Protein 4XE7 (pdb70)

Foldseek 3Di:
DLLVVVVDQAWQWFWEFDQQWTKIWTQANLRFTDIDIFGLKKDFDDPADDDPDDDDPCVCVPPDDPPQQRCWFWKQKADPLADPVSNVTIMTTGNRRVPDPRMDGFDAPDPHDGDDCRDNVRVCSRVVNRVVVVVVRCVRRPHQEHEYAYFYEDEPVCVVPADPVRVLVSVAAKMKMAGNDGDQHGGIHIYGYHHYYYDHFPVLLVQLLQWGTGSNDIDGFPFDDDDPQFKEWEWAAAAQKIWTWIDGRRHTDPVLTDMGRLHLNVLLVQLQVVQQVVVCVPVVCVVPPPPHDDGQADDSVRCCVPFQQVQLVVCLVPVVDDGWGWGQRPNDIDTSSVSLVVSLQVSLVVVVVVQVVSCVSRVGQAYEYAYCNCSSNVVRNVVCSVPPRYTDRSVSVCRVCSNGSSSSVVSVVVVVVVD

Solvent-accessible surface area: 21486 Å² total; per-residue (Å²): 141,19,148,115,27,25,86,132,93,20,0,0,0,0,3,19,21,24,48,132,93,7,35,0,0,0,2,27,131,142,4,38,28,35,23,0,19,0,27,4,5,0,1,81,14,42,119,64,81,75,136,164,72,92,53,102,124,125,109,55,95,193,58,136,108,154,41,72,15,22,62,44,1,3,0,78,0,65,2,136,5,1,75,40,73,0,70,66,94,3,0,16,0,0,44,27,0,98,101,52,172,116,106,52,77,36,85,56,85,171,177,58,171,94,42,41,35,31,27,160,130,9,24,48,14,6,0,0,0,7,0,0,2,0,0,0,0,0,12,52,9,69,33,92,87,4,44,0,7,8,0,0,14,15,40,92,101,24,76,192,118,60,19,62,131,90,9,15,117,46,4,76,35,98,3,20,0,52,3,25,10,24,95,28,86,60,86,107,0,79,0,38,1,99,55,25,46,18,21,75,56,23,21,13,13,13,49,0,5,25,48,32,2,67,94,12,115,51,61,133,25,128,52,12,112,45,106,183,62,19,10,26,0,13,0,65,0,24,53,38,73,0,63,4,12,2,13,83,121,40,115,69,38,133,197,70,20,69,100,55,128,38,4,8,34,163,30,3,58,68,2,38,123,46,0,43,101,59,0,44,107,33,118,92,11,91,83,153,57,92,142,80,156,101,52,15,17,182,71,84,106,32,0,31,119,128,13,0,24,58,16,2,80,95,4,21,145,67,104,102,59,158,21,68,0,52,3,117,43,48,129,13,138,38,90,0,33,70,12,0,35,89,5,1,76,96,0,6,103,59,0,78,61,30,1,41,126,11,34,159,139,12,121,6,76,21,0,0,0,13,7,45,1,0,22,1,0,8,14,11,2,56,99,6,93,158,67,135,20,8,10,9,3,116,23,1,79,64,19,59,40,6,28,0,12,1,0,0,0,19,2,0,80,62,28,58,109,112,170

Radius of gyration: 23.09 Å; Cα contacts (8 Å, |Δi|>4): 788; chains: 1; bounding box: 58×60×56 Å

Structure (mmCIF, N/CA/C/O backbone):
data_4XE7
#
_entry.id   4XE7
#
_cell.length_a   49.248
_cell.length_b   116.430
_cell.length_c   52.171
_cell.angle_alpha   90.000
_cell.angle_beta   115.730
_cell.angle_gamma   90.000
#
_symmetry.space_group_name_H-M   'P 1 21 1'
#
loop_
_entity.id
_entity.type
_entity.pdbx_description
1 polymer 'Uncharacterized protein'
2 water water
#
loop_
_atom_site.group_PDB
_atom_site.id
_atom_site.type_symbol
_atom_site.label_atom_id
_atom_site.label_alt_id
_atom_site.label_comp_id
_atom_site.label_asym_id
_atom_site.label_entity_id
_atom_site.label_seq_id
_atom_site.pdbx_PDB_ins_code
_atom_site.Cartn_x
_atom_site.Cartn_y
_atom_site.Cartn_z
_atom_site.occupancy
_atom_site.B_iso_or_equiv
_atom_site.auth_seq_id
_atom_site.auth_comp_id
_atom_site.auth_asym_id
_atom_site.auth_atom_id
_atom_site.pdbx_PDB_model_num
ATOM 1 N N . MET A 1 1 ? -7.524 -12.932 -33.420 1.00 29.60 1 MET A N 1
ATOM 2 C CA . MET A 1 1 ? -6.900 -14.205 -33.055 1.00 34.16 1 MET A CA 1
ATOM 3 C C . MET A 1 1 ? -7.677 -14.885 -31.936 1.00 26.30 1 MET A C 1
ATOM 4 O O . MET A 1 1 ? -8.020 -16.072 -32.023 1.00 22.29 1 MET A O 1
ATOM 9 N N . VAL A 1 2 ? -7.958 -14.134 -30.878 1.00 18.47 2 VAL A N 1
ATOM 10 C CA . VAL A 1 2 ? -8.751 -14.688 -29.785 1.00 18.93 2 VAL A CA 1
ATOM 11 C C . VAL A 1 2 ? -10.144 -15.016 -30.303 1.00 23.72 2 VAL A C 1
ATOM 12 O O . VAL A 1 2 ? -10.716 -16.054 -29.969 1.00 19.78 2 VAL A O 1
ATOM 16 N N . GLU A 1 3 ? -10.663 -14.136 -31.155 1.00 28.44 3 GLU A N 1
ATOM 17 C CA . GLU A 1 3 ? -11.918 -14.370 -31.857 1.00 20.48 3 GLU A CA 1
ATOM 18 C C . GLU A 1 3 ? -11.980 -15.711 -32.548 1.00 24.06 3 GLU A C 1
ATOM 19 O O . GLU A 1 3 ? -12.926 -16.450 -32.350 1.00 19.37 3 GLU A O 1
ATOM 25 N N . GLN A 1 4 ? -10.982 -15.985 -33.393 1.00 26.24 4 GLN A N 1
ATOM 26 C CA . GLN A 1 4 ? -10.886 -17.241 -34.128 1.00 34.87 4 GLN A CA 1
ATOM 27 C C . GLN A 1 4 ? -10.804 -18.422 -33.178 1.00 32.36 4 GLN A C 1
ATOM 28 O O . GLN A 1 4 ? -11.404 -19.450 -33.408 1.00 33.01 4 GLN A O 1
ATOM 34 N N . MET A 1 5 ? -10.026 -18.263 -32.115 1.00 25.21 5 MET A N 1
ATOM 35 C CA . MET A 1 5 ? -9.886 -19.290 -31.092 1.00 24.59 5 MET A CA 1
ATOM 36 C C . MET A 1 5 ? -11.237 -19.636 -30.486 1.00 22.01 5 MET A C 1
ATOM 37 O O . MET A 1 5 ? -11.616 -20.803 -30.438 1.00 26.39 5 MET A O 1
ATOM 42 N N . LEU A 1 6 ? -11.961 -18.626 -30.023 1.00 23.52 6 LEU A N 1
ATOM 43 C CA . LEU A 1 6 ? -13.196 -18.857 -29.278 1.00 23.73 6 LEU A CA 1
ATOM 44 C C . LEU A 1 6 ? -14.333 -19.353 -30.162 1.00 28.26 6 LEU A C 1
ATOM 45 O O . LEU A 1 6 ? -15.241 -20.042 -29.684 1.00 30.55 6 LEU A O 1
ATOM 50 N N . SER A 1 7 ? -14.290 -19.024 -31.450 1.00 22.56 7 SER A N 1
ATOM 51 C CA . SER A 1 7 ? -15.376 -19.442 -32.330 1.00 28.76 7 SER A CA 1
ATOM 52 C C . SER A 1 7 ? -15.304 -20.943 -32.647 1.00 33.95 7 SER A C 1
ATOM 53 O O . SER A 1 7 ? -16.262 -21.514 -33.163 1.00 34.47 7 SER A O 1
ATOM 56 N N . LYS A 1 8 ? -14.183 -21.585 -32.332 1.00 36.84 8 LYS A N 1
ATOM 57 C CA . LYS A 1 8 ? -14.046 -23.026 -32.574 1.00 38.27 8 LYS A CA 1
ATOM 58 C C . LYS A 1 8 ? -14.763 -23.862 -31.508 1.00 36.37 8 LYS A C 1
ATOM 59 O O . LYS A 1 8 ? -15.200 -23.336 -30.485 1.00 36.20 8 LYS A O 1
ATOM 65 N N . ASN A 1 9 ? -14.879 -25.165 -31.746 1.00 30.26 9 ASN A N 1
ATOM 66 C CA . ASN A 1 9 ? -15.498 -26.064 -30.776 1.00 33.57 9 ASN A CA 1
ATOM 67 C C . ASN A 1 9 ? -14.609 -26.217 -29.545 1.00 30.74 9 ASN A C 1
ATOM 68 O O . ASN A 1 9 ? -13.960 -27.253 -29.344 1.00 22.13 9 ASN A O 1
ATOM 73 N N . MET A 1 10 ? -14.571 -25.168 -28.730 1.00 31.20 10 MET A N 1
ATOM 74 C CA . MET A 1 10 ? -13.684 -25.143 -27.580 1.00 27.78 10 MET A CA 1
ATOM 75 C C . MET A 1 10 ? -14.245 -24.255 -26.483 1.00 21.65 10 MET A C 1
ATOM 76 O O . MET A 1 10 ? -15.040 -23.343 -26.745 1.00 20.67 10 MET A O 1
ATOM 81 N N . LEU A 1 11 ? -13.826 -24.548 -25.257 1.00 22.69 11 LEU A N 1
ATOM 82 C CA . LEU A 1 11 ? -14.143 -23.743 -24.094 1.00 25.67 11 LEU A CA 1
ATOM 83 C C . LEU A 1 11 ? -12.819 -23.345 -23.458 1.00 25.33 11 LEU A C 1
ATOM 84 O O . LEU A 1 11 ? -11.968 -24.200 -23.187 1.00 21.59 11 LEU A O 1
ATOM 89 N N . LEU A 1 12 ? -12.633 -22.049 -23.245 1.00 22.01 12 LEU A N 1
ATOM 90 C CA . LEU A 1 12 ? -11.443 -21.576 -22.557 1.00 17.69 12 LEU A CA 1
ATOM 91 C C . LEU A 1 12 ? -11.817 -21.168 -21.131 1.00 26.41 12 LEU A C 1
ATOM 92 O O . LEU A 1 12 ? -12.433 -20.130 -20.934 1.00 25.58 12 LEU A O 1
ATOM 97 N N . GLY A 1 13 ? -11.459 -21.994 -20.146 1.00 20.28 13 GLY A N 1
ATOM 98 C CA . GLY A 1 13 ? -11.799 -21.711 -18.764 1.00 21.70 13 GLY A CA 1
ATOM 99 C C . GLY A 1 13 ? -10.657 -21.813 -17.766 1.00 23.99 13 GLY A C 1
ATOM 100 O O . GLY A 1 13 ? -9.530 -22.226 -18.100 1.00 24.90 13 GLY A O 1
ATOM 101 N N . GLY A 1 14 ? -10.953 -21.409 -16.535 1.00 20.01 14 GLY A N 1
ATOM 102 C CA . GLY A 1 14 ? -10.052 -21.574 -15.409 1.00 20.74 14 GLY A CA 1
ATOM 103 C C . GLY A 1 14 ? -10.860 -22.332 -14.381 1.00 24.83 14 GLY A C 1
ATOM 104 O O . GLY A 1 14 ? -12.012 -21.991 -14.130 1.00 21.19 14 GLY A O 1
ATOM 105 N N . PHE A 1 15 ? -10.274 -23.366 -13.791 1.00 23.08 15 PHE A N 1
ATOM 106 C CA . PHE A 1 15 ? -11.055 -24.279 -12.971 1.00 26.47 15 PHE A CA 1
ATOM 107 C C . PHE A 1 15 ? -10.479 -24.361 -11.574 1.00 29.75 15 PHE A C 1
ATOM 108 O O . PHE A 1 15 ? -9.376 -24.869 -11.355 1.00 23.43 15 PHE A O 1
ATOM 116 N N . ASP A 1 16 ? -11.254 -23.828 -10.640 1.00 29.03 16 ASP A N 1
ATOM 117 C CA . ASP A 1 16 ? -10.864 -23.722 -9.253 1.00 31.13 16 ASP A CA 1
ATOM 118 C C . ASP A 1 16 ? -11.656 -24.727 -8.421 1.00 28.87 16 ASP A C 1
ATOM 119 O O . ASP A 1 16 ? -12.828 -24.529 -8.112 1.00 23.78 16 ASP A O 1
ATOM 124 N N . THR A 1 17 ? -10.989 -25.817 -8.072 1.00 30.69 17 THR A N 1
ATOM 125 C CA . THR A 1 17 ? -11.574 -26.887 -7.282 1.00 36.35 17 THR A CA 1
ATOM 126 C C . THR A 1 17 ? -11.357 -26.658 -5.785 1.00 43.72 17 THR A C 1
ATOM 127 O O . THR A 1 17 ? -10.292 -26.979 -5.256 1.00 57.19 17 THR A O 1
ATOM 131 N N . GLY A 1 18 ? -12.357 -26.092 -5.112 1.00 34.65 18 GLY A N 1
ATOM 132 C CA . GLY A 1 18 ? -12.340 -25.970 -3.661 1.00 31.59 18 GLY A CA 1
ATOM 133 C C . GLY A 1 18 ? -13.127 -27.070 -2.951 1.00 43.17 18 GLY A C 1
ATOM 134 O O . GLY A 1 18 ? -13.853 -27.844 -3.579 1.00 36.32 18 GLY A O 1
ATOM 135 N N . ASN A 1 19 ? -12.998 -27.138 -1.629 1.00 55.45 19 ASN A N 1
ATOM 136 C CA . ASN A 1 19 ? -13.720 -28.141 -0.846 1.00 57.18 19 ASN A CA 1
ATOM 137 C C . ASN A 1 19 ? -15.193 -27.820 -0.661 1.00 52.05 19 ASN A C 1
ATOM 138 O O . ASN A 1 19 ? -16.009 -28.705 -0.424 1.00 56.41 19 ASN A O 1
ATOM 143 N N . ILE A 1 20 ? -15.533 -26.543 -0.742 1.00 42.28 20 ILE A N 1
ATOM 144 C CA . ILE A 1 20 ? -16.910 -26.124 -0.541 1.00 38.74 20 ILE A CA 1
ATOM 145 C C . ILE A 1 20 ? -17.585 -25.926 -1.888 1.00 31.86 20 ILE A C 1
ATOM 146 O O . ILE A 1 20 ? -18.758 -26.228 -2.054 1.00 32.42 20 ILE A O 1
ATOM 151 N N . LYS A 1 21 ? -16.821 -25.412 -2.846 1.00 32.29 21 LYS A N 1
ATOM 152 C CA . LYS A 1 21 ? -17.377 -24.991 -4.128 1.00 37.40 21 LYS A CA 1
ATOM 153 C C . LYS A 1 21 ? -16.487 -25.374 -5.299 1.00 24.25 21 LYS A C 1
ATOM 154 O O . LYS A 1 21 ? -15.267 -25.414 -5.190 1.00 25.80 21 LYS A O 1
ATOM 160 N N . ALA A 1 22 ? -17.116 -25.678 -6.421 1.00 23.31 22 ALA A N 1
ATOM 161 C CA . ALA A 1 22 ? -16.415 -25.757 -7.677 1.00 27.72 22 ALA A CA 1
ATOM 162 C C . ALA A 1 22 ? -16.622 -24.403 -8.327 1.00 24.39 22 ALA A C 1
ATOM 163 O O . ALA A 1 22 ? -17.759 -23.978 -8.512 1.00 31.58 22 ALA A O 1
ATOM 165 N N . LYS A 1 23 ? -15.551 -23.696 -8.641 1.00 24.91 23 LYS A N 1
ATOM 166 C CA . LYS A 1 23 ? -15.727 -22.413 -9.317 1.00 23.15 23 LYS A CA 1
ATOM 167 C C . LYS A 1 23 ? -15.145 -22.483 -10.712 1.00 21.30 23 LYS A C 1
ATOM 168 O O . LYS A 1 23 ? -14.172 -23.185 -10.942 1.00 21.25 23 LYS A O 1
ATOM 174 N N . ILE A 1 24 ? -15.772 -21.772 -11.643 1.00 19.47 24 ILE A N 1
ATOM 175 C CA . ILE A 1 24 ? -15.252 -21.665 -12.998 1.00 22.11 24 ILE A CA 1
ATOM 176 C C . ILE A 1 24 ? -15.267 -20.212 -13.443 1.00 20.22 24 ILE A C 1
ATOM 177 O O . ILE A 1 24 ? -16.181 -19.456 -13.106 1.00 18.35 24 ILE A O 1
ATOM 182 N N . SER A 1 25 ? -14.241 -19.822 -14.187 1.00 16.28 25 SER A N 1
ATOM 183 C CA . SER A 1 25 ? -14.267 -18.589 -14.951 1.00 22.99 25 SER A CA 1
ATOM 184 C C . SER A 1 25 ? -13.978 -18.929 -16.412 1.00 24.50 25 SER A C 1
ATOM 185 O O . SER A 1 25 ? -13.021 -19.642 -16.697 1.00 20.92 25 SER A O 1
ATOM 188 N N . PHE A 1 26 ? -14.793 -18.448 -17.344 1.00 21.06 26 PHE A N 1
ATOM 189 C CA . PHE A 1 26 ? -14.526 -18.766 -18.747 1.00 18.14 26 PHE A CA 1
ATOM 190 C C . PHE A 1 26 ? -14.803 -17.574 -19.636 1.00 18.16 26 PHE A C 1
ATOM 191 O O . PHE A 1 26 ? -15.395 -16.585 -19.203 1.00 20.88 26 PHE A O 1
ATOM 199 N N . LEU A 1 27 ? -14.366 -17.654 -20.885 1.00 23.86 27 LEU A N 1
ATOM 200 C CA . LEU A 1 27 ? -14.669 -16.589 -21.829 1.00 19.87 27 LEU A CA 1
ATOM 201 C C . LEU A 1 27 ? -15.949 -16.934 -22.574 1.00 20.26 27 LEU A C 1
ATOM 202 O O . LEU A 1 27 ? -16.074 -18.005 -23.170 1.00 19.25 27 LEU A O 1
ATOM 207 N N . ASN A 1 28 ? -16.926 -16.035 -22.507 1.00 19.02 28 ASN A N 1
ATOM 208 C CA . ASN A 1 28 ? -18.205 -16.325 -23.120 1.00 21.75 28 ASN A CA 1
ATOM 209 C C . ASN A 1 28 ? -18.162 -15.879 -24.579 1.00 18.82 28 ASN A C 1
ATOM 210 O O . ASN A 1 28 ? -17.079 -15.637 -25.127 1.00 17.99 28 ASN A O 1
ATOM 215 N N . GLU A 1 29 ? -19.312 -15.771 -25.233 1.00 24.69 29 GLU A N 1
ATOM 216 C CA . GLU A 1 29 ? -19.265 -15.465 -26.663 1.00 27.66 29 GLU A CA 1
ATOM 217 C C . GLU A 1 29 ? -18.892 -14.007 -26.966 1.00 25.20 29 GLU A C 1
ATOM 218 O O . GLU A 1 29 ? -18.406 -13.699 -28.048 1.00 21.27 29 GLU A O 1
ATOM 224 N N . LYS A 1 30 ? -19.076 -13.102 -26.015 1.00 25.99 30 LYS A N 1
ATOM 225 C CA . LYS A 1 30 ? -18.627 -11.731 -26.254 1.00 24.87 30 LYS A CA 1
ATOM 226 C C . LYS A 1 30 ? -17.155 -11.572 -25.843 1.00 26.51 30 LYS A C 1
ATOM 227 O O . LYS A 1 30 ? -16.615 -10.477 -25.858 1.00 24.65 30 LYS A O 1
ATOM 233 N N . GLY A 1 31 ? -16.511 -12.683 -25.487 1.00 20.28 31 GLY A N 1
ATOM 234 C CA . GLY A 1 31 ? -15.108 -12.661 -25.084 1.00 21.60 31 GLY A CA 1
ATOM 235 C C . GLY A 1 31 ? -14.869 -12.052 -23.712 1.00 22.12 31 GLY A C 1
ATOM 236 O O . GLY A 1 31 ? -13.739 -11.657 -23.388 1.00 23.95 31 GLY A O 1
ATOM 237 N N . ASN A 1 32 ? -15.930 -11.953 -22.908 1.00 20.57 32 ASN A N 1
ATOM 238 C CA . ASN A 1 32 ? -15.801 -11.479 -21.531 1.00 22.54 32 ASN A CA 1
ATOM 239 C C . ASN A 1 32 ? -15.669 -12.645 -20.566 1.00 26.43 32 ASN A C 1
ATOM 240 O O . ASN A 1 32 ? -16.070 -13.776 -20.887 1.00 21.63 32 ASN A O 1
ATOM 245 N N . ILE A 1 33 ? -15.120 -12.368 -19.384 1.00 17.93 33 ILE A N 1
ATOM 246 C CA . ILE A 1 33 ? -14.996 -13.392 -18.347 1.00 21.44 33 ILE A CA 1
ATOM 247 C C . ILE A 1 33 ? -16.339 -13.598 -17.673 1.00 23.26 33 ILE A C 1
ATOM 248 O O . ILE A 1 33 ? -16.918 -12.651 -17.168 1.00 22.72 33 ILE A O 1
ATOM 253 N N . GLU A 1 34 ? -16.825 -14.836 -17.686 1.00 20.57 34 GLU A N 1
ATOM 254 C CA . GLU A 1 34 ? -18.074 -15.212 -17.031 1.00 24.79 34 GLU A CA 1
ATOM 255 C C . GLU A 1 34 ? -17.784 -16.263 -15.947 1.00 28.70 34 GLU A C 1
ATOM 256 O O . GLU A 1 34 ? -17.021 -17.198 -16.172 1.00 21.92 34 GLU A O 1
ATOM 262 N N . SER A 1 35 ? -18.370 -16.098 -14.768 1.00 20.50 35 SER A N 1
ATOM 263 C CA . SER A 1 35 ? -18.069 -16.981 -13.638 1.00 21.17 35 SER A CA 1
ATOM 264 C C . SER A 1 35 ? -19.307 -17.426 -12.892 1.00 26.63 35 SER A C 1
ATOM 265 O O . SER A 1 35 ? -20.286 -16.663 -12.758 1.00 20.63 35 SER A O 1
ATOM 268 N N . PHE A 1 36 ? -19.256 -18.666 -12.409 1.00 23.50 36 PHE A N 1
ATOM 269 C CA . PHE A 1 36 ? -20.230 -19.156 -11.439 1.00 21.86 36 PHE A CA 1
ATOM 270 C C . PHE A 1 36 ? -19.595 -20.223 -10.547 1.00 29.20 36 PHE A C 1
ATOM 271 O O . PHE A 1 36 ? -18.471 -20.685 -10.795 1.00 20.23 36 PHE A O 1
ATOM 279 N N . ALA A 1 37 ? -20.321 -20.593 -9.500 1.00 26.91 37 ALA A N 1
ATOM 280 C CA . ALA A 1 37 ? -19.868 -21.575 -8.532 1.00 25.34 37 ALA A CA 1
ATOM 281 C C . ALA A 1 37 ? -20.903 -22.686 -8.387 1.00 28.46 37 ALA A C 1
ATOM 282 O O . ALA A 1 37 ? -22.103 -22.427 -8.320 1.00 30.18 37 ALA A O 1
ATOM 284 N N . ILE A 1 38 ? -20.432 -23.921 -8.328 1.00 22.74 38 ILE A N 1
ATOM 285 C CA . ILE A 1 38 ? -21.309 -25.046 -8.033 1.00 22.87 38 ILE A CA 1
ATOM 286 C C . ILE A 1 38 ? -20.882 -25.639 -6.701 1.00 21.99 38 ILE A C 1
ATOM 287 O O . ILE A 1 38 ? -19.742 -26.073 -6.556 1.00 25.67 38 ILE A O 1
ATOM 292 N N . PRO A 1 39 ? -21.789 -25.650 -5.710 1.00 27.59 39 PRO A N 1
ATOM 293 C CA . PRO A 1 39 ? -21.379 -26.216 -4.421 1.00 28.19 39 PRO A CA 1
ATOM 294 C C . PRO A 1 39 ? -20.988 -27.696 -4.562 1.00 27.59 39 PRO A C 1
ATOM 295 O O . PRO A 1 39 ? -21.574 -28.466 -5.350 1.00 22.25 39 PRO A O 1
ATOM 299 N N . THR A 1 40 ? -19.981 -28.080 -3.796 1.00 29.02 40 THR A N 1
ATOM 300 C CA . THR A 1 40 ? -19.403 -29.407 -3.898 1.00 30.90 40 THR A CA 1
ATOM 301 C C . THR A 1 40 ? -20.262 -30.403 -3.118 1.00 34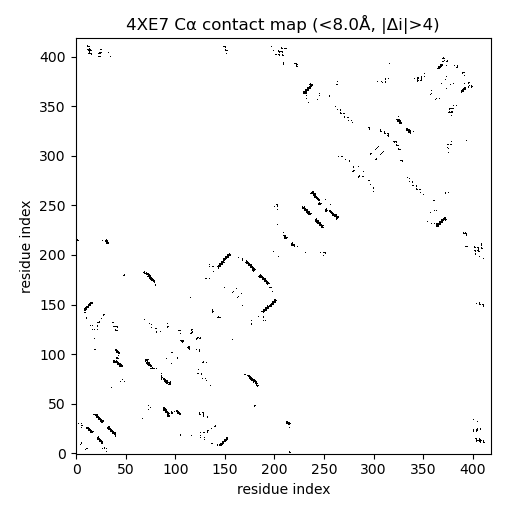.82 40 THR A C 1
ATOM 302 O O . THR A 1 40 ? -19.915 -30.870 -2.024 1.00 28.45 40 THR A O 1
ATOM 306 N N . VAL A 1 41 ? -21.412 -30.699 -3.712 1.00 28.33 41 VAL A N 1
ATOM 307 C CA . VAL A 1 41 ? -22.406 -31.557 -3.115 1.00 23.57 41 VAL A CA 1
ATOM 308 C C . VAL A 1 41 ? -23.004 -32.411 -4.209 1.00 26.22 41 VAL A C 1
ATOM 309 O O . VAL A 1 41 ? -23.489 -31.882 -5.213 1.00 23.03 41 VAL A O 1
ATOM 313 N N . ILE A 1 42 ? -22.960 -33.725 -4.036 1.00 22.07 42 ILE A N 1
ATOM 314 C CA . ILE A 1 42 ? -23.602 -34.617 -4.998 1.00 24.74 42 ILE A CA 1
ATOM 315 C C . ILE A 1 42 ? -24.534 -35.607 -4.293 1.00 29.67 42 ILE A C 1
ATOM 316 O O . ILE A 1 42 ? -24.433 -35.822 -3.086 1.00 34.14 42 ILE A O 1
ATOM 321 N N . ALA A 1 43 ? -25.457 -36.184 -5.054 1.00 26.84 43 ALA A N 1
ATOM 322 C CA . ALA A 1 43 ? -26.410 -37.169 -4.532 1.00 27.41 43 ALA A CA 1
ATOM 323 C C . ALA A 1 43 ? -26.835 -38.103 -5.662 1.00 27.70 43 ALA A C 1
ATOM 324 O O . ALA A 1 43 ? -27.118 -37.637 -6.767 1.00 30.66 43 ALA A O 1
ATOM 326 N N . GLU A 1 44 ? -26.869 -39.411 -5.396 1.00 22.35 44 GLU A N 1
ATOM 327 C CA . GLU A 1 44 ? -27.281 -40.388 -6.404 1.00 29.92 44 GLU A CA 1
ATOM 328 C C . GLU A 1 44 ? -28.703 -40.083 -6.903 1.00 33.17 44 GLU A C 1
ATOM 329 O O . GLU A 1 44 ? -29.583 -39.726 -6.118 1.00 30.14 44 GLU A O 1
ATOM 335 N N . ALA A 1 45 ? -28.913 -40.213 -8.210 1.00 30.63 45 ALA A N 1
ATOM 336 C CA . ALA A 1 45 ? -30.166 -39.789 -8.842 1.00 30.72 45 ALA A CA 1
ATOM 337 C C . ALA A 1 45 ? -30.744 -40.874 -9.735 1.00 30.30 45 ALA A C 1
ATOM 338 O O . ALA A 1 45 ? -30.002 -41.738 -10.210 1.00 34.09 45 ALA A O 1
ATOM 340 N N . PRO A 1 46 ? -32.074 -40.838 -9.964 1.00 34.03 46 PRO A N 1
ATOM 341 C CA . PRO A 1 46 ? -32.732 -41.751 -10.906 1.00 33.24 46 PRO A CA 1
ATOM 342 C C . PRO A 1 46 ? -32.182 -41.587 -12.320 1.00 32.22 46 PRO A C 1
ATOM 343 O O . PRO A 1 46 ? -31.701 -40.503 -12.677 1.00 30.12 46 PRO A O 1
ATOM 347 N N . PRO A 1 47 ? -32.251 -42.657 -13.123 1.00 35.85 47 PRO A N 1
ATOM 348 C CA . PRO A 1 47 ? -31.695 -42.637 -14.484 1.00 38.80 47 PRO A CA 1
ATOM 349 C C . PRO A 1 47 ? -32.410 -41.645 -15.404 1.00 45.19 47 PRO A C 1
ATOM 350 O O . PRO A 1 47 ? -31.803 -41.109 -16.331 1.00 42.98 47 PRO A O 1
ATOM 354 N N . ALA A 1 48 ? -33.688 -41.402 -15.140 1.00 45.52 48 ALA A N 1
ATOM 355 C CA . ALA A 1 48 ? -34.466 -40.439 -15.910 1.00 46.80 48 ALA A CA 1
ATOM 356 C C . ALA A 1 48 ? -35.129 -39.461 -14.957 1.00 44.97 48 ALA A C 1
ATOM 357 O O . ALA A 1 48 ? -35.219 -39.726 -13.757 1.00 39.42 48 ALA A O 1
ATOM 359 N N . LYS A 1 49 ? -35.589 -38.334 -15.491 1.00 49.43 49 LYS A N 1
ATOM 360 C CA . LYS A 1 49 ? -36.215 -37.292 -14.680 1.00 52.80 49 LYS A CA 1
ATOM 361 C C . LYS A 1 49 ? -37.422 -37.808 -13.894 1.00 57.84 49 LYS A C 1
ATOM 362 O O . LYS A 1 49 ? -38.147 -38.690 -14.359 1.00 48.78 49 LYS A O 1
ATOM 368 N N . ILE A 1 50 ? -37.621 -37.253 -12.700 1.00 66.20 50 ILE A N 1
ATOM 369 C CA . ILE A 1 50 ? -38.730 -37.632 -11.833 1.00 71.36 50 ILE A CA 1
ATOM 370 C C . ILE A 1 50 ? -39.775 -36.505 -11.753 1.00 73.34 50 ILE A C 1
ATOM 371 O O . ILE A 1 50 ? -39.443 -35.324 -11.910 1.00 73.76 50 ILE A O 1
ATOM 376 N N . ASP A 1 51 ? -41.034 -36.878 -11.519 1.00 72.39 51 ASP A N 1
ATOM 377 C CA . ASP A 1 51 ? -42.149 -35.928 -11.578 1.00 71.13 51 ASP A CA 1
ATOM 378 C C . ASP A 1 51 ? -42.570 -35.430 -10.201 1.00 70.28 51 ASP A C 1
ATOM 379 O O . ASP A 1 51 ? -43.101 -34.326 -10.067 1.00 58.96 51 ASP A O 1
ATOM 384 N N . LEU A 1 52 ? -42.345 -36.257 -9.185 1.00 82.55 52 LEU A N 1
ATOM 385 C CA . LEU A 1 52 ? -42.455 -35.813 -7.801 1.00 90.02 52 LEU A CA 1
ATOM 386 C C . LEU A 1 52 ? -41.314 -34.839 -7.523 1.00 97.82 52 LEU A C 1
ATOM 387 O O . LEU A 1 52 ? -40.169 -35.257 -7.348 1.00 94.43 52 LEU A O 1
ATOM 392 N N . LYS A 1 53 ? -41.609 -33.543 -7.488 1.00 103.43 53 LYS A N 1
ATOM 393 C CA . LYS A 1 53 ? -40.533 -32.567 -7.325 1.00 111.98 53 LYS A CA 1
ATOM 394 C C . LYS A 1 53 ? -40.784 -31.462 -6.303 1.00 120.51 53 LYS A C 1
ATOM 395 O O . LYS A 1 53 ? -41.915 -30.999 -6.126 1.00 119.71 53 LYS A O 1
ATOM 401 N N . SER A 1 54 ? -39.693 -31.027 -5.674 1.00 127.43 54 SER A N 1
ATOM 402 C CA . SER A 1 54 ? -39.714 -30.160 -4.501 1.00 133.61 54 SER A CA 1
ATOM 403 C C . SER A 1 54 ? -40.013 -28.681 -4.775 1.00 134.16 54 SER A C 1
ATOM 404 O O . SER A 1 54 ? -39.321 -27.801 -4.232 1.00 136.80 54 SER A O 1
ATOM 407 N N . ALA A 1 55 ? -41.044 -28.436 -5.578 1.00 130.45 55 ALA A N 1
ATOM 408 C CA . ALA A 1 55 ? -41.529 -27.114 -5.917 1.00 126.54 55 ALA A CA 1
ATOM 409 C C . ALA A 1 55 ? -42.502 -27.249 -7.084 1.00 127.98 55 ALA A C 1
ATOM 410 O O . ALA A 1 55 ? -42.482 -28.243 -7.791 1.00 129.56 55 ALA A O 1
ATOM 412 N N . PRO A 1 56 ? -43.371 -26.235 -7.287 1.00 129.98 56 PRO A N 1
ATOM 413 C CA . PRO A 1 56 ? -44.103 -26.211 -8.558 1.00 126.76 56 PRO A CA 1
ATOM 414 C C . PRO A 1 56 ? -43.156 -25.747 -9.670 1.00 114.03 56 PRO A C 1
ATOM 415 O O . PRO A 1 56 ? -42.189 -25.029 -9.421 1.00 115.40 56 PRO A O 1
ATOM 419 N N . SER A 1 57 ? -43.423 -26.216 -10.880 1.00 90.16 57 SER A N 1
ATOM 420 C CA . SER A 1 57 ? -42.537 -26.024 -12.011 1.00 72.17 57 SER A CA 1
ATOM 421 C C . SER A 1 57 ? -42.427 -24.559 -12.414 1.00 69.33 57 SER A C 1
ATOM 422 O O . SER A 1 57 ? -41.465 -24.153 -13.055 1.00 54.10 57 SER A O 1
ATOM 425 N N . LYS A 1 58 ? -43.411 -23.766 -12.013 1.00 79.38 58 LYS A N 1
ATOM 426 C CA . LYS A 1 58 ? -43.544 -22.389 -12.472 1.00 85.46 58 LYS A CA 1
ATOM 427 C C . LYS A 1 58 ? -43.111 -21.393 -11.380 1.00 86.77 58 LYS A C 1
ATOM 428 O O . LYS A 1 58 ? -43.487 -20.225 -11.407 1.00 88.50 58 LYS A O 1
AT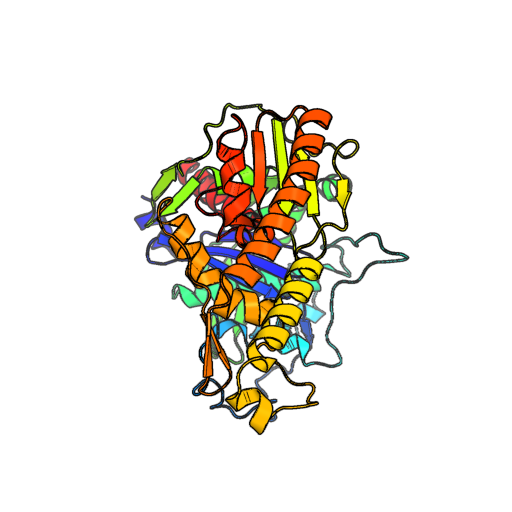OM 434 N N . LYS A 1 59 ? -42.317 -21.873 -10.422 1.00 82.41 59 LYS A N 1
ATOM 435 C CA . LYS A 1 59 ? -41.832 -21.065 -9.295 1.00 75.01 59 LYS A CA 1
ATOM 436 C C . LYS A 1 59 ? -40.881 -19.938 -9.712 1.00 71.13 59 LYS A C 1
ATOM 437 O O . LYS A 1 59 ? -40.955 -18.826 -9.180 1.00 62.04 59 LYS A O 1
ATOM 443 N N . ASN A 1 60 ? -39.991 -20.220 -10.661 1.00 72.18 60 ASN A N 1
ATOM 444 C CA . ASN A 1 60 ? -38.957 -19.247 -11.034 1.00 78.78 60 ASN A CA 1
ATOM 445 C C . ASN A 1 60 ? -39.445 -18.046 -11.863 1.00 74.55 60 ASN A C 1
ATOM 446 O O . ASN A 1 60 ? -38.635 -17.249 -12.360 1.00 68.07 60 ASN A O 1
ATOM 451 N N . ASP A 1 61 ? -40.763 -17.918 -11.984 1.00 70.66 61 ASP A N 1
ATOM 452 C CA . ASP A 1 61 ? -41.374 -16.841 -12.748 1.00 70.81 61 ASP A CA 1
ATOM 453 C C . ASP A 1 61 ? -41.782 -15.708 -11.777 1.00 65.84 61 ASP A C 1
ATOM 454 O O . ASP A 1 61 ? -42.148 -14.593 -12.181 1.00 63.28 61 ASP A O 1
ATOM 459 N N . TYR A 1 62 ? -41.736 -16.031 -10.489 1.00 67.47 62 TYR A N 1
ATOM 460 C CA . TYR A 1 62 ? -41.798 -15.044 -9.439 1.00 59.17 62 TYR A CA 1
ATOM 461 C C . TYR A 1 62 ? -40.404 -14.903 -8.840 1.00 54.66 62 TYR A C 1
ATOM 462 O O . TYR A 1 62 ? -40.262 -14.453 -7.704 1.00 41.27 62 TYR A O 1
ATOM 471 N N . VAL A 1 63 ? -39.368 -15.248 -9.607 1.00 63.37 63 VAL A N 1
ATOM 472 C CA . VAL A 1 63 ? -38.010 -15.075 -9.086 1.00 79.02 63 VAL A CA 1
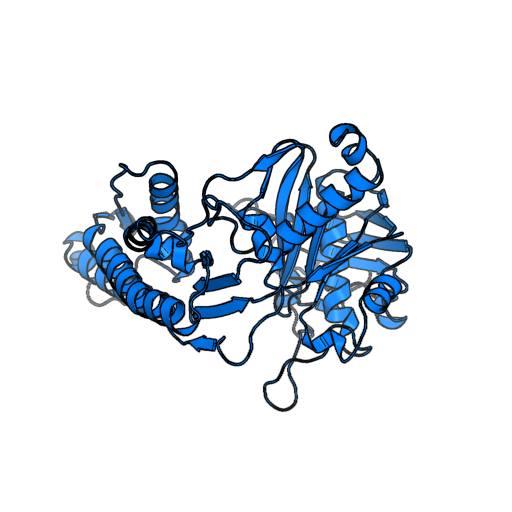ATOM 473 C C . VAL A 1 63 ? -37.022 -14.238 -9.918 1.00 97.77 63 VAL A C 1
ATOM 474 O O . VAL A 1 63 ? -36.941 -14.326 -11.164 1.00 94.69 63 VAL A O 1
ATOM 478 N N . ASN A 1 64 ? -36.239 -13.480 -9.145 1.00 118.44 64 ASN A N 1
ATOM 479 C CA . ASN A 1 64 ? -35.413 -12.334 -9.536 1.00 121.67 64 ASN A CA 1
ATOM 480 C C . ASN A 1 64 ? -33.890 -12.639 -9.676 1.00 121.58 64 ASN A C 1
ATOM 481 O O . ASN A 1 64 ? -33.033 -11.734 -9.592 1.00 127.91 64 ASN A O 1
ATOM 486 N N . GLU A 1 65 ? -33.513 -13.895 -9.897 1.00 119.77 65 GLU A N 1
ATOM 487 C CA . GLU A 1 65 ? -32.097 -14.241 -9.742 1.00 114.15 65 GLU A CA 1
ATOM 488 C C . GLU A 1 65 ? -31.355 -14.800 -10.989 1.00 113.35 65 GLU A C 1
ATOM 489 O O . GLU A 1 65 ? -31.966 -15.375 -11.902 1.00 122.93 65 GLU A O 1
ATOM 495 N N . LYS A 1 66 ? -30.024 -14.639 -10.970 1.00 98.86 66 LYS A N 1
ATOM 496 C CA . LYS A 1 66 ? -29.085 -15.094 -12.013 1.00 80.93 66 LYS A CA 1
ATOM 497 C C . LYS A 1 66 ? -28.584 -16.529 -11.753 1.00 62.54 66 LYS A C 1
ATOM 498 O O . LYS A 1 66 ? -28.757 -17.059 -10.651 1.00 55.49 66 LYS A O 1
ATOM 504 N N . ASP A 1 67 ? -27.986 -17.148 -12.777 1.00 50.33 67 ASP A N 1
ATOM 505 C CA . ASP A 1 67 ? -27.416 -18.489 -12.691 1.00 41.92 67 ASP A CA 1
ATOM 506 C C . ASP A 1 67 ? -28.536 -19.472 -12.384 1.00 33.41 67 ASP A C 1
ATOM 507 O O . ASP A 1 67 ? -28.389 -20.369 -11.569 1.00 30.29 67 ASP A O 1
ATOM 512 N N . GLU A 1 68 ? -29.675 -19.282 -13.036 1.00 31.36 68 GLU A N 1
ATOM 513 C CA . GLU A 1 68 ? -30.794 -20.177 -12.818 1.00 37.85 68 GLU A CA 1
ATOM 514 C C . GLU A 1 68 ? -30.450 -21.541 -13.372 1.00 32.55 68 GLU A C 1
ATOM 515 O O . GLU A 1 68 ? -31.016 -22.548 -12.940 1.00 30.97 68 GLU A O 1
ATOM 521 N N . ASP A 1 69 ? -29.495 -21.596 -14.300 1.00 30.78 69 ASP A N 1
ATOM 522 C CA . ASP A 1 69 ? -29.220 -22.868 -14.949 1.00 29.15 69 ASP A CA 1
ATOM 523 C C . ASP A 1 69 ? -28.443 -23.849 -14.071 1.00 30.48 69 ASP A C 1
ATOM 524 O O . ASP A 1 69 ? -28.249 -24.996 -14.468 1.00 34.92 69 ASP A O 1
ATOM 529 N N . ILE A 1 70 ? -28.013 -23.427 -12.884 1.00 29.77 70 ILE A N 1
ATOM 530 C CA . ILE A 1 70 ? -27.345 -24.369 -11.989 1.00 32.37 70 ILE A CA 1
ATOM 531 C C . ILE A 1 70 ? -28.189 -24.705 -10.764 1.00 37.86 70 ILE A C 1
ATOM 532 O O . ILE A 1 70 ? -27.753 -25.472 -9.900 1.00 28.63 70 ILE A O 1
ATOM 537 N N . GLU A 1 71 ? -29.398 -24.149 -10.707 1.00 37.27 71 GLU A N 1
ATOM 538 C CA . GLU A 1 71 ? -30.349 -24.440 -9.629 1.00 42.46 71 GLU A CA 1
ATOM 539 C C . GLU A 1 71 ? -30.824 -25.892 -9.682 1.00 35.73 71 GLU A C 1
ATOM 540 O O . GLU A 1 71 ? -31.124 -26.512 -8.658 1.00 29.14 71 GLU A O 1
ATOM 546 N N . LEU A 1 72 ? -30.879 -26.439 -10.886 1.00 33.53 72 LEU A N 1
ATOM 547 C CA . LEU A 1 72 ? -31.346 -27.802 -11.048 1.00 31.60 72 LEU A CA 1
ATOM 548 C C . LEU A 1 72 ? -30.385 -28.592 -11.921 1.00 28.85 72 LEU A C 1
ATOM 549 O O . LEU A 1 72 ? -30.508 -28.598 -13.146 1.00 34.41 72 LEU A O 1
ATOM 554 N N . LEU A 1 73 ? -29.433 -29.266 -11.286 1.00 28.56 73 LEU A N 1
ATOM 555 C CA . LEU A 1 73 ? -28.466 -30.066 -12.022 1.00 25.93 73 LEU A CA 1
ATOM 556 C C . LEU A 1 73 ? -28.682 -31.544 -11.757 1.00 28.30 73 LEU A C 1
ATOM 557 O O . LEU A 1 73 ? -28.402 -32.049 -10.665 1.00 29.01 73 LEU A O 1
ATOM 562 N N . HIS A 1 74 ? -29.186 -32.225 -12.777 1.00 23.18 74 HIS A N 1
ATOM 563 C CA . HIS A 1 74 ? -29.457 -33.651 -12.713 1.00 34.22 74 HIS A CA 1
ATOM 564 C C . HIS A 1 74 ? -28.821 -34.248 -13.950 1.00 31.55 74 HIS A C 1
ATOM 565 O O . HIS A 1 74 ? -29.365 -34.134 -15.043 1.00 27.17 74 HIS A O 1
ATOM 572 N N . VAL A 1 75 ? -27.644 -34.843 -13.787 1.00 27.48 75 VAL A N 1
ATOM 573 C CA . VAL A 1 75 ? -26.834 -35.193 -14.951 1.00 30.09 75 VAL A CA 1
ATOM 574 C C . VAL A 1 75 ? -26.378 -36.637 -14.984 1.00 32.52 75 VAL A C 1
ATOM 575 O O . VAL A 1 75 ? -26.293 -37.310 -13.952 1.00 27.26 75 VAL A O 1
ATOM 579 N N . ARG A 1 76 ? -26.108 -37.112 -16.195 1.00 29.21 76 ARG A N 1
ATOM 580 C CA . ARG A 1 76 ? -25.402 -38.363 -16.394 1.00 25.80 76 ARG A CA 1
ATOM 581 C C . ARG A 1 76 ? -24.006 -38.059 -16.931 1.00 29.74 76 ARG A C 1
ATOM 582 O O . ARG A 1 76 ? -23.863 -37.440 -17.988 1.00 34.28 76 ARG A O 1
ATOM 590 N N . ILE A 1 77 ? -22.981 -38.484 -16.203 1.00 28.56 77 ILE A N 1
ATOM 591 C CA . ILE A 1 77 ? -21.603 -38.213 -16.607 1.00 24.37 77 ILE A CA 1
ATOM 592 C C . ILE A 1 77 ? -20.842 -39.496 -16.921 1.00 28.20 77 ILE A C 1
ATOM 593 O O . ILE A 1 77 ? -20.615 -40.339 -16.044 1.00 30.66 77 ILE A O 1
ATOM 598 N N . ILE A 1 78 ? -20.459 -39.626 -18.187 1.00 31.57 78 ILE A N 1
ATOM 599 C CA . ILE A 1 78 ? -19.634 -40.731 -18.677 1.00 32.04 78 ILE A CA 1
ATOM 600 C C . ILE A 1 78 ? -18.171 -40.321 -18.818 1.00 36.48 78 ILE A C 1
ATOM 601 O O . ILE A 1 78 ? -17.826 -39.545 -19.706 1.00 40.88 78 ILE A O 1
ATOM 606 N N . SER A 1 79 ? -17.316 -40.855 -17.954 1.00 32.08 79 SER A N 1
ATOM 607 C CA . SER A 1 79 ? -15.915 -40.470 -17.915 1.00 31.38 79 SER A CA 1
ATOM 608 C C . SER A 1 79 ? -15.059 -41.578 -17.307 1.00 31.62 79 SER A C 1
ATOM 609 O O . SER A 1 79 ? -15.459 -42.200 -16.325 1.00 32.44 79 SER A O 1
ATOM 612 N N . ASN A 1 80 ? -13.875 -41.810 -17.872 1.00 27.50 80 ASN A N 1
ATOM 613 C CA . ASN A 1 80 ? -12.930 -42.761 -17.272 1.00 30.95 80 ASN A CA 1
ATOM 614 C C . ASN A 1 80 ? -12.213 -42.197 -16.042 1.00 28.59 80 ASN A C 1
ATOM 615 O O . ASN A 1 80 ? -11.517 -42.928 -15.338 1.00 27.57 80 ASN A O 1
ATOM 620 N N . SER A 1 81 ? -12.417 -40.909 -15.766 1.00 22.88 81 SER A N 1
ATOM 621 C CA . SER A 1 81 ? -11.974 -40.315 -14.509 1.00 26.53 81 SER A CA 1
ATOM 622 C C . SER A 1 81 ? -12.826 -40.793 -13.329 1.00 28.61 81 SER A C 1
ATOM 623 O O . SER A 1 81 ? -12.380 -40.757 -12.188 1.00 21.62 81 SER A O 1
ATOM 626 N N . LEU A 1 82 ? -14.070 -41.182 -13.606 1.00 27.99 82 LEU A N 1
ATOM 627 C CA . LEU A 1 82 ? -14.955 -41.759 -12.587 1.00 30.43 82 LEU A CA 1
ATOM 628 C C . LEU A 1 82 ? -14.855 -43.283 -12.571 1.00 29.70 82 LEU A C 1
ATOM 629 O O . LEU A 1 82 ? -14.596 -43.901 -13.601 1.00 29.54 82 LEU A O 1
ATOM 634 N N . ASP A 1 83 ? -15.080 -43.894 -11.416 1.00 32.01 83 ASP A N 1
ATOM 635 C CA . ASP A 1 83 ? -15.046 -45.360 -11.341 1.00 32.63 83 ASP A CA 1
ATOM 636 C C . ASP A 1 83 ? -16.302 -45.918 -12.038 1.00 35.93 83 ASP A C 1
ATOM 637 O O . ASP A 1 83 ? -17.209 -45.145 -12.375 1.00 28.68 83 ASP A O 1
ATOM 642 N N . GLY A 1 84 ? -16.359 -47.230 -12.267 1.00 26.43 84 GLY A N 1
ATOM 643 C CA . GLY A 1 84 ? -17.502 -47.827 -12.953 1.00 28.47 84 GLY A CA 1
ATOM 644 C C . GLY A 1 84 ? -18.882 -47.509 -12.377 1.00 25.63 84 GLY A C 1
ATOM 645 O O . GLY A 1 84 ? -19.833 -47.263 -13.117 1.00 28.24 84 GLY A O 1
ATOM 646 N N . ASP A 1 85 ? -18.992 -47.496 -11.053 1.00 26.00 85 ASP A N 1
ATOM 647 C CA . ASP A 1 85 ? -20.279 -47.284 -10.389 1.00 27.68 85 ASP A CA 1
ATOM 648 C C . ASP A 1 85 ? -20.846 -45.872 -10.540 1.00 27.51 85 ASP A C 1
ATOM 649 O O . ASP A 1 85 ? -22.030 -45.689 -10.848 1.00 22.54 85 ASP A O 1
ATOM 654 N N . ALA A 1 86 ? -20.001 -44.880 -10.286 1.00 23.79 86 ALA A N 1
ATOM 655 C CA . ALA A 1 86 ? -20.389 -43.482 -10.430 1.00 24.34 86 ALA A CA 1
ATOM 656 C C . ALA A 1 86 ? -20.705 -43.212 -11.888 1.00 28.46 86 ALA A C 1
ATOM 657 O O . ALA A 1 86 ? -21.658 -42.501 -12.214 1.00 30.37 86 ALA A O 1
ATOM 659 N N . ARG A 1 87 ? -19.895 -43.806 -12.755 1.00 28.67 87 ARG A N 1
ATOM 660 C CA . ARG A 1 87 ? -20.027 -43.644 -14.197 1.00 34.73 87 ARG A CA 1
ATOM 661 C C . ARG A 1 87 ? -21.363 -44.205 -14.718 1.00 34.55 87 ARG A C 1
ATOM 662 O O . ARG A 1 87 ? -21.906 -43.709 -15.713 1.00 25.84 87 ARG A O 1
ATOM 670 N N . SER A 1 88 ? -21.897 -45.216 -14.022 1.00 31.89 88 SER A N 1
ATOM 671 C CA . SER A 1 88 ? -23.142 -45.896 -14.418 1.00 33.98 88 SER A CA 1
ATOM 672 C C . SER A 1 88 ? -24.422 -45.146 -14.014 1.00 34.97 88 SER A C 1
ATOM 673 O O . SER A 1 88 ? -25.484 -45.373 -14.593 1.00 37.66 88 SER A O 1
ATOM 676 N N . ARG A 1 89 ? -24.299 -44.272 -13.015 1.00 33.57 89 ARG A N 1
ATOM 677 C CA . ARG A 1 89 ? -25.422 -43.604 -12.360 1.00 31.63 89 ARG A CA 1
ATOM 678 C C . ARG A 1 89 ? -25.556 -42.149 -12.742 1.00 27.67 89 ARG A C 1
ATOM 679 O O . ARG A 1 89 ? -24.565 -41.482 -13.057 1.00 23.96 89 ARG A O 1
ATOM 687 N N . ALA A 1 90 ? -26.777 -41.643 -12.642 1.00 25.29 90 ALA A N 1
ATOM 688 C CA . ALA A 1 90 ? -27.006 -40.224 -12.754 1.00 25.31 90 ALA A CA 1
ATOM 689 C C . ALA A 1 90 ? -26.859 -39.561 -11.375 1.00 29.41 90 ALA A C 1
ATOM 690 O O . ALA A 1 90 ? -26.918 -40.238 -10.340 1.00 26.02 90 ALA A O 1
ATOM 692 N N . TRP A 1 91 ? -26.668 -38.241 -11.376 1.00 27.89 91 TRP A N 1
ATOM 693 C CA . TRP A 1 91 ? -26.350 -37.487 -10.171 1.00 26.95 91 TRP A CA 1
ATOM 694 C C . TRP A 1 91 ? -27.126 -36.186 -10.059 1.00 26.72 91 TRP A C 1
ATOM 695 O O . TRP A 1 91 ? -27.372 -35.504 -11.054 1.00 24.80 91 TRP A O 1
ATOM 706 N N . TYR A 1 92 ? -27.505 -35.859 -8.828 1.00 21.51 92 TYR A N 1
ATOM 707 C CA . TYR A 1 92 ? -27.920 -34.526 -8.461 1.00 29.48 92 TYR A CA 1
ATOM 708 C C . TYR A 1 92 ? -26.665 -33.786 -8.052 1.00 29.10 92 TYR A C 1
ATOM 709 O O . TYR A 1 92 ? -25.842 -34.334 -7.314 1.00 26.38 92 TYR A O 1
ATOM 718 N N . VAL A 1 93 ? -26.501 -32.557 -8.530 1.00 23.65 93 VAL A N 1
ATOM 719 C CA . VAL A 1 93 ? -25.260 -31.823 -8.293 1.00 22.44 93 VAL A CA 1
ATOM 720 C C . VAL A 1 93 ? -25.528 -30.408 -7.811 1.00 28.92 93 VAL A C 1
ATOM 721 O O . VAL A 1 93 ? -26.378 -29.721 -8.362 1.00 27.27 93 VAL A O 1
ATOM 725 N N . GLY A 1 94 ? -24.786 -29.959 -6.803 1.00 25.31 94 GLY A N 1
ATOM 726 C CA . GLY A 1 94 ? -24.858 -28.575 -6.375 1.00 20.53 94 GLY A CA 1
ATOM 727 C C . GLY A 1 94 ? -26.076 -28.255 -5.538 1.00 27.01 94 GLY A C 1
ATOM 728 O O . GLY A 1 94 ? -26.466 -29.045 -4.669 1.00 29.70 94 GLY A O 1
ATOM 729 N N . ALA A 1 95 ? -26.691 -27.102 -5.805 1.00 30.80 95 ALA A N 1
ATOM 730 C CA . ALA A 1 95 ? -27.841 -26.646 -5.027 1.00 35.46 95 ALA A CA 1
ATOM 731 C C . ALA A 1 95 ? -28.916 -27.727 -4.909 1.00 33.53 95 ALA A C 1
ATOM 732 O O . ALA A 1 95 ? -29.400 -28.008 -3.818 1.00 33.72 95 ALA A O 1
ATOM 734 N N . TYR A 1 96 ? -29.256 -28.355 -6.029 1.00 30.51 96 TYR A N 1
ATOM 735 C CA . TYR A 1 96 ? -30.288 -29.388 -6.047 1.00 36.64 96 TYR A CA 1
ATOM 736 C C . TYR A 1 96 ? -29.951 -30.587 -5.160 1.00 43.49 96 TYR A C 1
ATOM 737 O O . TYR A 1 96 ? -30.847 -31.254 -4.634 1.00 42.22 96 TYR A O 1
ATOM 746 N N . ALA A 1 97 ? -28.660 -30.870 -5.011 1.00 33.43 97 ALA A N 1
ATOM 747 C CA . ALA A 1 97 ? -28.224 -31.995 -4.204 1.00 35.15 97 ALA A CA 1
ATOM 748 C C . ALA A 1 97 ? -28.350 -31.708 -2.701 1.00 36.88 97 ALA A C 1
ATOM 749 O O . ALA A 1 97 ? -28.455 -32.640 -1.900 1.00 41.54 97 ALA A O 1
ATOM 751 N N . LYS A 1 98 ? -28.337 -30.427 -2.333 1.00 39.91 98 LYS A N 1
ATOM 752 C CA . LYS A 1 98 ? -28.492 -29.996 -0.939 1.00 45.65 98 LYS A CA 1
ATOM 753 C C . LYS A 1 98 ? -29.758 -30.556 -0.313 1.00 52.42 98 LYS A C 1
ATOM 754 O O . LYS A 1 98 ? -29.795 -30.823 0.886 1.00 59.48 98 LYS A O 1
ATOM 760 N N . ASP A 1 99 ? -30.787 -30.728 -1.141 1.00 53.80 99 ASP A N 1
ATOM 761 C CA . ASP A 1 99 ? -32.105 -31.161 -0.685 1.00 60.99 99 ASP A CA 1
ATOM 762 C C . ASP A 1 99 ? -32.294 -32.672 -0.727 1.00 61.56 99 ASP A C 1
ATOM 763 O O . ASP A 1 99 ? -33.424 -33.152 -0.803 1.00 65.37 99 ASP A O 1
ATOM 768 N N . GLN A 1 100 ? -31.194 -33.419 -0.681 1.00 47.59 100 GLN A N 1
ATOM 769 C CA . GLN A 1 100 ? -31.270 -34.881 -0.649 1.00 49.76 100 GLN A CA 1
ATOM 770 C C . GLN A 1 100 ? -30.735 -35.416 0.673 1.00 45.12 100 GLN A C 1
ATOM 771 O O . GLN A 1 100 ? -29.768 -34.887 1.210 1.00 41.38 100 GLN A O 1
ATOM 777 N N . GLU A 1 101 ? -31.363 -36.454 1.212 1.00 52.36 101 GLU A N 1
ATOM 778 C CA . GLU A 1 101 ? -30.927 -36.980 2.501 1.00 61.01 101 GLU A CA 1
ATOM 779 C C . GLU A 1 101 ? -29.647 -37.787 2.333 1.00 53.03 101 GLU A C 1
ATOM 780 O O . GLU A 1 101 ? -28.797 -37.825 3.227 1.00 53.15 101 GLU A O 1
ATOM 786 N N . ASP A 1 102 ? -29.505 -38.419 1.174 1.00 44.23 102 ASP A N 1
ATOM 787 C CA . ASP A 1 102 ? -28.304 -39.192 0.898 1.00 42.50 102 ASP A CA 1
ATOM 788 C C . ASP A 1 102 ? -27.239 -38.370 0.173 1.00 35.95 102 ASP A C 1
ATOM 789 O O . ASP A 1 102 ? -26.438 -38.919 -0.583 1.00 38.15 102 ASP A O 1
ATOM 794 N N . ARG A 1 103 ? -27.229 -37.059 0.390 1.00 29.99 103 ARG A N 1
ATOM 795 C CA . ARG A 1 103 ? -26.216 -36.235 -0.251 1.00 36.46 103 ARG A CA 1
ATOM 796 C C . ARG A 1 103 ? -24.820 -36.628 0.231 1.00 42.32 103 ARG A C 1
ATOM 797 O O . ARG A 1 103 ? -24.647 -37.136 1.345 1.00 37.71 103 ARG A O 1
ATOM 805 N N . GLN A 1 104 ? -23.830 -36.406 -0.626 1.00 33.32 104 GLN A N 1
ATOM 806 C CA . GLN A 1 104 ? -22.442 -36.659 -0.268 1.00 36.92 104 GLN A CA 1
ATOM 807 C C . GLN A 1 104 ? -21.649 -35.362 -0.347 1.00 36.63 104 GLN A C 1
ATOM 808 O O . GLN A 1 104 ? -21.742 -34.629 -1.334 1.00 27.30 104 GLN A O 1
ATOM 814 N N . GLU A 1 105 ? -20.891 -35.073 0.709 1.00 37.99 105 GLU A N 1
ATOM 815 C CA . GLU A 1 105 ? -20.100 -33.846 0.806 1.00 38.84 105 GLU A CA 1
ATOM 816 C C . GLU A 1 105 ? -18.667 -34.160 1.243 1.00 41.23 105 GLU A C 1
ATOM 817 O O . GLU A 1 105 ? -18.399 -35.238 1.784 1.00 31.53 105 GLU A O 1
ATOM 823 N N . PRO A 1 106 ? -17.730 -33.227 1.004 1.00 40.24 106 PRO A N 1
ATOM 824 C CA . PRO A 1 106 ? -16.379 -33.495 1.504 1.00 38.17 106 PRO A CA 1
ATOM 825 C C . PRO A 1 106 ? -16.343 -33.499 3.033 1.00 39.77 106 PRO A C 1
ATOM 826 O O . PRO A 1 106 ? -16.998 -32.676 3.666 1.00 36.18 106 PRO A O 1
ATOM 830 N N . THR A 1 107 ? -15.605 -34.437 3.616 1.00 45.82 107 THR A N 1
ATOM 831 C CA . THR A 1 107 ? -15.408 -34.449 5.059 1.00 61.60 107 THR A CA 1
ATOM 832 C C . THR A 1 107 ? -13.925 -34.342 5.403 1.00 79.56 107 THR A C 1
ATOM 833 O O . THR A 1 107 ? -13.074 -34.199 4.520 1.00 75.88 107 THR A O 1
ATOM 837 N N . VAL A 1 108 ? -13.627 -34.398 6.698 1.00 105.40 108 VAL A N 1
ATOM 838 C CA . VAL A 1 108 ? -12.286 -34.125 7.208 1.00 114.83 108 VAL A CA 1
ATOM 839 C C . VAL A 1 108 ? -11.934 -34.999 8.427 1.00 120.30 108 VAL A C 1
ATOM 840 O O . VAL A 1 108 ? -12.481 -34.793 9.516 1.00 126.15 108 VAL A O 1
ATOM 844 N N . ASP A 1 109 ? -11.035 -35.971 8.246 1.00 121.39 109 ASP A N 1
ATOM 845 C CA . ASP A 1 109 ? -10.716 -36.947 9.302 1.00 119.36 109 ASP A CA 1
ATOM 846 C C . ASP A 1 109 ? -9.225 -37.015 9.704 1.00 109.82 109 ASP A C 1
ATOM 847 O O . ASP A 1 109 ? -8.346 -36.687 8.905 1.00 106.59 109 ASP A O 1
ATOM 852 N N . GLU A 1 110 ? -8.950 -37.403 10.955 1.00 108.17 110 GLU A N 1
ATOM 853 C CA . GLU A 1 110 ? -10.007 -37.710 11.916 1.00 104.59 110 GLU A CA 1
ATOM 854 C C . GLU A 1 110 ? -9.991 -36.794 13.139 1.00 102.74 110 GLU A C 1
ATOM 855 O O . GLU A 1 110 ? -10.510 -37.131 14.204 1.00 102.43 110 GLU A O 1
ATOM 861 N N . MET A 1 111 ? -9.370 -35.632 12.970 1.00 99.28 111 MET A N 1
ATOM 862 C CA . MET A 1 111 ? -9.915 -34.409 13.547 1.00 98.16 111 MET A CA 1
ATOM 863 C C . MET A 1 111 ? -10.053 -33.492 12.326 1.00 100.00 111 MET A C 1
ATOM 864 O O . MET A 1 111 ? -10.523 -33.951 11.288 1.00 96.16 111 MET A O 1
ATOM 869 N N . GLY A 1 112 ? -9.616 -32.239 12.405 1.00 105.43 112 GLY A N 1
ATOM 870 C CA . GLY A 1 112 ? -9.978 -31.257 11.396 1.00 105.02 112 GLY A CA 1
ATOM 871 C C . GLY A 1 112 ? -8.928 -30.841 10.380 1.00 100.68 112 GLY A C 1
ATOM 872 O O . GLY A 1 112 ? -8.848 -29.667 10.021 1.00 101.85 112 GLY A O 1
ATOM 873 N N . LYS A 1 113 ? -8.140 -31.795 9.895 1.00 93.52 113 LYS A N 1
ATOM 874 C CA . LYS A 1 113 ? -7.168 -31.507 8.844 1.00 85.44 113 LYS A CA 1
ATOM 875 C C . LYS A 1 113 ? -7.619 -32.116 7.519 1.00 80.31 113 LYS A C 1
ATOM 876 O O . LYS A 1 113 ? -7.653 -33.338 7.367 1.00 79.13 113 LYS A O 1
ATOM 882 N N . THR A 1 114 ? -7.976 -31.237 6.581 1.00 78.08 114 THR A N 1
ATOM 883 C CA . THR A 1 114 ? -8.660 -31.578 5.325 1.00 71.74 114 THR A CA 1
ATOM 884 C C . THR A 1 114 ? -8.119 -32.794 4.561 1.00 64.75 114 THR A C 1
ATOM 885 O O . THR A 1 114 ? -6.934 -33.116 4.636 1.00 65.17 114 THR A O 1
ATOM 889 N N . GLU A 1 115 ? -9.002 -33.450 3.811 1.00 57.62 115 GLU A N 1
ATOM 890 C CA . GLU A 1 115 ? -8.658 -34.689 3.114 1.00 59.84 115 GLU A CA 1
ATOM 891 C C . GLU A 1 115 ? -8.090 -34.455 1.720 1.00 59.94 115 GLU A C 1
ATOM 892 O O . GLU A 1 115 ? -8.052 -33.328 1.229 1.00 58.80 115 GLU A O 1
ATOM 898 N N . ASP A 1 116 ? -7.662 -35.547 1.092 1.00 56.85 116 ASP A N 1
ATOM 899 C CA . ASP A 1 116 ? -7.137 -35.535 -0.268 1.00 49.48 116 ASP A CA 1
ATOM 900 C C . ASP A 1 116 ? -8.274 -35.523 -1.290 1.00 43.63 116 ASP A C 1
ATOM 901 O O . ASP A 1 116 ? -9.059 -36.463 -1.346 1.00 44.16 116 ASP A O 1
ATOM 906 N N . LYS A 1 117 ? -8.355 -34.468 -2.096 1.00 44.53 117 LYS A N 1
ATOM 907 C CA . LYS A 1 117 ? -9.479 -34.286 -3.025 1.00 38.19 117 LYS A CA 1
ATOM 908 C C . LYS A 1 117 ? -9.622 -35.419 -4.037 1.00 32.44 117 LYS A C 1
ATOM 909 O O . LYS A 1 117 ? -10.731 -35.847 -4.353 1.00 31.77 117 LYS A O 1
ATOM 915 N N . PHE A 1 118 ? -8.504 -35.914 -4.549 1.00 32.38 118 PHE A N 1
ATOM 916 C CA . PHE A 1 118 ? -8.593 -36.817 -5.689 1.00 39.40 118 PHE A CA 1
ATOM 917 C C . PHE A 1 118 ? -8.137 -38.255 -5.404 1.00 42.33 118 PHE A C 1
ATOM 918 O O . PHE A 1 118 ? -7.756 -38.991 -6.322 1.00 36.21 118 PHE A O 1
ATOM 926 N N . SER A 1 119 ? -8.231 -38.660 -4.138 1.00 42.81 119 SER A N 1
ATOM 927 C CA . SER A 1 119 ? -8.093 -40.069 -3.764 1.00 47.68 119 SER A CA 1
ATOM 928 C C . SER A 1 119 ? -9.247 -40.856 -4.369 1.00 51.60 119 SER A C 1
ATOM 929 O O . SER A 1 119 ? -10.231 -40.264 -4.813 1.00 51.21 119 SER A O 1
ATOM 932 N N . GLN A 1 120 ? -9.144 -42.182 -4.386 1.00 37.91 120 GLN A N 1
ATOM 933 C CA . GLN A 1 120 ? -10.188 -42.993 -4.999 1.00 41.33 120 GLN A CA 1
ATOM 934 C C . GLN A 1 120 ? -11.530 -42.862 -4.270 1.00 42.76 120 GLN A C 1
ATOM 935 O O . GLN A 1 120 ? -12.591 -42.958 -4.895 1.00 38.67 120 GLN A O 1
ATOM 941 N N . LYS A 1 121 ? -11.491 -42.612 -2.962 1.00 50.02 121 LYS A N 1
ATOM 942 C CA . LYS A 1 121 ? -12.731 -42.463 -2.199 1.00 47.66 121 LYS A CA 1
ATOM 943 C C . LYS A 1 121 ? -13.354 -41.067 -2.369 1.00 40.32 121 LYS A C 1
ATOM 944 O O . LYS A 1 121 ? -14.569 -40.919 -2.280 1.00 34.54 121 LYS A O 1
ATOM 950 N N . ASN A 1 122 ? -12.523 -40.055 -2.630 1.00 31.00 122 ASN A N 1
ATOM 951 C CA . ASN A 1 122 ? -12.987 -38.668 -2.671 1.00 30.85 122 ASN A CA 1
ATOM 952 C C . ASN A 1 122 ? -13.211 -38.092 -4.069 1.00 34.46 122 ASN A C 1
ATOM 953 O O . ASN A 1 122 ? -13.949 -37.110 -4.225 1.00 38.28 122 ASN A O 1
ATOM 958 N N . LYS A 1 123 ? -12.559 -38.680 -5.073 1.00 31.00 123 LYS A N 1
ATOM 959 C CA . LYS A 1 123 ? -12.436 -38.017 -6.371 1.00 27.13 123 LYS A CA 1
ATOM 960 C C . LYS A 1 123 ? -13.784 -37.710 -7.017 1.00 25.23 123 LYS A C 1
ATOM 961 O O . LYS A 1 123 ? -13.930 -36.653 -7.625 1.00 23.21 123 LYS A O 1
ATOM 967 N N . LYS A 1 124 ? -14.771 -38.604 -6.885 1.00 20.89 124 LYS A N 1
ATOM 968 C CA . LYS A 1 124 ? -16.043 -38.348 -7.537 1.00 21.08 124 LYS A CA 1
ATOM 969 C C . LYS A 1 124 ? -16.736 -37.107 -6.947 1.00 25.10 124 LYS A C 1
ATOM 970 O O . LYS A 1 124 ? -17.423 -36.391 -7.676 1.00 21.70 124 LYS A O 1
ATOM 976 N N . LEU A 1 125 ? -16.529 -36.823 -5.660 1.00 25.56 125 LEU A N 1
ATOM 977 C CA . LEU A 1 125 ? -17.082 -35.603 -5.052 1.00 28.98 125 LEU A CA 1
ATOM 978 C C . LEU A 1 125 ? -16.665 -34.337 -5.805 1.00 27.55 125 LEU A C 1
ATOM 979 O O . LEU A 1 125 ? -17.420 -33.365 -5.871 1.00 25.33 125 LEU A O 1
ATOM 984 N N . HIS A 1 126 ? -15.448 -34.345 -6.341 1.00 26.41 126 HIS A N 1
ATOM 985 C CA . HIS A 1 126 ? -14.876 -33.148 -6.941 1.00 28.48 126 HIS A CA 1
ATOM 986 C C . HIS A 1 126 ? -14.910 -33.189 -8.458 1.00 28.00 126 HIS A C 1
ATOM 987 O O . HIS A 1 126 ? -15.039 -32.150 -9.090 1.00 19.32 126 HIS A O 1
ATOM 994 N N . LEU A 1 127 ? -14.822 -34.383 -9.047 1.00 25.62 127 LEU A N 1
ATOM 995 C CA . LEU A 1 127 ? -14.889 -34.485 -10.507 1.00 25.64 127 LEU A CA 1
ATOM 996 C C . LEU A 1 127 ? -16.282 -34.186 -11.056 1.00 18.39 127 LEU A C 1
ATOM 997 O O . LEU A 1 127 ? -16.430 -33.494 -12.081 1.00 23.03 127 LEU A O 1
ATOM 1002 N N . ILE A 1 128 ? -17.307 -34.692 -10.382 1.00 20.17 128 ILE A N 1
ATOM 1003 C CA . ILE A 1 128 ? -18.666 -34.510 -10.882 1.00 24.04 128 ILE A CA 1
ATOM 1004 C C . ILE A 1 128 ? -19.042 -33.013 -10.954 1.00 25.53 128 ILE A C 1
ATOM 1005 O O . ILE A 1 128 ? -19.513 -32.557 -11.992 1.00 19.73 128 ILE A O 1
ATOM 1010 N N . PRO A 1 129 ? -18.794 -32.231 -9.887 1.00 20.86 129 PRO A N 1
ATOM 1011 C CA . PRO A 1 129 ? -19.067 -30.798 -10.043 1.00 20.71 129 PRO A CA 1
ATOM 1012 C C . PRO A 1 129 ? -18.148 -30.104 -11.046 1.00 21.23 129 PRO A C 1
ATOM 1013 O O . PRO A 1 129 ? -18.598 -29.179 -11.723 1.00 17.88 129 PRO A O 1
ATOM 1017 N N . LEU A 1 130 ? -16.903 -30.541 -11.158 1.00 17.07 130 LEU A N 1
ATOM 1018 C CA . LEU A 1 130 ? -15.996 -29.944 -12.142 1.00 20.89 130 LEU A CA 1
ATOM 1019 C C . LEU A 1 130 ? -16.511 -30.168 -13.565 1.00 24.21 130 LEU A C 1
ATOM 1020 O O . LEU A 1 130 ? -16.643 -29.219 -14.336 1.00 21.64 130 LEU A O 1
ATOM 1025 N N . PHE A 1 131 ? -16.806 -31.419 -13.916 1.00 21.98 131 PHE A N 1
ATOM 1026 C CA . PHE A 1 131 ? -17.286 -31.725 -15.268 1.00 23.63 131 PHE A CA 1
ATOM 1027 C C . PHE A 1 131 ? -18.616 -31.049 -15.534 1.00 23.67 131 PHE A C 1
ATOM 1028 O O . PHE A 1 131 ? -18.878 -30.581 -16.642 1.00 24.76 131 PHE A O 1
ATOM 1036 N N . THR A 1 132 ? -19.451 -30.995 -14.507 1.00 23.21 132 THR A N 1
ATOM 1037 C CA . THR A 1 132 ? -20.743 -30.337 -14.628 1.00 23.75 132 THR A CA 1
ATOM 1038 C C . THR A 1 132 ? -20.558 -28.851 -14.904 1.00 23.80 132 THR A C 1
ATOM 1039 O O . THR A 1 132 ? -21.284 -28.275 -15.727 1.00 23.68 132 THR A O 1
ATOM 1043 N N . SER A 1 133 ? -19.579 -28.229 -14.243 1.00 24.04 133 SER A N 1
ATOM 1044 C CA . SER A 1 133 ? -19.344 -26.801 -14.455 1.00 24.59 133 SER A CA 1
ATOM 1045 C C . SER A 1 133 ? -18.902 -26.550 -15.905 1.00 20.70 133 SER A C 1
ATOM 1046 O O . SER A 1 133 ? -19.372 -25.598 -16.553 1.00 20.22 133 SER A O 1
ATOM 1049 N N . MET A 1 134 ? -18.026 -27.416 -16.416 1.00 20.53 134 MET A N 1
ATOM 1050 C CA . MET A 1 134 ? -17.616 -27.368 -17.823 1.00 19.20 134 MET A CA 1
ATOM 1051 C C . MET A 1 134 ? -18.810 -27.484 -18.769 1.00 17.44 134 MET A C 1
ATOM 1052 O O . MET A 1 134 ? -18.882 -26.791 -19.782 1.00 18.17 134 MET A O 1
ATOM 1057 N N . ALA A 1 135 ? -19.722 -28.404 -18.454 1.00 22.32 135 ALA A N 1
ATOM 1058 C CA . ALA A 1 135 ? -20.893 -28.656 -19.302 1.00 22.38 135 ALA A CA 1
ATOM 1059 C C . ALA A 1 135 ? -21.851 -27.486 -19.319 1.00 20.75 135 ALA A C 1
ATOM 1060 O O . ALA A 1 135 ? -22.430 -27.172 -20.361 1.00 24.44 135 ALA A O 1
ATOM 1062 N N . VAL A 1 136 ? -22.042 -26.860 -18.166 1.00 17.26 136 VAL A N 1
ATOM 1063 C CA . VAL A 1 136 ? -22.924 -25.694 -18.095 1.00 25.02 136 VAL A CA 1
ATOM 1064 C C . VAL A 1 136 ? -22.367 -24.523 -18.917 1.00 24.68 136 VAL A C 1
ATOM 1065 O O . VAL A 1 136 ? -23.105 -23.875 -19.662 1.00 27.55 136 VAL A O 1
ATOM 1069 N N . ALA A 1 137 ? -21.071 -24.260 -18.799 1.00 21.18 137 ALA A N 1
ATOM 1070 C CA . ALA A 1 137 ? -20.451 -23.199 -19.600 1.00 23.45 137 ALA A CA 1
ATOM 1071 C C . ALA A 1 137 ? -20.536 -23.508 -21.084 1.00 24.71 137 ALA A C 1
ATOM 1072 O O . ALA A 1 137 ? -20.745 -22.604 -21.913 1.00 23.55 137 ALA A O 1
ATOM 1074 N N . ALA A 1 138 ? -20.348 -24.781 -21.426 1.00 23.90 138 ALA A N 1
ATOM 1075 C CA . ALA A 1 138 ? -20.395 -25.163 -22.829 1.00 20.03 138 ALA A CA 1
ATOM 1076 C C . ALA A 1 138 ? -21.821 -24.959 -23.354 1.00 27.21 138 ALA A C 1
ATOM 1077 O O . ALA A 1 138 ? -22.019 -24.439 -24.460 1.00 26.02 138 ALA A O 1
ATOM 1079 N N . ALA A 1 139 ? -22.805 -25.337 -22.538 1.00 23.45 139 ALA A N 1
ATOM 1080 C CA . ALA A 1 139 ? -24.209 -25.093 -22.847 1.00 26.04 139 ALA A CA 1
ATOM 1081 C C . ALA A 1 139 ? -24.482 -23.593 -23.024 1.00 30.64 139 ALA A C 1
ATOM 1082 O O . ALA A 1 139 ? -25.133 -23.204 -23.986 1.00 25.97 139 ALA A O 1
ATOM 1084 N N . ARG A 1 140 ? -23.964 -22.764 -22.110 1.00 20.20 140 ARG A N 1
ATOM 1085 C CA . ARG A 1 140 ? -24.169 -21.314 -22.166 1.00 27.53 140 ARG A CA 1
ATOM 1086 C C . ARG A 1 140 ? -23.663 -20.677 -23.452 1.00 30.75 140 ARG A C 1
ATOM 1087 O O . ARG A 1 140 ? -24.227 -19.708 -23.933 1.00 30.45 140 ARG A O 1
ATOM 1095 N N . ILE A 1 141 ? -22.586 -21.208 -24.005 1.00 26.00 141 ILE A N 1
ATOM 1096 C CA . ILE A 1 141 ? -22.022 -20.608 -25.190 1.00 24.53 141 ILE A CA 1
ATOM 1097 C C . ILE A 1 141 ? -22.437 -21.388 -26.436 1.00 28.97 141 ILE A C 1
ATOM 1098 O O . ILE A 1 141 ? -21.886 -21.202 -27.518 1.00 34.37 141 ILE A O 1
ATOM 1103 N N . GLY A 1 142 ? -23.444 -22.242 -26.277 1.00 28.80 142 GLY A N 1
ATOM 1104 C CA . GLY A 1 142 ? -24.075 -22.913 -27.394 1.00 30.02 142 GLY A CA 1
ATOM 1105 C C . GLY A 1 142 ? -23.247 -23.939 -28.139 1.00 32.64 142 GLY A C 1
ATOM 1106 O O . GLY A 1 142 ? -23.380 -24.074 -29.354 1.00 34.34 142 GLY A O 1
ATOM 1107 N N . LYS A 1 143 ? -22.404 -24.674 -27.423 1.00 25.20 143 LYS A N 1
ATOM 1108 C CA . LYS A 1 143 ? -21.525 -25.648 -28.060 1.00 28.03 143 LYS A CA 1
ATOM 1109 C C . LYS A 1 143 ? -21.651 -27.022 -27.418 1.00 32.44 143 LYS A C 1
ATOM 1110 O O . LYS A 1 143 ? -21.437 -27.175 -26.207 1.00 33.16 143 LYS A O 1
ATOM 1116 N N . GLU A 1 144 ? -21.964 -28.028 -28.228 1.00 28.31 144 GLU A N 1
ATOM 1117 C CA . GLU A 1 144 ? -22.201 -29.364 -27.697 1.00 30.36 144 GLU A CA 1
ATOM 1118 C C . GLU A 1 144 ? -20.963 -30.252 -27.789 1.00 26.70 144 GLU A C 1
ATOM 1119 O O . GLU A 1 144 ? -20.936 -31.347 -27.232 1.00 32.93 144 GLU A O 1
ATOM 1125 N N . GLU A 1 145 ? -19.940 -29.781 -28.493 1.00 29.36 145 GLU A N 1
ATOM 1126 C CA . GLU A 1 145 ? -18.632 -30.432 -28.491 1.00 35.05 145 GLU A CA 1
ATOM 1127 C C . GLU A 1 145 ? -17.609 -29.379 -28.157 1.00 30.79 145 GLU A C 1
ATOM 1128 O O . GLU A 1 145 ? -17.528 -28.362 -28.836 1.00 33.34 145 GLU A O 1
ATOM 1134 N N . VAL A 1 146 ? -16.829 -29.612 -27.113 1.00 31.07 146 VAL A N 1
ATOM 1135 C CA . VAL A 1 146 ? -15.766 -28.682 -26.784 1.00 27.49 146 VAL A CA 1
ATOM 1136 C C . VAL A 1 146 ? -14.476 -29.396 -26.461 1.00 29.60 146 VAL A C 1
ATOM 1137 O O . VAL A 1 146 ? -14.447 -30.384 -25.717 1.00 31.62 146 VAL A O 1
ATOM 1141 N N . SER A 1 147 ? -13.404 -28.901 -27.058 1.00 25.89 147 SER A N 1
ATOM 1142 C CA . SER A 1 147 ? -12.075 -29.177 -26.557 1.00 31.23 147 SER A CA 1
ATOM 1143 C C . SER A 1 147 ? -11.848 -28.244 -25.372 1.00 25.36 147 SER A C 1
ATOM 1144 O O . SER A 1 147 ? -12.099 -27.047 -25.475 1.00 28.39 147 SER A O 1
ATOM 1147 N N . VAL A 1 148 ? -11.408 -28.795 -24.248 1.00 23.34 148 VAL A N 1
ATOM 1148 C CA . VAL A 1 148 ? -11.210 -28.028 -23.019 1.00 25.63 148 VAL A CA 1
ATOM 1149 C C . VAL A 1 148 ? -9.760 -28.120 -22.526 1.00 29.24 148 VAL A C 1
ATOM 1150 O O . VAL A 1 148 ? -9.395 -29.066 -21.825 1.00 30.22 148 VAL A O 1
ATOM 1154 N N . PRO A 1 149 ? -8.919 -27.142 -22.898 1.00 33.17 149 PRO A N 1
ATOM 1155 C CA . PRO A 1 149 ? -7.568 -27.152 -22.322 1.00 28.42 149 PRO A CA 1
ATOM 1156 C C . PRO A 1 149 ? -7.632 -26.858 -20.823 1.00 29.85 149 PRO A C 1
ATOM 1157 O O . PRO A 1 149 ? -8.126 -25.799 -20.419 1.00 28.75 149 PRO A O 1
ATOM 1161 N N . PHE A 1 150 ? -7.150 -27.790 -20.004 1.00 22.11 150 PHE A N 1
ATOM 1162 C CA . PHE A 1 150 ? -7.369 -27.676 -18.571 1.00 25.31 150 PHE A CA 1
ATOM 1163 C C . PHE A 1 150 ? -6.370 -26.748 -17.880 1.00 24.83 150 PHE A C 1
ATOM 1164 O O . PHE A 1 150 ? -5.174 -26.985 -17.879 1.00 32.73 150 PHE A O 1
ATOM 1172 N N . SER A 1 151 ? -6.867 -25.702 -17.241 1.00 19.56 151 SER A N 1
ATOM 1173 C CA . SER A 1 151 ? -5.974 -24.880 -16.442 1.00 24.16 151 SER A CA 1
ATOM 1174 C C . SER A 1 151 ? -6.500 -24.869 -15.020 1.00 30.80 151 SER A C 1
ATOM 1175 O O . SER A 1 151 ? -7.533 -24.270 -14.727 1.00 29.43 151 SER A O 1
ATOM 1178 N N . GLY A 1 152 ? -5.806 -25.569 -14.137 1.00 22.29 152 GLY A N 1
ATOM 1179 C CA . GLY A 1 152 ? -6.200 -25.575 -12.750 1.00 17.47 152 GLY A CA 1
ATOM 1180 C C . GLY A 1 152 ? -5.046 -25.250 -11.827 1.00 20.35 152 GLY A C 1
ATOM 1181 O O . GLY A 1 152 ? -4.034 -24.663 -12.224 1.00 26.91 152 GLY A O 1
ATOM 1182 N N . GLY A 1 153 ? -5.200 -25.633 -10.573 1.00 30.59 153 GLY A N 1
ATOM 1183 C CA . GLY A 1 153 ? -4.147 -25.416 -9.609 1.00 35.66 153 GLY A CA 1
ATOM 1184 C C . GLY A 1 153 ? -4.422 -26.198 -8.353 1.00 40.37 153 GLY A C 1
ATOM 1185 O O . GLY A 1 153 ? -5.573 -26.484 -8.027 1.00 36.88 153 GLY A O 1
ATOM 1186 N N . MET A 1 154 ? -3.361 -26.568 -7.652 1.00 45.22 154 MET A N 1
ATOM 1187 C CA . MET A 1 154 ? -3.529 -27.204 -6.359 1.00 51.76 154 MET A CA 1
ATOM 1188 C C . MET A 1 154 ? -2.570 -26.585 -5.356 1.00 63.79 154 MET A C 1
ATOM 1189 O O . MET A 1 154 ? -1.491 -26.102 -5.724 1.00 52.94 154 MET A O 1
ATOM 1194 N N . PRO A 1 155 ? -2.983 -26.569 -4.082 1.00 75.13 155 PRO A N 1
ATOM 1195 C CA . PRO A 1 155 ? -2.142 -26.094 -2.981 1.00 79.43 155 PRO A CA 1
ATOM 1196 C C . PRO A 1 155 ? -0.868 -26.936 -2.844 1.00 77.91 155 PRO A C 1
ATOM 1197 O O . PRO A 1 155 ? -0.808 -28.062 -3.342 1.00 80.38 155 PRO A O 1
ATOM 1201 N N . ILE A 1 156 ? 0.134 -26.383 -2.169 1.00 73.60 156 ILE A N 1
ATOM 1202 C CA . ILE A 1 156 ? 1.478 -26.959 -2.130 1.00 72.34 156 ILE A CA 1
ATOM 1203 C C . ILE A 1 156 ? 1.582 -28.318 -1.411 1.00 68.27 156 ILE A C 1
ATOM 1204 O O . ILE A 1 156 ? 2.503 -29.092 -1.670 1.00 63.57 156 ILE A O 1
ATOM 1209 N N . GLU A 1 157 ? 0.633 -28.614 -0.528 1.00 75.55 157 GLU A N 1
ATOM 1210 C CA . GLU A 1 157 ? 0.654 -29.867 0.225 1.00 88.35 157 GLU A CA 1
ATOM 1211 C C . GLU A 1 157 ? 0.497 -31.086 -0.682 1.00 87.39 157 GLU A C 1
ATOM 1212 O O . GLU A 1 157 ? 1.102 -32.133 -0.435 1.00 97.41 157 GLU A O 1
ATOM 1218 N N . ASP A 1 158 ? -0.306 -30.947 -1.733 1.00 73.19 158 ASP A N 1
ATOM 1219 C CA . ASP A 1 158 ? -0.592 -32.070 -2.619 1.00 68.91 158 ASP A CA 1
ATOM 1220 C C . ASP A 1 158 ? 0.580 -32.395 -3.526 1.00 65.62 158 ASP A C 1
ATOM 1221 O O . ASP A 1 158 ? 0.545 -33.372 -4.275 1.00 64.13 158 ASP A O 1
ATOM 1226 N N . TYR A 1 159 ? 1.623 -31.577 -3.454 1.00 68.67 159 TYR A N 1
ATOM 1227 C CA . TYR A 1 159 ? 2.836 -31.835 -4.216 1.00 69.35 159 TYR A CA 1
ATOM 1228 C C . TYR A 1 159 ? 3.697 -32.902 -3.546 1.00 74.91 159 TYR A C 1
ATOM 1229 O O . TYR A 1 159 ? 4.592 -33.480 -4.169 1.00 73.81 159 TYR A O 1
ATOM 1238 N N . LYS A 1 160 ? 3.416 -33.160 -2.274 1.00 85.30 160 LYS A N 1
ATOM 1239 C CA . LYS A 1 160 ? 4.067 -34.243 -1.551 1.00 93.08 160 LYS A CA 1
ATOM 1240 C C . LYS A 1 160 ? 3.341 -35.557 -1.835 1.00 90.31 160 LYS A C 1
ATOM 1241 O O . LYS A 1 160 ? 3.826 -36.640 -1.499 1.00 90.99 160 LYS A O 1
ATOM 1247 N N . LEU A 1 161 ? 2.177 -35.446 -2.467 1.00 84.30 161 LEU A N 1
ATOM 1248 C CA . LEU A 1 161 ? 1.313 -36.597 -2.705 1.00 80.26 161 LEU A CA 1
ATOM 1249 C C . LEU A 1 161 ? 1.203 -36.961 -4.183 1.00 83.16 161 LEU A C 1
ATOM 1250 O O . LEU A 1 161 ? 1.221 -38.137 -4.546 1.00 77.78 161 LEU A O 1
ATOM 1255 N N . ARG A 1 162 ? 1.092 -35.950 -5.034 1.00 87.47 162 ARG A N 1
ATOM 1256 C CA . ARG A 1 162 ? 0.639 -36.177 -6.400 1.00 87.24 162 ARG A CA 1
ATOM 1257 C C . ARG A 1 162 ? 1.684 -35.902 -7.477 1.00 82.93 162 ARG A C 1
ATOM 1258 O O . ARG A 1 162 ? 2.379 -36.810 -7.931 1.00 80.30 162 ARG A O 1
ATOM 1266 N N . GLY A 1 163 ? 1.773 -34.640 -7.885 1.00 75.94 163 GLY A N 1
ATOM 1267 C CA . GLY A 1 163 ? 2.470 -34.265 -9.102 1.00 69.11 163 GLY A CA 1
ATOM 1268 C C . GLY A 1 163 ? 1.466 -33.661 -10.070 1.00 59.59 163 GLY A C 1
ATOM 1269 O O . GLY A 1 163 ? 0.360 -34.176 -10.223 1.00 59.68 163 GLY A O 1
ATOM 1270 N N . GLU A 1 164 ? 1.843 -32.563 -10.716 1.00 56.65 164 GLU A N 1
ATOM 1271 C CA . GLU A 1 164 ? 0.935 -31.855 -11.615 1.00 54.04 164 GLU A CA 1
ATOM 1272 C C . GLU A 1 164 ? 0.470 -32.747 -12.760 1.00 51.58 164 GLU A C 1
ATOM 1273 O O . GLU A 1 164 ? -0.683 -32.683 -13.183 1.00 56.13 164 GLU A O 1
ATOM 1279 N N . GLU A 1 165 ? 1.369 -33.589 -13.253 1.00 39.84 165 GLU A N 1
ATOM 1280 C CA . GLU A 1 165 ? 1.092 -34.371 -14.448 1.00 49.89 165 GLU A CA 1
ATOM 1281 C C . GLU A 1 165 ? 0.150 -35.528 -14.136 1.00 46.45 165 GLU A C 1
ATOM 1282 O O . GLU A 1 165 ? -0.495 -36.062 -15.033 1.00 46.87 165 GLU A O 1
ATOM 1288 N N . GLN A 1 166 ? 0.059 -35.885 -12.856 1.00 39.61 166 GLN A N 1
ATOM 1289 C CA . GLN A 1 166 ? -0.893 -36.893 -12.388 1.00 38.58 166 GLN A CA 1
ATOM 1290 C C . GLN A 1 166 ? -2.324 -36.368 -12.355 1.00 35.49 166 GLN A C 1
ATOM 1291 O O . GLN A 1 166 ? -3.261 -37.078 -12.711 1.00 37.23 166 GLN A O 1
ATOM 1297 N N . ILE A 1 167 ? -2.491 -35.128 -11.909 1.00 35.68 167 ILE A N 1
ATOM 1298 C CA . ILE A 1 167 ? -3.794 -34.483 -11.963 1.00 31.62 167 ILE A CA 1
ATOM 1299 C C . ILE A 1 167 ? -4.263 -34.412 -13.409 1.00 35.24 167 ILE A C 1
ATOM 1300 O O . ILE A 1 167 ? -5.397 -34.773 -13.734 1.00 32.65 167 ILE A O 1
ATOM 1305 N N . LEU A 1 168 ? -3.374 -33.948 -14.277 1.00 24.45 168 LEU A N 1
ATOM 1306 C CA . LEU A 1 168 ? -3.719 -33.781 -15.675 1.00 23.41 168 LEU A CA 1
ATOM 1307 C C . LEU A 1 168 ? -4.039 -35.117 -16.351 1.00 26.74 168 LEU A C 1
ATOM 1308 O O . LEU A 1 168 ? -4.923 -35.177 -17.201 1.00 22.14 168 LEU A O 1
ATOM 1313 N N . GLU A 1 169 ? -3.322 -36.173 -15.961 1.00 23.79 169 GLU A N 1
ATOM 1314 C CA . GLU A 1 169 ? -3.476 -37.506 -16.548 1.00 30.47 169 GLU A CA 1
ATOM 1315 C C . GLU A 1 169 ? -4.818 -38.127 -16.194 1.00 27.31 169 GLU A C 1
ATOM 1316 O O . GLU A 1 169 ? -5.424 -38.848 -16.993 1.00 29.56 169 GLU A O 1
ATOM 1322 N N . MET A 1 170 ? -5.255 -37.862 -14.969 1.00 27.21 170 MET A N 1
ATOM 1323 C CA . MET A 1 170 ? -6.589 -38.208 -14.512 1.00 30.33 170 MET A CA 1
ATOM 1324 C C . MET A 1 170 ? -7.644 -37.594 -15.440 1.00 28.95 170 MET A C 1
ATOM 1325 O O . MET A 1 170 ? -8.638 -38.240 -15.778 1.00 26.63 170 MET A O 1
ATOM 1330 N N . LEU A 1 171 ? -7.397 -36.359 -15.880 1.00 24.21 171 LEU A N 1
ATOM 1331 C CA . LEU A 1 171 ? -8.390 -35.587 -16.640 1.00 24.33 171 LEU A CA 1
ATOM 1332 C C . LEU A 1 171 ? -8.364 -35.775 -18.161 1.00 31.62 171 LEU A C 1
ATOM 1333 O O . LEU A 1 171 ? -9.370 -35.537 -18.830 1.00 34.70 171 LEU A O 1
ATOM 1338 N N . TYR A 1 172 ? -7.222 -36.172 -18.711 1.00 28.60 172 TYR A N 1
ATOM 1339 C CA . TYR A 1 172 ? -7.109 -36.326 -20.157 1.00 31.18 172 TYR A CA 1
ATOM 1340 C C . TYR A 1 172 ? -8.140 -37.320 -20.668 1.00 34.10 172 TYR A C 1
ATOM 1341 O O . TYR A 1 172 ? -8.480 -38.284 -19.982 1.00 36.49 172 TYR A O 1
ATOM 1350 N N . GLY A 1 173 ? -8.645 -37.075 -21.869 1.00 34.36 173 GLY A N 1
ATOM 1351 C CA . GLY A 1 173 ? -9.588 -37.986 -22.476 1.00 33.13 173 GLY A CA 1
ATOM 1352 C C . GLY A 1 173 ? -10.936 -37.372 -22.773 1.00 36.66 173 GLY A C 1
ATOM 1353 O O . GLY A 1 173 ? -11.113 -36.146 -22.786 1.00 34.67 173 GLY A O 1
ATOM 1354 N N . GLU A 1 174 ? -11.899 -38.249 -23.015 1.00 27.86 174 GLU A N 1
ATOM 1355 C CA . GLU A 1 174 ? -13.216 -37.840 -23.440 1.00 30.17 174 GLU A CA 1
ATOM 1356 C C . GLU A 1 174 ? -14.195 -38.023 -22.291 1.00 36.12 174 GLU A C 1
ATOM 1357 O O . GLU A 1 174 ? -14.080 -38.974 -21.529 1.00 33.14 174 GLU A O 1
ATOM 1363 N N . HIS A 1 175 ? -15.127 -37.083 -22.155 1.00 32.71 175 HIS A N 1
ATOM 1364 C CA . HIS A 1 175 ? -16.149 -37.117 -21.112 1.00 32.23 175 HIS A CA 1
ATOM 1365 C C . HIS A 1 175 ? -17.466 -36.585 -21.659 1.00 36.89 175 HIS A C 1
ATOM 1366 O O . HIS A 1 175 ? -17.487 -35.546 -22.320 1.00 46.16 175 HIS A O 1
ATOM 1373 N N . THR A 1 176 ? -18.569 -37.272 -21.393 1.00 26.68 176 THR A N 1
ATOM 1374 C CA . THR A 1 176 ? -19.860 -36.709 -21.755 1.00 24.84 176 THR A CA 1
ATOM 1375 C C . THR A 1 176 ? -20.680 -36.362 -20.524 1.00 26.04 176 THR A C 1
ATOM 1376 O O . THR A 1 176 ? -20.683 -37.090 -19.525 1.00 29.06 176 THR A O 1
ATOM 1380 N N . VAL A 1 177 ? -21.369 -35.235 -20.608 1.00 23.37 177 VAL A N 1
ATOM 1381 C CA . VAL A 1 177 ? -22.317 -34.824 -19.590 1.00 25.02 177 VAL A CA 1
ATOM 1382 C C . VAL A 1 177 ? -23.688 -34.662 -20.225 1.00 28.09 177 VAL A C 1
ATOM 1383 O O . VAL A 1 177 ? -23.876 -33.832 -21.118 1.00 30.62 177 VAL A O 1
ATOM 1387 N N . GLU A 1 178 ? -24.648 -35.455 -19.774 1.00 29.24 178 GLU A N 1
ATOM 1388 C CA . GLU A 1 178 ? -25.998 -35.352 -20.307 1.00 29.81 178 GLU A CA 1
ATOM 1389 C C . GLU A 1 178 ? -26.929 -34.763 -19.264 1.00 27.11 178 GLU A C 1
ATOM 1390 O O . GLU A 1 178 ? -27.030 -35.277 -18.151 1.00 30.63 178 GLU A O 1
ATOM 1396 N N . PHE A 1 179 ? -27.586 -33.667 -19.618 1.00 29.69 179 PHE A N 1
ATOM 1397 C CA . PHE A 1 179 ? -28.532 -33.033 -18.715 1.00 34.35 179 PHE A CA 1
ATOM 1398 C C . PHE A 1 179 ? -29.887 -33.762 -18.798 1.00 38.28 179 PHE A C 1
ATOM 1399 O O . PHE A 1 179 ? -30.448 -33.926 -19.881 1.00 40.31 179 PHE A O 1
ATOM 1407 N N . LEU A 1 180 ? -30.395 -34.206 -17.654 1.00 27.79 180 LEU A N 1
ATOM 1408 C CA . LEU A 1 180 ? -31.620 -34.997 -17.607 1.00 34.19 180 LEU A CA 1
ATOM 1409 C C . LEU A 1 180 ? -32.814 -34.146 -17.150 1.00 37.28 180 LEU A C 1
ATOM 1410 O O . LEU A 1 180 ? -33.965 -34.587 -17.190 1.00 34.47 180 LEU A O 1
ATOM 1415 N N . ASP A 1 181 ? -32.521 -32.922 -16.722 1.00 41.16 181 ASP A N 1
ATOM 1416 C CA . ASP A 1 181 ? -33.542 -32.002 -16.231 1.00 37.12 181 ASP A CA 1
ATOM 1417 C C . ASP A 1 181 ? -33.018 -30.566 -16.285 1.00 36.44 181 ASP A C 1
ATOM 1418 O O . ASP A 1 181 ? -31.879 -30.328 -16.696 1.00 36.73 181 ASP A O 1
ATOM 1423 N N . GLY A 1 182 ? -33.852 -29.614 -15.876 1.00 35.85 182 GLY A N 1
ATOM 1424 C CA . GLY A 1 182 ? -33.457 -28.218 -15.810 1.00 33.83 182 GLY A CA 1
ATOM 1425 C C . GLY A 1 182 ? -33.362 -27.557 -17.174 1.00 33.38 182 GLY A C 1
ATOM 1426 O O . GLY A 1 182 ? -33.868 -28.071 -18.176 1.00 29.68 182 GLY A O 1
ATOM 1427 N N . THR A 1 183 ? -32.675 -26.424 -17.200 1.00 32.98 183 THR A N 1
ATOM 1428 C CA . THR A 1 183 ? -32.545 -25.588 -18.390 1.00 38.04 183 THR A CA 1
ATOM 1429 C C . THR A 1 183 ? -32.047 -26.288 -19.654 1.00 32.83 183 THR A C 1
ATOM 1430 O O . THR A 1 183 ? -32.551 -26.026 -20.741 1.00 28.30 183 THR A O 1
ATOM 1434 N N . TYR A 1 184 ? -31.053 -27.163 -19.529 1.00 29.03 184 TYR A N 1
ATOM 1435 C CA . TYR A 1 184 ? -30.464 -27.784 -20.713 1.00 29.56 184 TYR A CA 1
ATOM 1436 C C . TYR A 1 184 ? -30.927 -29.226 -20.949 1.00 35.40 184 TYR A C 1
ATOM 1437 O O . TYR A 1 184 ? -30.228 -30.000 -21.611 1.00 38.11 184 TYR A O 1
ATOM 1446 N N . GLU A 1 185 ? -32.094 -29.583 -20.410 1.00 40.72 185 GLU A N 1
ATOM 1447 C CA . GLU A 1 185 ? -32.601 -30.953 -20.511 1.00 41.70 185 GLU A CA 1
ATOM 1448 C C . GLU A 1 185 ? -32.550 -31.482 -21.939 1.00 37.94 185 GLU A C 1
ATOM 1449 O O . GLU A 1 185 ? -33.003 -30.822 -22.866 1.00 36.67 185 GLU A O 1
ATOM 1455 N N . GLY A 1 186 ? -31.962 -32.664 -22.109 1.00 32.02 186 GLY A N 1
ATOM 1456 C CA . GLY A 1 186 ? -31.872 -33.288 -23.413 1.00 30.53 186 GLY A CA 1
ATOM 1457 C C . GLY A 1 186 ? -30.532 -33.055 -24.062 1.00 31.98 186 GLY A C 1
ATOM 1458 O O . GLY A 1 186 ? -30.145 -33.782 -24.967 1.00 38.80 186 GLY A O 1
ATOM 1459 N N . LYS A 1 187 ? -29.812 -32.041 -23.599 1.00 38.64 187 LYS A N 1
ATOM 1460 C CA . LYS A 1 187 ? -28.509 -31.733 -24.179 1.00 31.60 187 LYS A CA 1
ATOM 1461 C C . LYS A 1 187 ? -27.421 -32.632 -23.632 1.00 31.13 187 LYS A C 1
ATOM 1462 O O . LYS A 1 187 ? -27.365 -32.907 -22.433 1.00 29.93 187 LYS A O 1
ATOM 1468 N N . LYS A 1 188 ? -26.550 -33.079 -24.527 1.00 28.83 188 LYS A N 1
ATOM 1469 C CA . LYS A 1 188 ? -25.405 -33.895 -24.167 1.00 31.47 188 LYS A CA 1
ATOM 1470 C C . LYS A 1 188 ? -24.121 -33.200 -24.610 1.00 29.47 188 LYS A C 1
ATOM 1471 O O . LYS A 1 188 ? -23.921 -32.978 -25.795 1.00 32.32 188 LYS A O 1
ATOM 1477 N N . ILE A 1 189 ? -23.253 -32.849 -23.669 1.00 28.39 189 ILE A N 1
ATOM 1478 C CA . ILE A 1 189 ? -22.032 -32.135 -24.035 1.00 19.46 189 ILE A CA 1
ATOM 1479 C C . ILE A 1 189 ? -20.831 -33.080 -24.076 1.00 29.12 189 ILE A C 1
ATOM 1480 O O . ILE A 1 189 ? -20.557 -33.810 -23.126 1.00 31.14 189 ILE A O 1
ATOM 1485 N N . LYS A 1 190 ? -20.120 -33.068 -25.192 1.00 25.87 190 LYS A N 1
ATOM 1486 C CA . LYS A 1 190 ? -18.937 -33.889 -25.340 1.00 33.24 190 LYS A CA 1
ATOM 1487 C C . LYS A 1 190 ? -17.674 -33.078 -25.061 1.00 28.34 190 LYS A C 1
ATOM 1488 O O . LYS A 1 190 ? -17.369 -32.113 -25.765 1.00 28.76 190 LYS A O 1
ATOM 1494 N N . ILE A 1 191 ? -16.940 -33.488 -24.035 1.00 24.36 191 ILE A N 1
ATOM 1495 C CA . ILE A 1 191 ? -15.775 -32.744 -23.564 1.00 23.89 191 ILE A CA 1
ATOM 1496 C C . ILE A 1 191 ? -14.510 -33.517 -23.848 1.00 22.97 191 ILE A C 1
ATOM 1497 O O . ILE A 1 191 ? -14.358 -34.657 -23.406 1.00 26.57 191 ILE A O 1
ATOM 1502 N N . THR A 1 192 ? -13.599 -32.902 -24.581 1.00 25.23 1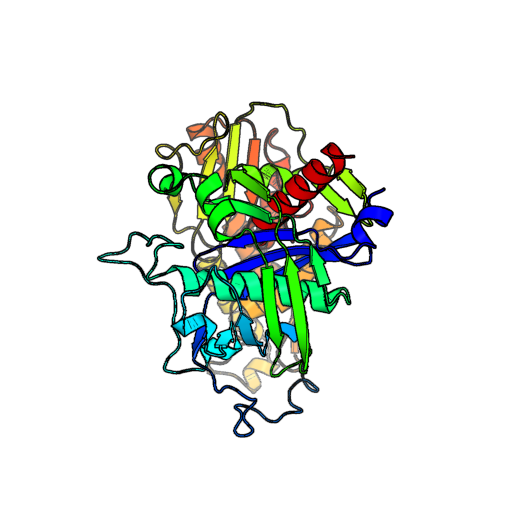92 THR A N 1
ATOM 1503 C CA . THR A 1 192 ? -12.315 -33.522 -24.812 1.00 27.66 192 THR A CA 1
ATOM 1504 C C . THR A 1 192 ? -11.204 -32.686 -24.196 1.00 27.68 192 THR A C 1
ATOM 1505 O O . THR A 1 192 ? -11.066 -31.503 -24.483 1.00 32.02 192 THR A O 1
ATOM 1509 N N . ILE A 1 193 ? -10.422 -33.313 -23.333 1.00 25.84 193 ILE A N 1
ATOM 1510 C CA . ILE A 1 193 ? -9.275 -32.659 -22.735 1.00 30.55 193 ILE A CA 1
ATOM 1511 C C . ILE A 1 193 ? -8.021 -33.330 -23.264 1.00 33.20 193 ILE A C 1
ATOM 1512 O O . ILE A 1 193 ? -7.801 -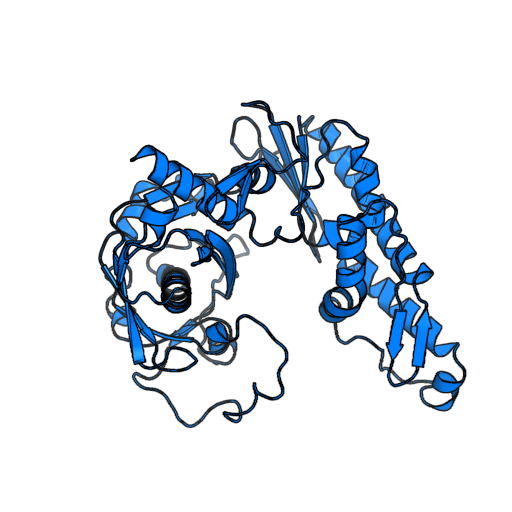34.517 -23.016 1.00 32.70 193 ILE A O 1
ATOM 1517 N N . ASN A 1 194 ? -7.213 -32.567 -23.992 1.00 32.46 194 ASN A N 1
ATOM 1518 C CA . ASN A 1 194 ? -6.008 -33.082 -24.643 1.00 31.49 194 ASN A CA 1
ATOM 1519 C C . ASN A 1 194 ? -4.718 -32.615 -23.996 1.00 32.75 194 ASN A C 1
ATOM 1520 O O . ASN A 1 194 ? -3.670 -33.244 -24.137 1.00 30.10 194 ASN A O 1
ATOM 1525 N N . ASP A 1 195 ? -4.802 -31.491 -23.299 1.00 28.60 195 ASP A N 1
ATOM 1526 C CA . ASP A 1 195 ? -3.638 -30.883 -22.681 1.00 31.83 195 ASP A CA 1
ATOM 1527 C C . ASP A 1 195 ? -4.097 -29.939 -21.581 1.00 30.08 195 ASP A C 1
ATOM 1528 O O . ASP A 1 195 ? -5.299 -29.683 -21.424 1.00 26.43 195 ASP A O 1
ATOM 1533 N N . GLY A 1 196 ? -3.147 -29.429 -20.816 1.00 30.22 196 GLY A N 1
ATOM 1534 C CA . GLY A 1 196 ? -3.484 -28.526 -19.739 1.00 29.71 196 GLY A CA 1
ATOM 1535 C C . GLY A 1 196 ? -2.272 -27.930 -19.056 1.00 29.84 196 GLY A C 1
ATOM 1536 O O . GLY A 1 196 ? -1.135 -28.194 -19.437 1.00 30.64 196 GLY A O 1
ATOM 1537 N N . THR A 1 197 ? -2.535 -27.131 -18.031 1.00 29.42 197 THR A N 1
ATOM 1538 C CA . THR A 1 197 ? -1.497 -26.485 -17.237 1.00 36.56 197 THR A CA 1
ATOM 1539 C C . THR A 1 197 ? -1.933 -26.448 -15.778 1.00 38.58 197 THR A C 1
ATOM 1540 O O . THR A 1 197 ? -3.119 -26.302 -15.486 1.00 32.97 197 THR A O 1
ATOM 1544 N N . MET A 1 198 ? -0.988 -26.567 -14.858 1.00 33.78 198 MET A N 1
ATOM 1545 C CA . MET A 1 198 ? -1.327 -26.432 -13.452 1.00 34.35 198 MET A CA 1
ATOM 1546 C C . MET A 1 198 ? -0.615 -25.215 -12.898 1.00 35.80 198 MET A C 1
ATOM 1547 O O . MET A 1 198 ? 0.533 -24.940 -13.244 1.00 38.04 198 MET A O 1
ATOM 1552 N N . ASN A 1 199 ? -1.304 -24.473 -12.049 1.00 24.54 199 ASN A N 1
ATOM 1553 C CA . ASN A 1 199 ? -0.762 -23.212 -11.576 1.00 26.78 199 ASN A CA 1
ATOM 1554 C C . ASN A 1 199 ? -0.569 -23.265 -10.068 1.00 37.67 199 ASN A C 1
ATOM 1555 O O . ASN A 1 199 ? -1.075 -24.178 -9.397 1.00 36.67 199 ASN A O 1
ATOM 1560 N N . VAL A 1 200 ? 0.167 -22.286 -9.549 1.00 45.80 200 VAL A N 1
ATOM 1561 C CA . VAL A 1 200 ? 0.398 -22.155 -8.117 1.00 52.72 200 VAL A CA 1
ATOM 1562 C C . VAL A 1 200 ? -0.812 -21.546 -7.441 1.00 42.44 200 VAL A C 1
ATOM 1563 O O . VAL A 1 200 ? -1.015 -20.339 -7.557 1.00 39.55 200 VAL A O 1
ATOM 1567 N N . GLU A 1 201 ? -1.603 -22.345 -6.728 1.00 32.26 201 GLU A N 1
ATOM 1568 C CA . GLU A 1 201 ? -2.770 -21.794 -6.040 1.00 43.05 201 GLU A CA 1
ATOM 1569 C C . GLU A 1 201 ? -2.273 -20.776 -5.018 1.00 40.27 201 GLU A C 1
ATOM 1570 O O . GLU A 1 201 ? -1.231 -20.970 -4.404 1.00 39.50 201 GLU A O 1
ATOM 1576 N N . GLY A 1 202 ? -2.998 -19.682 -4.849 1.00 40.35 202 GLY A N 1
ATOM 1577 C CA . GLY A 1 202 ? -2.547 -18.641 -3.944 1.00 49.48 202 GLY A CA 1
ATOM 1578 C C . GLY A 1 202 ? -1.872 -17.487 -4.659 1.00 45.03 202 GLY A C 1
ATOM 1579 O O . GLY A 1 202 ? -2.521 -16.496 -4.991 1.00 47.62 202 GLY A O 1
ATOM 1580 N N . VAL A 1 203 ? -0.577 -17.606 -4.928 1.00 43.54 203 VAL A N 1
ATOM 1581 C CA . VAL A 1 203 ? 0.123 -16.472 -5.527 1.00 51.37 203 VAL A CA 1
ATOM 1582 C C . VAL A 1 203 ? -0.294 -16.234 -6.987 1.00 52.17 203 VAL A C 1
ATOM 1583 O O . VAL A 1 203 ? -0.048 -15.154 -7.530 1.00 52.03 203 VAL A O 1
ATOM 1587 N N . SER A 1 204 ? -0.946 -17.219 -7.612 1.00 43.44 204 SER A N 1
ATOM 1588 C CA . SER A 1 204 ? -1.498 -17.031 -8.960 1.00 43.46 204 SER A CA 1
ATOM 1589 C C . SER A 1 204 ? -2.496 -15.895 -9.001 1.00 37.17 204 SER A C 1
ATOM 1590 O O . SER A 1 204 ? -2.685 -15.274 -10.039 1.00 34.23 204 SER A O 1
ATOM 1593 N N . SER A 1 205 ? -3.148 -15.648 -7.868 1.00 37.07 205 SER A N 1
ATOM 1594 C CA . SER A 1 205 ? -4.225 -14.679 -7.785 1.00 32.18 205 SER A CA 1
ATOM 1595 C C . SER A 1 205 ? -3.772 -13.278 -8.167 1.00 33.57 205 SER A C 1
ATOM 1596 O O . SER A 1 205 ? -4.596 -12.417 -8.492 1.00 28.13 205 SER A O 1
ATOM 1599 N N . VAL A 1 206 ? -2.456 -13.081 -8.140 1.00 27.84 206 VAL A N 1
ATOM 1600 C CA . VAL A 1 206 ? -1.805 -11.880 -8.623 1.00 29.36 206 VAL A CA 1
ATOM 1601 C C . VAL A 1 206 ? -2.191 -11.580 -10.070 1.00 31.49 206 VAL A C 1
ATOM 1602 O O . VAL A 1 206 ? -2.427 -10.422 -10.431 1.00 29.36 206 VAL A O 1
ATOM 1606 N N . LEU A 1 207 ? -2.263 -12.619 -10.899 1.00 24.81 207 LEU A N 1
ATOM 1607 C CA . LEU A 1 207 ? -2.651 -12.421 -12.294 1.00 25.90 207 LEU A CA 1
ATOM 1608 C C . LEU A 1 207 ? -4.021 -11.737 -12.419 1.00 19.08 207 LEU A C 1
ATOM 1609 O O . LEU A 1 207 ? -4.196 -10.853 -13.259 1.00 22.91 207 LEU A O 1
ATOM 1614 N N . ALA A 1 208 ? -4.972 -12.136 -11.575 1.00 21.82 208 ALA A N 1
ATOM 1615 C CA . ALA A 1 208 ? -6.344 -11.629 -11.678 1.00 29.34 208 ALA A CA 1
ATOM 1616 C C . ALA A 1 208 ? -6.451 -10.216 -11.127 1.00 31.54 208 ALA A C 1
ATOM 1617 O O . ALA A 1 208 ? -7.413 -9.507 -11.409 1.00 29.26 208 ALA A O 1
ATOM 1619 N N . ILE A 1 209 ? -5.464 -9.810 -10.337 1.00 27.63 209 ILE A N 1
ATOM 1620 C CA . ILE A 1 209 ? -5.412 -8.431 -9.875 1.00 26.06 209 ILE A CA 1
ATOM 1621 C C . ILE A 1 209 ? -4.788 -7.555 -10.953 1.00 26.82 209 ILE A C 1
ATOM 1622 O O . ILE A 1 209 ? -5.253 -6.438 -11.208 1.00 30.97 209 ILE A O 1
ATOM 1627 N N . LEU A 1 210 ? -3.770 -8.087 -11.621 1.00 28.87 210 LEU A N 1
ATOM 1628 C CA . LEU A 1 210 ? -3.047 -7.325 -12.641 1.00 34.59 210 LEU A CA 1
ATOM 1629 C C . LEU A 1 210 ? -3.753 -7.266 -13.991 1.00 34.35 210 LEU A C 1
ATOM 1630 O O . LEU A 1 210 ? -3.627 -6.276 -14.702 1.00 35.30 210 LEU A O 1
ATOM 1635 N N . PHE A 1 211 ? -4.466 -8.331 -14.364 1.00 27.91 211 PHE A N 1
ATOM 1636 C CA . PHE A 1 211 ? -5.038 -8.394 -15.713 1.00 24.93 211 PHE A CA 1
ATOM 1637 C C . PHE A 1 211 ? -6.524 -8.719 -15.726 1.00 21.23 211 PHE A C 1
ATOM 1638 O O . PHE A 1 211 ? -7.052 -9.350 -14.802 1.00 25.48 211 PHE A O 1
ATOM 1646 N N . ASP A 1 212 ? -7.198 -8.262 -16.775 1.00 22.59 212 ASP A N 1
ATOM 1647 C CA . ASP A 1 212 ? -8.598 -8.609 -17.027 1.00 23.58 212 ASP A CA 1
ATOM 1648 C C . ASP A 1 212 ? -8.694 -9.032 -18.504 1.00 23.72 212 ASP A C 1
ATOM 1649 O O . ASP A 1 212 ? -7.760 -8.793 -19.275 1.00 24.94 212 ASP A O 1
ATOM 1654 N N . ILE A 1 213 ? -9.785 -9.691 -18.891 1.00 17.99 213 ILE A N 1
ATOM 1655 C CA . ILE A 1 213 ? -10.020 -10.004 -20.298 1.00 24.43 213 ILE A CA 1
ATOM 1656 C C . ILE A 1 213 ? -11.355 -9.388 -20.702 1.00 27.73 213 ILE A C 1
ATOM 1657 O O . ILE A 1 213 ? -12.401 -9.743 -20.160 1.00 28.37 213 ILE A O 1
ATOM 1662 N N . VAL A 1 214 ? -11.318 -8.442 -21.629 1.00 25.39 214 VAL A N 1
ATOM 1663 C CA . VAL A 1 214 ? -12.539 -7.740 -22.028 1.00 28.58 214 VAL A CA 1
ATOM 1664 C C . VAL A 1 214 ? -12.715 -7.814 -23.542 1.00 29.96 214 VAL A C 1
ATOM 1665 O O . VAL A 1 214 ? -11.894 -7.306 -24.299 1.00 24.88 214 VAL A O 1
ATOM 1669 N N . ASN A 1 215 ? -13.793 -8.461 -23.970 1.00 22.63 215 ASN A N 1
ATOM 1670 C CA . ASN A 1 215 ? -14.089 -8.628 -25.390 1.00 22.12 215 ASN A CA 1
ATOM 1671 C C . ASN A 1 215 ? -12.889 -9.211 -26.125 1.00 25.37 215 ASN A C 1
ATOM 1672 O O . ASN A 1 215 ? -12.439 -8.654 -27.116 1.00 27.86 215 ASN A O 1
ATOM 1677 N N . GLY A 1 216 ? -12.362 -10.322 -25.610 1.00 28.32 216 GLY A N 1
ATOM 1678 C CA . GLY A 1 216 ? -11.218 -10.984 -26.215 1.00 26.09 216 GLY A CA 1
ATOM 1679 C C . GLY A 1 216 ? -9.841 -10.377 -25.959 1.00 24.79 216 GLY A C 1
ATOM 1680 O O . GLY A 1 216 ? -8.831 -10.967 -26.329 1.00 25.23 216 GLY A O 1
ATOM 1681 N N . GLU A 1 217 ? -9.773 -9.209 -25.328 1.00 27.12 217 GLU A N 1
ATOM 1682 C CA . GLU A 1 217 ? -8.469 -8.569 -25.136 1.00 25.35 217 GLU A CA 1
ATOM 1683 C C . GLU A 1 217 ? -7.972 -8.649 -23.699 1.00 25.43 217 GLU A C 1
ATOM 1684 O O . GLU A 1 217 ? -8.696 -8.326 -22.765 1.00 23.51 217 GLU A O 1
ATOM 1690 N N . ILE A 1 218 ? -6.724 -9.080 -23.536 1.00 20.84 218 ILE A N 1
ATOM 1691 C CA . ILE A 1 218 ? -6.035 -8.917 -22.264 1.00 34.83 218 ILE A CA 1
ATOM 1692 C C . ILE A 1 218 ? -5.705 -7.453 -22.045 1.00 38.25 218 ILE A C 1
ATOM 1693 O O . ILE A 1 218 ? -5.027 -6.838 -22.861 1.00 43.97 218 ILE A O 1
ATOM 1698 N N . VAL A 1 219 ? -6.196 -6.894 -20.949 1.00 33.51 219 VAL A N 1
ATOM 1699 C CA . VAL A 1 219 ? -5.915 -5.504 -20.624 1.00 41.56 219 VAL A CA 1
ATOM 1700 C C . VAL A 1 219 ? -5.313 -5.401 -19.223 1.00 43.59 219 VAL A C 1
ATOM 1701 O O . VAL A 1 219 ? -5.648 -6.183 -18.317 1.00 35.01 219 VAL A O 1
ATOM 1705 N N . GLU A 1 220 ? -4.409 -4.443 -19.055 1.00 40.31 220 GLU A N 1
ATOM 1706 C CA . GLU A 1 220 ? -3.754 -4.232 -17.770 1.00 45.45 220 GLU A CA 1
ATOM 1707 C C . GLU A 1 220 ? -4.642 -3.405 -16.864 1.00 46.69 220 GLU A C 1
ATOM 1708 O O . GLU A 1 220 ? -4.928 -2.250 -17.150 1.00 52.91 220 GLU A O 1
ATOM 1714 N N . VAL A 1 221 ? -5.090 -4.021 -15.779 1.00 38.51 221 VAL A N 1
ATOM 1715 C CA . VAL A 1 221 ? -5.881 -3.340 -14.769 1.00 44.97 221 VAL A CA 1
ATOM 1716 C C . VAL A 1 221 ? -5.005 -2.320 -14.076 1.00 48.05 221 VAL A C 1
ATOM 1717 O O . VAL A 1 221 ? -3.899 -2.640 -13.639 1.00 43.35 221 VAL A O 1
ATOM 1721 N N . GLU A 1 222 ? -5.490 -1.089 -13.986 1.00 53.38 222 GLU A N 1
ATOM 1722 C CA . GLU A 1 222 ? -4.736 -0.043 -13.312 1.00 66.30 222 GLU A CA 1
ATOM 1723 C C . GLU A 1 222 ? -4.889 -0.213 -11.811 1.00 65.97 222 GLU A C 1
ATOM 1724 O O . GLU A 1 222 ? -5.993 -0.437 -11.318 1.00 60.72 222 GLU A O 1
ATOM 1730 N N . GLY A 1 223 ? -3.776 -0.138 -11.090 1.00 72.01 223 GLY A N 1
ATOM 1731 C CA . GLY A 1 223 ? -3.812 -0.301 -9.650 1.00 72.92 223 GLY A CA 1
ATOM 1732 C C . GLY A 1 223 ? -2.505 -0.781 -9.056 1.00 69.74 223 GLY A C 1
ATOM 1733 O O . GLY A 1 223 ? -2.014 -0.213 -8.084 1.00 71.52 223 GLY A O 1
ATOM 1734 N N . MET A 1 224 ? -1.936 -1.830 -9.635 1.00 64.69 224 MET A N 1
ATOM 1735 C CA . MET A 1 224 ? -0.689 -2.368 -9.114 1.00 59.14 224 MET A CA 1
ATOM 1736 C C . MET A 1 224 ? 0.410 -2.363 -10.161 1.00 45.21 224 MET A C 1
ATOM 1737 O O . MET A 1 224 ? 0.240 -2.902 -11.260 1.00 36.47 224 MET A O 1
ATOM 1742 N N . ASP A 1 225 ? 1.541 -1.758 -9.810 1.00 47.67 225 ASP A N 1
ATOM 1743 C CA . ASP A 1 225 ? 2.701 -1.731 -10.691 1.00 54.07 225 ASP A CA 1
ATOM 1744 C C . ASP A 1 225 ? 3.681 -2.823 -10.280 1.00 55.50 225 ASP A C 1
ATOM 1745 O O . ASP A 1 225 ? 4.502 -2.633 -9.378 1.00 48.98 225 ASP A O 1
ATOM 1750 N N . ALA A 1 226 ? 3.580 -3.964 -10.956 1.00 51.08 226 ALA A N 1
ATOM 1751 C CA . ALA A 1 226 ? 4.278 -5.178 -10.558 1.00 52.52 226 ALA A CA 1
ATOM 1752 C C . ALA A 1 226 ? 5.703 -5.242 -11.079 1.00 55.01 226 ALA A C 1
ATOM 1753 O O . ALA A 1 226 ? 5.951 -5.032 -12.266 1.00 61.24 226 ALA A O 1
ATOM 1755 N N . GLU A 1 227 ? 6.636 -5.531 -10.179 1.00 56.03 227 GLU A N 1
ATOM 1756 C CA . GLU A 1 227 ? 7.994 -5.894 -10.572 1.00 54.27 227 GLU A CA 1
ATOM 1757 C C . GLU A 1 227 ? 8.180 -7.377 -10.294 1.00 53.42 227 GLU A C 1
ATOM 1758 O O . GLU A 1 227 ? 7.714 -7.890 -9.273 1.00 42.31 227 GLU A O 1
ATOM 1764 N N . ILE A 1 228 ? 8.853 -8.066 -11.207 1.00 52.93 228 ILE A N 1
ATOM 1765 C CA . ILE A 1 228 ? 9.040 -9.503 -11.090 1.00 46.66 228 ILE A CA 1
ATOM 1766 C C . ILE A 1 228 ? 9.891 -9.864 -9.860 1.00 47.08 228 ILE A C 1
ATOM 1767 O O . ILE A 1 228 ? 10.891 -9.202 -9.556 1.00 45.86 228 ILE A O 1
ATOM 1772 N N . GLY A 1 229 ? 9.458 -10.897 -9.138 1.00 46.14 229 GLY A N 1
ATOM 1773 C CA . GLY A 1 229 ? 10.204 -11.433 -8.012 1.00 38.51 229 GLY A CA 1
ATOM 1774 C C . GLY A 1 229 ? 9.940 -10.736 -6.692 1.00 37.61 229 GLY A C 1
ATOM 1775 O O . GLY A 1 229 ? 10.560 -11.056 -5.668 1.00 28.95 229 GLY A O 1
ATOM 1776 N N . GLU A 1 230 ? 9.024 -9.774 -6.710 1.00 37.75 230 GLU A N 1
ATOM 1777 C CA . GLU A 1 230 ? 8.656 -9.066 -5.489 1.00 38.31 230 GLU A CA 1
ATOM 1778 C C . GLU A 1 230 ? 7.762 -9.950 -4.617 1.00 30.32 230 GLU A C 1
ATOM 1779 O O . GLU A 1 230 ? 7.110 -10.872 -5.103 1.00 24.25 230 GLU A O 1
ATOM 1785 N N . SER A 1 231 ? 7.751 -9.666 -3.321 1.00 30.39 231 SER A N 1
ATOM 1786 C CA . SER A 1 231 ? 6.916 -10.413 -2.402 1.00 29.16 231 SER A CA 1
ATOM 1787 C C . SER A 1 231 ? 5.536 -9.762 -2.265 1.00 26.82 231 SER A C 1
ATOM 1788 O O . SER A 1 231 ? 5.386 -8.545 -2.393 1.00 22.51 231 SER A O 1
ATOM 1791 N N . TYR A 1 232 ? 4.537 -10.599 -2.022 1.00 20.80 232 TYR A N 1
ATOM 1792 C CA . TYR A 1 232 ? 3.157 -10.178 -1.929 1.00 21.96 232 TYR A CA 1
ATOM 1793 C C . TYR A 1 232 ? 2.551 -10.625 -0.608 1.00 27.18 232 TYR A C 1
ATOM 1794 O O . TYR A 1 232 ? 2.613 -11.804 -0.261 1.00 28.44 232 TYR A O 1
ATOM 1803 N N . ALA A 1 233 ? 1.926 -9.711 0.114 1.00 18.75 233 ALA A N 1
ATOM 1804 C CA . ALA A 1 233 ? 1.011 -10.147 1.144 1.00 17.51 233 ALA A CA 1
ATOM 1805 C C . ALA A 1 233 ? -0.387 -10.106 0.535 1.00 28.41 233 ALA A C 1
ATOM 1806 O O . ALA A 1 233 ? -0.791 -9.097 -0.046 1.00 26.49 233 ALA A O 1
ATOM 1808 N N . ILE A 1 234 ? -1.108 -11.215 0.621 1.00 28.58 234 ILE A N 1
ATOM 1809 C CA . ILE A 1 234 ? -2.503 -11.207 0.213 1.00 30.18 234 ILE A CA 1
ATOM 1810 C C . ILE A 1 234 ? -3.391 -11.458 1.417 1.00 30.69 234 ILE A C 1
ATOM 1811 O O . ILE A 1 234 ? -3.383 -12.534 2.021 1.00 21.08 234 ILE A O 1
ATOM 1816 N N . ASN A 1 235 ? -4.156 -10.438 1.766 1.00 24.46 235 ASN A N 1
ATOM 1817 C CA . ASN A 1 235 ? -5.033 -10.527 2.909 1.00 17.36 235 ASN A CA 1
ATOM 1818 C C . ASN A 1 235 ? -6.477 -10.704 2.450 1.00 17.20 235 ASN A C 1
ATOM 1819 O O . ASN A 1 235 ? -7.066 -9.809 1.845 1.00 19.95 235 ASN A O 1
ATOM 1824 N N . ASP A 1 236 ? -7.025 -11.885 2.722 1.00 18.72 236 ASP A N 1
ATOM 1825 C CA . ASP A 1 236 ? -8.383 -12.233 2.330 1.00 21.10 236 ASP A CA 1
ATOM 1826 C C . ASP A 1 236 ? -9.348 -11.907 3.477 1.00 31.27 236 ASP A C 1
ATOM 1827 O O . ASP A 1 236 ? -9.376 -12.625 4.490 1.00 19.54 236 ASP A O 1
ATOM 1832 N N . LEU A 1 237 ? -10.129 -10.836 3.315 1.00 20.12 237 LEU A N 1
ATOM 1833 C CA . LEU A 1 237 ? -11.029 -10.358 4.380 1.00 24.05 237 LEU A CA 1
ATOM 1834 C C . LEU A 1 237 ? -12.436 -10.951 4.231 1.00 21.32 237 LEU A C 1
ATOM 1835 O O . LEU A 1 237 ? -13.182 -10.576 3.316 1.00 19.25 237 LEU A O 1
ATOM 1840 N N . GLY A 1 238 ? -12.793 -11.876 5.118 1.00 20.96 238 GLY A N 1
ATOM 1841 C CA . GLY A 1 238 ? -14.051 -12.597 5.000 1.00 25.45 238 GLY A CA 1
ATOM 1842 C C . GLY A 1 238 ? -15.092 -12.239 6.054 1.00 26.90 238 GLY A C 1
ATOM 1843 O O . GLY A 1 238 ? -14.905 -11.305 6.831 1.00 23.98 238 GLY A O 1
ATOM 1844 N N . ALA A 1 239 ? -16.176 -13.009 6.105 1.00 21.21 239 ALA A N 1
ATOM 1845 C CA . ALA A 1 239 ? -17.291 -12.703 7.002 1.00 22.17 239 ALA A CA 1
ATOM 1846 C C . ALA A 1 239 ? -16.953 -13.030 8.458 1.00 22.96 239 ALA A C 1
ATOM 1847 O O . ALA A 1 239 ? -17.300 -12.270 9.370 1.00 24.46 239 ALA A O 1
ATOM 1849 N N . GLY A 1 240 ? -16.268 -14.149 8.669 1.00 24.30 240 GLY A N 1
ATOM 1850 C CA . GLY A 1 240 ? -15.962 -14.615 10.016 1.00 27.58 240 GLY A CA 1
ATOM 1851 C C . GLY A 1 240 ? -14.478 -14.644 10.324 1.00 27.26 240 GLY A C 1
ATOM 1852 O O . GLY A 1 240 ? -14.072 -14.751 11.471 1.00 23.29 240 GLY A O 1
ATOM 1853 N N . THR A 1 241 ? -13.651 -14.544 9.288 1.00 27.13 241 THR A N 1
ATOM 1854 C CA . THR A 1 241 ? -12.211 -14.645 9.458 1.00 27.66 241 THR A CA 1
ATOM 1855 C C . THR A 1 241 ? -11.487 -13.745 8.478 1.00 20.11 241 THR A C 1
ATOM 1856 O O . THR A 1 241 ? -12.041 -13.351 7.449 1.00 18.63 241 THR A O 1
ATOM 1860 N N . SER A 1 242 ? -10.225 -13.473 8.789 1.00 23.16 242 SER A N 1
ATOM 1861 C CA . SER A 1 242 ? -9.315 -12.843 7.847 1.00 24.90 242 SER A CA 1
ATOM 1862 C C . SER A 1 242 ? -8.109 -13.751 7.657 1.00 16.62 242 SER A C 1
ATOM 1863 O O . SER A 1 242 ? -7.561 -14.280 8.634 1.00 24.53 242 SER A O 1
ATOM 1866 N N . ASP A 1 243 ? -7.702 -13.945 6.403 1.00 14.78 243 ASP A N 1
ATOM 1867 C CA . ASP A 1 243 ? -6.534 -14.778 6.098 1.00 22.74 243 ASP A CA 1
ATOM 1868 C C . ASP A 1 243 ? -5.337 -13.926 5.629 1.00 18.11 243 ASP A C 1
ATOM 1869 O O . ASP A 1 243 ? -5.394 -13.285 4.574 1.00 23.70 243 ASP A O 1
ATOM 1874 N N . ASN A 1 244 ? -4.277 -13.879 6.424 1.00 14.13 244 ASN A N 1
ATOM 1875 C CA . ASN A 1 244 ? -3.116 -13.072 6.041 1.00 22.34 244 ASN A CA 1
ATOM 1876 C C . ASN A 1 244 ? -2.028 -13.964 5.456 1.00 21.32 244 ASN A C 1
ATOM 1877 O O . ASN A 1 244 ? -1.285 -14.595 6.190 1.00 23.12 244 ASN A O 1
ATOM 1882 N N . ALA A 1 245 ? -1.970 -14.027 4.128 1.00 18.07 245 ALA A N 1
ATOM 1883 C CA . ALA A 1 245 ? -1.020 -14.891 3.433 1.00 24.60 245 ALA A CA 1
ATOM 1884 C C . ALA A 1 245 ? 0.181 -14.096 2.945 1.00 21.05 245 ALA A C 1
ATOM 1885 O O . ALA A 1 245 ? 0.029 -12.983 2.440 1.00 23.87 245 ALA A O 1
ATOM 1887 N N . PHE A 1 246 ? 1.376 -14.663 3.097 1.00 16.71 246 PHE A N 1
ATOM 1888 C CA . PHE A 1 246 ? 2.576 -14.009 2.586 1.00 20.19 246 PHE A CA 1
ATOM 1889 C C . PHE A 1 246 ? 3.303 -14.914 1.608 1.00 23.48 246 PHE A C 1
ATOM 1890 O O . PHE A 1 246 ? 3.635 -16.060 1.921 1.00 28.48 246 PHE A O 1
ATOM 1898 N N . PHE A 1 247 ? 3.530 -14.395 0.410 1.00 26.85 247 PHE A N 1
ATOM 1899 C CA . PHE A 1 247 ? 4.192 -15.155 -0.650 1.00 25.01 247 PHE A CA 1
ATOM 1900 C C . PHE A 1 247 ? 5.538 -14.534 -1.000 1.00 31.24 247 PHE A C 1
ATOM 1901 O O . PHE A 1 247 ? 5.628 -13.340 -1.308 1.00 30.99 247 PHE A O 1
ATOM 1909 N N . GLU A 1 248 ? 6.581 -15.355 -0.955 1.00 33.34 248 GLU A N 1
ATOM 1910 C CA . GLU A 1 248 ? 7.943 -14.923 -1.218 1.00 28.68 248 GLU A CA 1
ATOM 1911 C C . GLU A 1 248 ? 8.544 -15.887 -2.219 1.00 29.28 248 GLU A C 1
ATOM 1912 O O . GLU A 1 248 ? 8.475 -17.099 -2.019 1.00 33.93 248 GLU A O 1
ATOM 1918 N N . ASP A 1 249 ? 9.108 -15.354 -3.299 1.00 28.99 249 ASP A N 1
ATOM 1919 C CA . ASP A 1 249 ? 9.719 -16.183 -4.327 1.00 46.49 249 ASP A CA 1
ATOM 1920 C C . ASP A 1 249 ? 8.738 -17.234 -4.842 1.00 47.74 249 ASP A C 1
ATOM 1921 O O . ASP A 1 249 ? 9.110 -18.384 -5.075 1.00 47.30 249 ASP A O 1
ATOM 1926 N N . GLY A 1 250 ? 7.478 -16.837 -4.991 1.00 47.43 250 GLY A N 1
ATOM 1927 C CA . GLY A 1 250 ? 6.462 -17.712 -5.551 1.00 42.38 250 GLY A CA 1
ATOM 1928 C C . GLY A 1 250 ? 6.001 -18.850 -4.660 1.00 42.63 250 GLY A C 1
ATOM 1929 O O . GLY A 1 250 ? 5.385 -19.804 -5.133 1.00 47.64 250 GLY A O 1
ATOM 1930 N N . GLU A 1 251 ? 6.297 -18.751 -3.369 1.00 34.22 251 GLU A N 1
ATOM 1931 C CA . GLU A 1 251 ? 5.863 -19.750 -2.397 1.00 39.13 251 GLU A CA 1
ATOM 1932 C C . GLU A 1 251 ? 5.190 -19.105 -1.197 1.00 35.67 251 GLU A C 1
ATOM 1933 O O . GLU A 1 251 ? 5.601 -18.031 -0.744 1.00 30.78 251 GLU A O 1
ATOM 1939 N N . LEU A 1 252 ? 4.181 -19.780 -0.660 1.00 28.49 252 LEU A N 1
ATOM 1940 C CA . LEU A 1 252 ? 3.580 -19.359 0.593 1.00 31.31 252 LEU A CA 1
ATOM 1941 C C . LEU A 1 252 ? 4.550 -19.548 1.758 1.00 34.90 252 LEU A C 1
ATOM 1942 O O . LEU A 1 252 ? 5.086 -20.627 1.931 1.00 33.84 252 LEU A O 1
ATOM 1947 N N . ASN A 1 253 ? 4.775 -18.497 2.544 1.00 33.46 253 ASN A N 1
ATOM 1948 C CA . ASN A 1 253 ? 5.542 -18.592 3.790 1.00 34.24 253 ASN A CA 1
ATOM 1949 C C . ASN A 1 253 ? 4.625 -19.018 4.946 1.00 33.11 253 ASN A C 1
ATOM 1950 O O . ASN A 1 253 ? 3.860 -18.210 5.472 1.00 26.95 253 ASN A O 1
ATOM 1955 N N . LYS A 1 254 ? 4.711 -20.279 5.355 1.00 33.74 254 LYS A N 1
ATOM 1956 C CA . LYS A 1 254 ? 3.794 -20.813 6.364 1.00 34.76 254 LYS A CA 1
ATOM 1957 C C . LYS A 1 254 ? 4.021 -20.215 7.750 1.00 29.42 254 LYS A C 1
ATOM 1958 O O . LYS A 1 254 ? 3.072 -20.042 8.522 1.00 28.75 254 LYS A O 1
ATOM 1964 N N . LYS A 1 255 ? 5.279 -19.916 8.068 1.00 27.48 255 LYS A N 1
ATOM 1965 C CA . LYS A 1 255 ? 5.628 -19.362 9.379 1.00 34.92 255 LYS A CA 1
ATOM 1966 C C . LYS A 1 255 ? 4.969 -18.001 9.638 1.00 29.86 255 LYS A C 1
ATOM 1967 O O . LYS A 1 255 ? 4.330 -17.780 10.671 1.00 33.84 255 LYS A O 1
ATOM 1973 N N . LEU A 1 256 ? 5.131 -17.095 8.686 1.00 32.61 256 LEU A N 1
ATOM 1974 C CA . LEU A 1 256 ? 4.611 -15.742 8.822 1.00 35.45 256 LEU A CA 1
ATOM 1975 C C . LEU A 1 256 ? 3.114 -15.673 8.555 1.00 30.88 256 LEU A C 1
ATOM 1976 O O . LEU A 1 256 ? 2.397 -14.931 9.216 1.00 35.70 256 LEU A O 1
ATOM 1981 N N . SER A 1 257 ? 2.643 -16.452 7.589 1.00 26.57 257 SER A N 1
ATOM 1982 C CA . SER A 1 257 ? 1.230 -16.453 7.244 1.00 20.12 257 SER A CA 1
ATOM 1983 C C . SER A 1 257 ? 0.381 -16.976 8.399 1.00 24.46 257 SER A C 1
ATOM 1984 O O . SER A 1 257 ? 0.815 -17.821 9.190 1.00 28.12 257 SER A O 1
ATOM 1987 N N . THR A 1 258 ? -0.833 -16.460 8.494 1.00 20.29 258 THR A N 1
ATOM 1988 C CA . THR A 1 258 ? -1.700 -16.809 9.599 1.00 24.36 258 THR A CA 1
ATOM 1989 C C . THR A 1 258 ? -3.143 -16.436 9.270 1.00 37.97 258 THR A C 1
ATOM 1990 O O . THR A 1 258 ? -3.439 -15.942 8.179 1.00 37.22 258 THR A O 1
ATOM 1994 N N . ASN A 1 259 ? -4.050 -16.690 10.201 1.00 35.31 259 ASN A N 1
ATOM 1995 C CA . ASN A 1 259 ? -5.447 -16.352 9.986 1.00 29.11 259 ASN A CA 1
ATOM 1996 C C . ASN A 1 259 ? -6.083 -16.003 11.311 1.00 37.27 259 ASN A C 1
ATOM 1997 O O . ASN A 1 259 ? -5.719 -16.578 12.334 1.00 42.88 259 ASN A O 1
ATOM 2002 N N . THR A 1 260 ? -7.019 -15.055 11.303 1.00 29.35 260 THR A N 1
ATOM 2003 C CA . THR A 1 260 ? -7.630 -14.595 12.550 1.00 36.98 260 THR A CA 1
ATOM 2004 C C . THR A 1 260 ? -9.152 -14.601 12.500 1.00 36.55 260 THR A C 1
ATOM 2005 O O . THR A 1 260 ? -9.758 -14.881 11.458 1.00 33.18 260 THR A O 1
ATOM 2009 N N . ASP A 1 261 ? -9.762 -14.276 13.636 1.00 36.25 261 ASP A N 1
ATOM 2010 C CA . ASP A 1 261 ? -11.216 -14.212 13.742 1.00 43.31 261 ASP A CA 1
ATOM 2011 C C . ASP A 1 261 ? -11.757 -12.805 13.454 1.00 38.12 261 ASP A C 1
ATOM 2012 O O . ASP A 1 261 ? -12.891 -12.496 13.814 1.00 29.95 261 ASP A O 1
ATOM 2017 N N . LEU A 1 262 ? -10.951 -11.955 12.822 1.00 28.52 262 LEU A N 1
ATOM 2018 C CA . LEU A 1 262 ? -11.411 -10.616 12.454 1.00 27.42 262 LEU A CA 1
ATOM 2019 C C . LEU A 1 262 ? -12.297 -10.682 11.199 1.00 31.77 262 LEU A C 1
ATOM 2020 O O . LEU A 1 262 ? -11.791 -10.760 10.074 1.00 37.61 262 LEU A O 1
ATOM 2025 N N . GLY A 1 263 ? -13.615 -10.647 11.402 1.00 28.58 263 GLY A N 1
ATOM 2026 C CA . GLY A 1 263 ? -14.586 -10.809 10.328 1.00 20.42 263 GLY A CA 1
ATOM 2027 C C . GLY A 1 263 ? -15.496 -9.597 10.231 1.00 22.48 263 GLY A C 1
ATOM 2028 O O . GLY A 1 263 ? -15.443 -8.728 11.094 1.00 21.33 263 GLY A O 1
ATOM 2029 N N . THR A 1 264 ? -16.321 -9.527 9.190 1.00 22.22 264 THR A N 1
ATOM 2030 C CA . THR A 1 264 ? -17.340 -8.470 9.117 1.00 29.51 264 THR A CA 1
ATOM 2031 C C . THR A 1 264 ? -18.600 -8.771 9.947 1.00 24.85 264 THR A C 1
ATOM 2032 O O . THR A 1 264 ? -19.374 -7.849 10.267 1.00 22.11 264 THR A O 1
ATOM 2036 N N . ASN A 1 265 ? -18.795 -10.047 10.283 1.00 23.59 265 ASN A N 1
ATOM 2037 C CA . ASN A 1 265 ? -20.013 -10.512 10.944 1.00 25.89 265 ASN A CA 1
ATOM 2038 C C . ASN A 1 265 ? -20.418 -9.659 12.141 1.00 25.84 265 ASN A C 1
ATOM 2039 O O . ASN A 1 265 ? -21.523 -9.112 12.181 1.00 21.50 265 ASN A O 1
ATOM 2044 N N . LYS A 1 266 ? -19.528 -9.529 13.115 1.00 21.82 266 LYS A N 1
ATOM 2045 C CA . LYS A 1 266 ? -19.897 -8.793 14.322 1.00 29.13 266 LYS A CA 1
ATOM 2046 C C . LYS A 1 266 ? -20.193 -7.311 14.051 1.00 20.13 266 LYS A C 1
ATOM 2047 O O . LYS A 1 266 ? -20.992 -6.714 14.762 1.00 20.26 266 LYS A O 1
ATOM 2053 N N . TYR A 1 267 ? -19.560 -6.724 13.029 1.00 18.73 267 TYR A N 1
ATOM 2054 C CA . TYR A 1 267 ? -19.762 -5.301 12.714 1.00 19.02 267 TYR A CA 1
ATOM 2055 C C . TYR A 1 267 ? -21.119 -5.091 12.068 1.00 19.12 267 TYR A C 1
ATOM 2056 O O . TYR A 1 267 ? -21.831 -4.119 12.356 1.00 19.17 267 TYR A O 1
ATOM 2065 N N . ILE A 1 268 ? -21.469 -6.012 11.186 1.00 25.03 268 ILE A N 1
ATOM 2066 C CA . ILE A 1 268 ? -22.768 -5.997 10.525 1.00 25.10 268 ILE A CA 1
ATOM 2067 C C . ILE A 1 268 ? -23.897 -6.244 11.538 1.00 20.72 268 ILE A C 1
ATOM 2068 O O . ILE A 1 268 ? -24.931 -5.566 11.500 1.00 19.53 268 ILE A O 1
ATOM 2073 N N . ASP A 1 269 ? -23.676 -7.169 12.473 1.00 13.70 269 ASP A N 1
ATOM 2074 C CA . ASP A 1 269 ? -24.703 -7.454 13.473 1.00 16.87 269 ASP A CA 1
ATOM 2075 C C . ASP A 1 269 ? -25.016 -6.211 14.272 1.00 17.00 269 ASP A C 1
ATOM 2076 O O . ASP A 1 269 ? -26.192 -5.913 14.534 1.00 16.14 269 ASP A O 1
ATOM 2081 N N . GLU A 1 270 ? -23.971 -5.476 14.639 1.00 20.10 270 GLU A N 1
ATOM 2082 C CA . GLU A 1 270 ? -24.147 -4.261 15.423 1.00 24.41 270 GLU A CA 1
ATOM 2083 C C . GLU A 1 270 ? -24.896 -3.207 14.626 1.00 23.59 270 GLU A C 1
ATO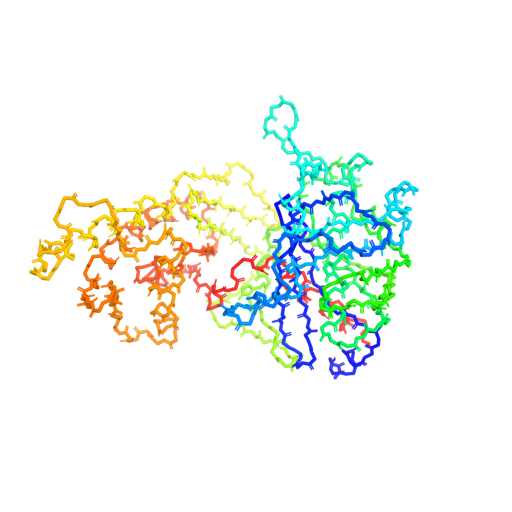M 2084 O O . GLU A 1 270 ? -25.782 -2.518 15.166 1.00 17.80 270 GLU A O 1
ATOM 2090 N N . ILE A 1 271 ? -24.540 -3.074 13.348 1.00 22.21 271 ILE A N 1
ATOM 2091 C CA . ILE A 1 271 ? -25.264 -2.171 12.447 1.00 24.78 271 ILE A CA 1
ATOM 2092 C C . ILE A 1 271 ? -26.749 -2.551 12.357 1.00 23.88 271 ILE A C 1
ATOM 2093 O O . ILE A 1 271 ? -27.628 -1.694 12.469 1.00 19.95 271 ILE A O 1
ATOM 2098 N N . LEU A 1 272 ? -27.032 -3.832 12.151 1.00 22.09 272 LEU A N 1
ATOM 2099 C CA . LEU A 1 272 ? -28.428 -4.272 12.032 1.00 17.76 272 LEU A CA 1
ATOM 2100 C C . LEU A 1 272 ? -29.209 -3.928 13.287 1.00 20.27 272 LEU A C 1
ATOM 2101 O O . LEU A 1 272 ? -30.360 -3.476 13.205 1.00 18.70 272 LEU A O 1
ATOM 2106 N N . LYS A 1 273 ? -28.583 -4.120 14.447 1.00 19.39 273 LYS A N 1
ATOM 2107 C CA . LYS A 1 273 ? -29.235 -3.778 15.711 1.00 23.09 273 LYS A CA 1
ATOM 2108 C C . LYS A 1 273 ? -29.567 -2.296 15.815 1.00 18.66 273 LYS A C 1
ATOM 2109 O O . LYS A 1 273 ? -30.693 -1.924 16.198 1.00 19.38 273 LYS A O 1
ATOM 2115 N N . ASN A 1 274 ? -28.577 -1.451 15.505 1.00 22.84 274 ASN A N 1
ATOM 2116 C CA . ASN A 1 274 ? -28.754 0.003 15.505 1.00 17.90 274 ASN A CA 1
ATOM 2117 C C . ASN A 1 274 ? -29.770 0.479 14.477 1.00 22.44 274 ASN A C 1
ATOM 2118 O O . ASN A 1 274 ? -30.471 1.467 14.709 1.00 21.02 274 ASN A O 1
ATOM 2123 N N . ILE A 1 275 ? -29.830 -0.193 13.325 1.00 19.72 275 ILE A N 1
ATOM 2124 C CA . ILE A 1 275 ? -30.829 0.154 12.310 1.00 17.81 275 ILE A CA 1
ATOM 2125 C C . ILE A 1 275 ? -32.252 -0.057 12.845 1.00 26.18 275 ILE A C 1
ATOM 2126 O O . ILE A 1 275 ? -33.135 0.796 12.675 1.00 18.57 275 ILE A O 1
ATOM 2131 N N . LYS A 1 276 ? -32.474 -1.190 13.498 1.00 23.11 276 LYS A N 1
ATOM 2132 C CA . LYS A 1 276 ? -33.771 -1.434 14.102 1.00 28.64 276 LYS A CA 1
ATOM 2133 C C . LYS A 1 276 ? -34.069 -0.392 15.178 1.00 28.43 276 LYS A C 1
ATOM 2134 O O . LYS A 1 276 ? -35.176 0.150 15.253 1.00 22.03 276 LYS A O 1
ATOM 2140 N N . GLU A 1 277 ? -33.068 -0.116 16.005 1.00 22.95 277 GLU A N 1
ATOM 2141 C CA . GLU A 1 277 ? -33.229 0.823 17.099 1.00 24.84 277 GLU A CA 1
ATOM 2142 C C . GLU A 1 277 ? -33.703 2.169 16.562 1.00 25.10 277 GLU A C 1
ATOM 2143 O O . GLU A 1 277 ? -34.561 2.828 17.154 1.00 21.36 277 GLU A O 1
ATOM 2149 N N . ARG A 1 278 ? -33.176 2.555 15.405 1.00 20.92 278 ARG A N 1
ATOM 2150 C CA . ARG A 1 278 ? -33.552 3.831 14.808 1.00 22.60 278 ARG A CA 1
ATOM 2151 C C . ARG A 1 278 ? -34.946 3.853 14.200 1.00 20.31 278 ARG A C 1
ATOM 2152 O O . ARG A 1 278 ? -35.657 4.836 14.352 1.00 24.13 278 ARG A O 1
ATOM 2160 N N . PHE A 1 279 ? -35.346 2.779 13.528 1.00 16.24 279 PHE A N 1
ATOM 2161 C CA . PHE A 1 279 ? -36.721 2.682 13.064 1.00 22.43 279 PHE A CA 1
ATOM 2162 C C . PHE A 1 279 ? -37.684 2.761 14.241 1.00 21.37 279 PHE A C 1
ATOM 2163 O O . PHE A 1 279 ? -38.743 3.369 14.128 1.00 27.01 279 PHE A O 1
ATOM 2171 N N . MET A 1 280 ? -37.306 2.189 15.379 1.00 19.28 280 MET A N 1
ATOM 2172 C CA . MET A 1 280 ? -38.194 2.221 16.539 1.00 21.41 280 MET A CA 1
ATOM 2173 C C . MET A 1 280 ? -38.224 3.599 17.208 1.00 25.52 280 MET A C 1
ATOM 2174 O O . MET A 1 280 ? -38.907 3.784 18.213 1.00 36.73 280 MET A O 1
ATOM 2179 N N . GLU A 1 281 ? -37.524 4.580 16.641 1.00 21.40 281 GLU A N 1
ATOM 2180 C CA . GLU A 1 281 ? -37.704 5.968 17.072 1.00 25.14 281 GLU A CA 1
ATOM 2181 C C . GLU A 1 281 ? -38.810 6.623 16.243 1.00 34.31 281 GLU A C 1
ATOM 2182 O O . GLU A 1 281 ? -39.402 7.620 16.654 1.00 29.39 281 GLU A O 1
ATOM 2188 N N . ASN A 1 282 ? -39.074 6.049 15.073 1.00 26.72 282 ASN A N 1
ATOM 2189 C CA . ASN A 1 282 ? -40.133 6.507 14.183 1.00 28.70 282 ASN A CA 1
ATOM 2190 C C . ASN A 1 282 ? -41.516 6.205 14.760 1.00 31.65 282 ASN A C 1
ATOM 2191 O O . ASN A 1 282 ? -41.756 5.121 15.292 1.00 27.64 282 ASN A O 1
ATOM 2196 N N . GLU A 1 283 ? -42.427 7.170 14.660 1.00 27.65 283 GLU A N 1
ATOM 2197 C CA . GLU A 1 283 ? -43.712 7.061 15.337 1.00 29.07 283 GLU A CA 1
ATOM 2198 C C . GLU A 1 283 ? -44.633 6.003 14.706 1.00 28.28 283 GLU A C 1
ATOM 2199 O O . GLU A 1 283 ? -45.440 5.390 15.393 1.00 24.98 283 GLU A O 1
ATOM 2205 N N . ILE A 1 284 ? -44.517 5.802 13.401 1.00 22.50 284 ILE A N 1
ATOM 2206 C CA . ILE A 1 284 ? -45.278 4.760 12.724 1.00 29.01 284 ILE A CA 1
ATOM 2207 C C . ILE A 1 284 ? -44.902 3.373 13.271 1.00 31.09 284 ILE A C 1
ATOM 2208 O O . ILE A 1 284 ? -45.773 2.532 13.542 1.00 26.97 284 ILE A O 1
ATOM 2213 N N . LEU A 1 285 ? -43.603 3.152 13.455 1.00 22.79 285 LEU A N 1
ATOM 2214 C CA . LEU A 1 285 ? -43.112 1.891 14.008 1.00 22.52 285 LEU A CA 1
ATOM 2215 C C . LEU A 1 285 ? -43.551 1.723 15.465 1.00 21.74 285 LEU A C 1
ATOM 2216 O O . LEU A 1 285 ? -43.891 0.623 15.899 1.00 30.20 285 LEU A O 1
ATOM 2221 N N . LYS A 1 286 ? -43.499 2.811 16.222 1.00 28.96 286 LYS A N 1
ATOM 2222 C CA . LYS A 1 286 ? -44.014 2.796 17.581 1.00 31.90 286 LYS A CA 1
ATOM 2223 C C . LYS A 1 286 ? -45.477 2.352 17.603 1.00 30.65 286 LYS A C 1
ATOM 2224 O O . LYS A 1 286 ? -45.873 1.557 18.447 1.00 29.82 286 LYS A O 1
ATOM 2230 N N . SER A 1 287 ? -46.277 2.876 16.677 1.00 20.99 287 SER A N 1
ATOM 2231 C CA . SER A 1 287 ? -47.700 2.553 16.648 1.00 26.59 287 SER A CA 1
ATOM 2232 C C . SER A 1 287 ? -47.928 1.072 16.383 1.00 27.56 287 SER A C 1
ATOM 2233 O O . SER A 1 287 ? -48.805 0.456 16.975 1.00 28.23 287 SER A O 1
ATOM 2236 N N . PHE A 1 288 ? -47.138 0.494 15.493 1.00 25.56 288 PHE A N 1
ATOM 2237 C CA . PHE A 1 288 ? -47.475 -0.834 15.013 1.00 26.54 288 PHE A CA 1
ATOM 2238 C C . PHE A 1 288 ? -46.500 -1.952 15.367 1.00 29.63 288 PHE A C 1
ATOM 2239 O O . PHE A 1 288 ? -46.848 -3.113 15.213 1.00 29.73 288 PHE A O 1
ATOM 2247 N N . MET A 1 289 ? -45.298 -1.624 15.829 1.00 28.74 289 MET A N 1
ATOM 2248 C CA . MET A 1 289 ? -44.333 -2.682 16.141 1.00 28.70 289 MET A CA 1
ATOM 2249 C C . MET A 1 289 ? -43.616 -2.551 17.476 1.00 29.38 289 MET A C 1
ATOM 2250 O O . MET A 1 289 ? -42.516 -3.076 17.646 1.00 26.03 289 MET A O 1
ATOM 2255 N N . THR A 1 290 ? -44.239 -1.886 18.438 1.00 29.02 290 THR A N 1
ATOM 2256 C CA . THR A 1 290 ? -43.616 -1.794 19.747 1.00 31.68 290 THR A CA 1
ATOM 2257 C C . THR A 1 290 ? -43.554 -3.201 20.348 1.00 27.74 290 THR A C 1
ATOM 2258 O O . THR A 1 290 ? -44.526 -3.959 20.255 1.00 28.18 290 THR A O 1
ATOM 2262 N N . ASP A 1 291 ? -42.389 -3.559 20.887 1.00 28.56 291 ASP A N 1
ATOM 2263 C CA . ASP A 1 291 ? -42.190 -4.842 21.575 1.00 29.13 291 ASP A CA 1
ATOM 2264 C C . ASP A 1 291 ? -42.332 -6.029 20.628 1.00 30.92 291 ASP A C 1
ATOM 2265 O O . ASP A 1 291 ? -42.921 -7.047 20.977 1.00 35.13 291 ASP A O 1
ATOM 2270 N N . GLU A 1 292 ? -41.782 -5.897 19.425 1.00 24.87 292 GLU A N 1
ATOM 2271 C CA . GLU A 1 292 ? -41.788 -6.993 18.472 1.00 23.69 292 GLU A CA 1
ATOM 2272 C C . GLU A 1 292 ? -40.384 -7.361 17.992 1.00 24.13 292 GLU A C 1
ATOM 2273 O O . GLU A 1 292 ? -39.479 -6.517 17.940 1.00 23.15 292 GLU A O 1
ATOM 2279 N N . ILE A 1 293 ? -40.206 -8.629 17.627 1.00 20.68 293 ILE A N 1
ATOM 2280 C CA . ILE A 1 293 ? -38.873 -9.147 17.325 1.00 19.14 293 ILE A CA 1
ATOM 2281 C C . ILE A 1 293 ? -38.385 -8.836 15.910 1.00 23.72 293 ILE A C 1
ATOM 2282 O O . ILE A 1 293 ? -37.184 -8.783 15.673 1.00 21.06 293 ILE A O 1
ATOM 2287 N N . GLU A 1 294 ? -39.302 -8.624 14.971 1.00 22.86 294 GLU A N 1
ATOM 2288 C CA . GLU A 1 294 ? -38.907 -8.548 13.557 1.00 24.10 294 GLU A CA 1
ATOM 2289 C C . GLU A 1 294 ? -38.051 -7.320 13.244 1.00 21.62 294 GLU A C 1
ATOM 2290 O O . GLU A 1 294 ? -37.938 -6.396 14.062 1.00 23.05 294 GLU A O 1
ATOM 2296 N N . SER A 1 295 ? -37.465 -7.309 12.052 1.00 24.79 295 SER A N 1
ATOM 2297 C CA . SER A 1 295 ? -36.469 -6.311 11.683 1.00 25.11 295 SER A CA 1
ATOM 2298 C C . SER A 1 295 ? -36.383 -6.210 10.162 1.00 24.77 295 SER A C 1
ATOM 2299 O O . SER A 1 295 ? -36.817 -7.114 9.470 1.00 22.05 295 SER A O 1
ATOM 2302 N N . PRO A 1 296 ? -35.833 -5.102 9.636 1.00 23.94 296 PRO A N 1
ATOM 2303 C CA . PRO A 1 296 ? -35.956 -4.905 8.186 1.00 17.31 296 PRO A CA 1
ATOM 2304 C C . PRO A 1 296 ? -35.097 -5.813 7.289 1.00 29.74 296 PRO A C 1
ATOM 2305 O O . PRO A 1 296 ? -35.359 -5.828 6.085 1.00 29.72 296 PRO A O 1
ATOM 2309 N N . PHE A 1 297 ? -34.117 -6.543 7.831 1.00 26.30 297 PHE A N 1
ATOM 2310 C CA . PHE A 1 297 ? -33.286 -7.428 7.003 1.00 17.79 297 PHE A CA 1
ATOM 2311 C C . PHE A 1 297 ? -33.329 -8.860 7.508 1.00 29.23 297 PHE A C 1
ATOM 2312 O O . PHE A 1 297 ? -33.432 -9.085 8.703 1.00 24.43 297 PHE A O 1
ATOM 2320 N N . LYS A 1 298 ? -33.226 -9.812 6.584 1.00 31.17 298 LYS A N 1
ATOM 2321 C CA . LYS A 1 298 ? -33.325 -11.237 6.883 1.00 36.57 298 LYS A CA 1
ATOM 2322 C C . LYS A 1 298 ? -32.038 -11.815 7.445 1.00 27.33 298 LYS A C 1
ATOM 2323 O O . LYS A 1 298 ? -32.045 -12.551 8.434 1.00 28.23 298 LYS A O 1
ATOM 2329 N N . THR A 1 299 ? -30.936 -11.488 6.785 1.00 22.08 299 THR A N 1
ATOM 2330 C CA . THR A 1 299 ? -29.630 -12.069 7.074 1.00 26.54 299 THR A CA 1
ATOM 2331 C C . THR A 1 299 ? -28.587 -10.993 6.832 1.00 20.51 299 THR A C 1
ATOM 2332 O O . THR A 1 299 ? -28.923 -9.922 6.305 1.00 23.98 299 THR A O 1
ATOM 2336 N N . ARG A 1 300 ? -27.333 -11.276 7.173 1.00 27.25 300 ARG A N 1
ATOM 2337 C CA . ARG A 1 300 ? -26.240 -10.355 6.875 1.00 28.90 300 ARG A CA 1
ATOM 2338 C C . ARG A 1 300 ? -26.076 -10.213 5.373 1.00 33.15 300 ARG A C 1
ATOM 2339 O O . ARG A 1 300 ? -25.699 -9.149 4.873 1.00 22.64 300 ARG A O 1
ATOM 2347 N N . GLU A 1 301 ? -26.369 -11.293 4.656 1.00 27.37 301 GLU A N 1
ATOM 2348 C CA . GLU A 1 301 ? -26.158 -11.340 3.215 1.00 29.86 301 GLU A CA 1
ATOM 2349 C C . GLU A 1 301 ? -27.201 -10.473 2.517 1.00 24.33 301 GLU A C 1
ATOM 2350 O O . GLU A 1 301 ? -26.907 -9.773 1.554 1.00 29.63 301 GLU A O 1
ATOM 2356 N N . ASP A 1 302 ? -28.426 -10.532 3.016 1.00 22.41 302 ASP A N 1
ATOM 2357 C CA . ASP A 1 302 ? -29.509 -9.658 2.584 1.00 26.31 302 ASP A CA 1
ATOM 2358 C C . ASP A 1 302 ? -29.146 -8.154 2.729 1.00 32.26 302 ASP A C 1
ATOM 2359 O O . ASP A 1 302 ? -29.317 -7.331 1.812 1.00 21.07 302 ASP A O 1
ATOM 2364 N N . PHE A 1 303 ? -28.640 -7.803 3.899 1.00 32.45 303 PHE A N 1
ATOM 2365 C CA . PHE A 1 303 ? -28.169 -6.446 4.155 1.00 24.21 303 PHE A CA 1
ATOM 2366 C C . PHE A 1 303 ? -26.998 -6.063 3.211 1.00 26.14 303 PHE A C 1
ATOM 2367 O O . PHE A 1 303 ? -26.987 -4.965 2.656 1.00 23.19 303 PHE A O 1
ATOM 2375 N N . ILE A 1 304 ? -26.031 -6.965 3.011 1.00 16.12 304 ILE A N 1
ATOM 2376 C CA . ILE A 1 304 ? -24.949 -6.679 2.072 1.00 19.68 304 ILE A CA 1
ATOM 2377 C C . ILE A 1 304 ? -25.483 -6.474 0.643 1.00 27.17 304 ILE A C 1
ATOM 2378 O O . ILE A 1 304 ? -25.180 -5.463 -0.004 1.00 27.70 304 ILE A O 1
ATOM 2383 N N . GLN A 1 305 ? -26.284 -7.419 0.154 1.00 22.28 305 GLN A N 1
ATOM 2384 C CA . GLN A 1 305 ? -26.712 -7.369 -1.246 1.00 25.22 305 GLN A CA 1
ATOM 2385 C C . GLN A 1 305 ? -27.664 -6.207 -1.538 1.00 25.70 305 GLN A C 1
ATOM 2386 O O . GLN A 1 305 ? -27.523 -5.543 -2.565 1.00 29.62 305 GLN A O 1
ATOM 2392 N N . ARG A 1 306 ? -28.635 -5.966 -0.656 1.00 23.04 306 ARG A N 1
ATOM 2393 C CA . ARG A 1 306 ? -29.663 -4.947 -0.929 1.00 23.53 306 ARG A CA 1
ATOM 2394 C C . ARG A 1 306 ? -29.254 -3.517 -0.556 1.00 27.98 306 ARG A C 1
ATOM 2395 O O . ARG A 1 306 ? -29.505 -2.577 -1.314 1.00 27.69 306 ARG A O 1
ATOM 2403 N N . LEU A 1 307 ? -28.654 -3.350 0.619 1.00 27.00 307 LEU A N 1
ATOM 2404 C CA . LEU A 1 307 ? -28.320 -2.016 1.105 1.00 21.48 307 LEU A CA 1
ATOM 2405 C C . LEU A 1 307 ? -26.906 -1.572 0.736 1.00 23.36 307 LEU A C 1
ATOM 2406 O O . LEU A 1 307 ? -26.726 -0.487 0.170 1.00 28.01 307 LEU A O 1
ATOM 2411 N N . VAL A 1 308 ? -25.902 -2.394 1.055 1.00 13.77 308 VAL A N 1
ATOM 2412 C CA . VAL A 1 308 ? -24.508 -1.942 0.975 1.00 20.92 308 VAL A CA 1
ATOM 2413 C C . VAL A 1 308 ? -23.932 -1.914 -0.441 1.00 22.80 308 VAL A C 1
ATOM 2414 O O . VAL A 1 308 ? -23.346 -0.906 -0.847 1.00 22.28 308 VAL A O 1
ATOM 2418 N N . MET A 1 309 ? -24.098 -3.013 -1.179 1.00 24.92 309 MET A N 1
ATOM 2419 C CA . MET A 1 309 ? -23.413 -3.198 -2.463 1.00 22.66 309 MET A CA 1
ATOM 2420 C C . MET A 1 309 ? -23.733 -2.121 -3.506 1.00 26.05 309 MET A C 1
ATOM 2421 O O . MET A 1 309 ? -22.817 -1.662 -4.174 1.00 22.89 309 MET A O 1
ATOM 2426 N N . PRO A 1 310 ? -25.017 -1.727 -3.666 1.00 28.66 310 PRO A N 1
ATOM 2427 C CA . PRO A 1 310 ? -25.261 -0.664 -4.651 1.00 31.86 310 PRO A CA 1
ATOM 2428 C C . PRO A 1 310 ? -24.481 0.618 -4.361 1.00 25.83 310 PRO A C 1
ATOM 2429 O O . PRO A 1 310 ? -23.932 1.219 -5.280 1.00 29.38 310 PRO A O 1
ATOM 2433 N N . GLU A 1 311 ? -24.392 1.008 -3.097 1.00 20.71 311 GLU A N 1
ATOM 2434 C CA . GLU A 1 311 ? -23.652 2.219 -2.759 1.00 19.69 311 GLU A CA 1
ATOM 2435 C C . GLU A 1 311 ? -22.129 2.071 -2.959 1.00 24.14 311 GLU A C 1
ATOM 2436 O O . GLU A 1 311 ? -21.487 2.943 -3.555 1.00 27.08 311 GLU A O 1
ATOM 2442 N N . VAL A 1 312 ? -21.552 0.975 -2.482 1.00 23.69 312 VAL A N 1
ATOM 2443 C CA . VAL A 1 312 ? -20.120 0.733 -2.659 1.00 21.21 312 VAL A CA 1
ATOM 2444 C C . VAL A 1 312 ? -19.714 0.714 -4.148 1.00 21.87 312 VAL A C 1
ATOM 2445 O O . VAL A 1 312 ? -18.639 1.193 -4.510 1.00 26.88 312 VAL A O 1
ATOM 2449 N N . GLU A 1 313 ? -20.576 0.187 -5.010 1.00 19.48 313 GLU A N 1
ATOM 2450 C CA . GLU A 1 313 ? -20.289 0.187 -6.446 1.00 23.57 313 GLU A CA 1
ATOM 2451 C C . GLU A 1 313 ? -20.111 1.605 -6.951 1.00 28.87 313 GLU A C 1
ATOM 2452 O O . GLU A 1 313 ? -19.191 1.893 -7.718 1.00 26.89 313 GLU A O 1
ATOM 2458 N N . LYS A 1 314 ? -21.003 2.490 -6.509 1.00 30.17 314 LYS A N 1
ATOM 2459 C CA . LYS A 1 314 ? -20.939 3.899 -6.870 1.00 26.95 314 LYS A CA 1
ATOM 2460 C C . LYS A 1 314 ? -19.685 4.545 -6.318 1.00 28.05 314 LYS A C 1
ATOM 2461 O O . LYS A 1 314 ? -19.088 5.393 -6.969 1.00 31.53 314 LYS A O 1
ATOM 2467 N N . MET A 1 315 ? -19.300 4.155 -5.107 1.00 25.06 315 MET A N 1
ATOM 2468 C CA . MET A 1 315 ? -18.078 4.679 -4.496 1.00 27.92 315 MET A CA 1
ATOM 2469 C C . MET A 1 315 ? -16.860 4.225 -5.304 1.00 27.90 315 MET A C 1
ATOM 2470 O O . MET A 1 315 ? -15.955 5.001 -5.559 1.00 26.44 315 MET A O 1
ATOM 2475 N N . ILE A 1 316 ? -16.846 2.955 -5.702 1.00 23.82 316 ILE A N 1
ATOM 2476 C CA . ILE A 1 316 ? -15.725 2.408 -6.466 1.00 29.20 316 ILE A CA 1
ATOM 2477 C C . ILE A 1 316 ? -15.587 3.087 -7.838 1.00 40.16 316 ILE A C 1
ATOM 2478 O O . ILE A 1 316 ? -14.476 3.289 -8.329 1.00 41.19 316 ILE A O 1
ATOM 2483 N N . GLU A 1 317 ? -16.714 3.468 -8.436 1.00 35.29 317 GLU A N 1
ATOM 2484 C CA . GLU A 1 317 ? -16.708 4.185 -9.712 1.00 37.66 317 GLU A CA 1
ATOM 2485 C C . GLU A 1 317 ? -16.217 5.630 -9.602 1.00 34.68 317 GLU A C 1
ATOM 2486 O O . GLU A 1 317 ? -15.764 6.224 -10.584 1.00 33.51 317 GLU A O 1
ATOM 2492 N N . ASP A 1 318 ? -16.311 6.202 -8.411 1.00 30.04 318 ASP A N 1
ATOM 2493 C CA . ASP A 1 318 ? -16.206 7.648 -8.285 1.00 31.47 318 ASP A CA 1
ATOM 2494 C C . ASP A 1 318 ? -15.809 8.028 -6.878 1.00 36.73 318 ASP A C 1
ATOM 2495 O O . ASP A 1 318 ? -16.656 8.053 -5.977 1.00 29.79 318 ASP A O 1
ATOM 2500 N N . ASP A 1 319 ? -14.524 8.345 -6.714 1.00 37.56 319 ASP A N 1
ATOM 2501 C CA . ASP A 1 319 ? -13.931 8.683 -5.422 1.00 34.28 319 ASP A CA 1
ATOM 2502 C C . ASP A 1 319 ? -14.607 9.860 -4.713 1.00 35.27 319 ASP A C 1
ATOM 2503 O O . ASP A 1 319 ? -14.466 10.016 -3.500 1.00 34.67 319 ASP A O 1
ATOM 2508 N N . THR A 1 320 ? -15.321 10.701 -5.455 1.00 33.09 320 THR A N 1
ATOM 2509 C CA . THR A 1 320 ? -15.941 11.867 -4.833 1.00 35.27 320 THR A CA 1
ATOM 2510 C C . THR A 1 320 ? -17.375 11.588 -4.417 1.00 32.51 320 THR A C 1
ATOM 2511 O O . THR A 1 320 ? -17.997 12.416 -3.758 1.00 39.68 320 THR A O 1
ATOM 2515 N N . TYR A 1 321 ? -17.903 10.429 -4.802 1.00 29.93 321 TYR A N 1
ATOM 2516 C CA . TYR A 1 321 ? -19.296 10.121 -4.499 1.00 28.60 321 TYR A CA 1
ATOM 2517 C C . TYR A 1 321 ? -19.509 9.963 -2.987 1.00 26.47 321 TYR A C 1
ATOM 2518 O O . TYR A 1 321 ? -18.735 9.305 -2.303 1.00 25.48 321 TYR A O 1
ATOM 2527 N N . LYS A 1 322 ? -20.538 10.622 -2.468 1.00 25.48 322 LYS A N 1
ATOM 2528 C CA . LYS A 1 322 ? -20.872 10.528 -1.055 1.00 28.28 322 LYS A CA 1
ATOM 2529 C C . LYS A 1 322 ? -22.076 9.614 -0.906 1.00 23.55 322 LYS A C 1
ATOM 2530 O O . LYS A 1 322 ? -23.158 9.937 -1.409 1.00 26.05 322 LYS A O 1
ATOM 2536 N N . PRO A 1 323 ? -21.904 8.489 -0.200 1.00 24.65 323 PRO A N 1
ATOM 2537 C CA . PRO A 1 323 ? -22.965 7.478 -0.163 1.00 23.32 323 PRO A CA 1
ATOM 2538 C C . PRO A 1 323 ? -24.157 7.831 0.725 1.00 23.88 323 PRO A C 1
ATOM 2539 O O . PRO A 1 323 ? -24.031 8.560 1.701 1.00 30.90 323 PRO A O 1
ATOM 2543 N N . THR A 1 324 ? -25.312 7.279 0.383 1.00 29.94 324 THR A N 1
ATOM 2544 C CA . THR A 1 324 ? -26.489 7.354 1.236 1.00 27.72 324 THR A CA 1
ATOM 2545 C C . THR A 1 324 ? -27.030 5.949 1.421 1.00 25.19 324 THR A C 1
ATOM 2546 O O . THR A 1 324 ? -27.318 5.268 0.443 1.00 23.74 324 THR A O 1
ATOM 2550 N N . PHE A 1 325 ? -27.138 5.499 2.667 1.00 26.56 325 PHE A N 1
ATOM 2551 C CA . PHE A 1 325 ? -27.766 4.212 2.933 1.00 22.55 325 PHE A CA 1
ATOM 2552 C C . PHE A 1 325 ? -29.192 4.431 3.464 1.00 23.88 325 PHE A C 1
ATOM 2553 O O . PHE A 1 325 ? -29.411 4.893 4.593 1.00 28.00 325 PHE A O 1
ATOM 2561 N N . SER A 1 326 ? -30.156 4.116 2.616 1.00 17.47 326 SER A N 1
ATOM 2562 C CA . SER A 1 326 ? -31.558 4.328 2.931 1.00 23.20 326 SER A CA 1
ATOM 2563 C C . SER A 1 326 ? -32.283 3.002 2.967 1.00 26.31 326 SER A C 1
ATOM 2564 O O . SER A 1 326 ? -32.311 2.271 1.978 1.00 29.03 326 SER A O 1
ATOM 2567 N N . VAL A 1 327 ? -32.861 2.692 4.118 1.00 22.08 327 VAL A N 1
ATOM 2568 C CA . VAL A 1 327 ? -33.556 1.427 4.315 1.00 24.88 327 VAL A CA 1
ATOM 2569 C C . VAL A 1 327 ? -35.059 1.633 4.221 1.00 28.99 327 VAL A C 1
ATOM 2570 O O . VAL A 1 327 ? -35.587 2.598 4.782 1.00 23.65 327 VAL A O 1
ATOM 2574 N N . LYS A 1 328 ? -35.747 0.751 3.493 1.00 16.15 328 LYS A N 1
ATOM 2575 C CA . LYS A 1 328 ? -37.200 0.774 3.486 1.00 22.17 328 LYS A CA 1
ATOM 2576 C C . LYS A 1 328 ? -37.703 -0.440 4.251 1.00 25.60 328 LYS A C 1
ATOM 2577 O O . LYS A 1 328 ? -37.365 -1.571 3.916 1.00 30.83 328 LYS A O 1
ATOM 2583 N N . TRP A 1 329 ? -38.473 -0.189 5.303 1.00 28.62 329 TRP A N 1
ATOM 2584 C CA . TRP A 1 329 ? -39.100 -1.242 6.088 1.00 32.51 329 TRP A CA 1
ATOM 2585 C C . TRP A 1 329 ? -40.617 -1.092 5.913 1.00 25.25 329 TRP A C 1
ATOM 2586 O O . TRP A 1 329 ? -41.244 -0.178 6.467 1.00 22.60 329 TRP A O 1
ATOM 2597 N N . GLY A 1 330 ? -41.204 -1.970 5.108 1.00 35.74 330 GLY A N 1
ATOM 2598 C CA . GLY A 1 330 ? -42.569 -1.756 4.662 1.00 36.39 330 GLY A CA 1
ATOM 2599 C C . GLY A 1 330 ? -42.575 -0.423 3.940 1.00 30.13 330 GLY A C 1
ATOM 2600 O O . GLY A 1 330 ? -41.674 -0.156 3.152 1.00 31.81 330 GLY A O 1
ATOM 2601 N N . PRO A 1 331 ? -43.560 0.440 4.237 1.00 30.76 331 PRO A N 1
ATOM 2602 C CA . PRO A 1 331 ? -43.678 1.725 3.548 1.00 34.62 331 PRO A CA 1
ATOM 2603 C C . PRO A 1 331 ? -42.808 2.834 4.141 1.00 32.10 331 PRO A C 1
ATOM 2604 O O . PRO A 1 331 ? -42.821 3.961 3.630 1.00 30.19 331 PRO A O 1
ATOM 2608 N N . VAL A 1 332 ? -42.079 2.535 5.210 1.00 21.93 332 VAL A N 1
ATOM 2609 C CA . VAL A 1 332 ? -41.292 3.567 5.884 1.00 25.54 332 VAL A CA 1
ATOM 2610 C C . VAL A 1 332 ? -39.841 3.548 5.419 1.00 29.64 332 VAL A C 1
ATOM 2611 O O . VAL A 1 332 ? -39.223 2.485 5.336 1.00 26.25 332 VAL A O 1
ATOM 2615 N N . LYS A 1 333 ? -39.303 4.726 5.117 1.00 29.54 333 LYS A N 1
ATOM 2616 C CA . LYS A 1 333 ? -37.887 4.845 4.756 1.00 32.49 333 LYS A CA 1
ATOM 2617 C C . LYS A 1 333 ? -37.121 5.620 5.825 1.00 22.60 333 LYS A C 1
ATOM 2618 O O . LYS A 1 333 ? -37.607 6.623 6.329 1.00 25.45 333 LYS A O 1
ATOM 2624 N N . GLU A 1 334 ? -35.930 5.139 6.176 1.00 24.33 334 GLU A N 1
ATOM 2625 C CA . GLU A 1 334 ? -35.071 5.828 7.123 1.00 26.38 334 GLU A CA 1
ATOM 2626 C C . GLU A 1 334 ? -33.664 5.972 6.545 1.00 28.33 334 GLU A C 1
ATOM 2627 O O . GLU A 1 334 ? -33.093 5.028 5.968 1.00 24.25 334 GLU A O 1
ATOM 2633 N N . ASN A 1 335 ? -33.112 7.167 6.688 1.00 26.02 335 ASN A N 1
ATOM 2634 C CA . ASN A 1 335 ? -31.711 7.397 6.353 1.00 23.23 335 ASN A CA 1
ATOM 2635 C C . ASN A 1 335 ? -30.835 6.896 7.495 1.00 21.01 335 ASN A C 1
ATOM 2636 O O . ASN A 1 335 ? -30.865 7.444 8.608 1.00 20.26 335 ASN A O 1
ATOM 2641 N N . VAL A 1 336 ? -30.060 5.851 7.228 1.00 20.83 336 VAL A N 1
ATOM 2642 C CA . VAL A 1 336 ? -29.242 5.228 8.263 1.00 21.14 336 VAL A CA 1
ATOM 2643 C C . VAL A 1 336 ? -27.760 5.289 7.907 1.00 19.25 336 VAL A C 1
ATOM 2644 O O . VAL A 1 336 ? -26.962 4.478 8.377 1.00 21.60 336 VAL A O 1
ATOM 2648 N N . THR A 1 337 ? -27.412 6.265 7.077 1.00 21.34 337 THR A N 1
ATOM 2649 C CA . THR A 1 337 ? -26.043 6.444 6.586 1.00 15.94 337 THR A CA 1
ATOM 2650 C C . THR A 1 337 ? -25.029 6.500 7.740 1.00 18.51 337 THR A C 1
ATOM 2651 O O . THR A 1 337 ? -23.991 5.818 7.712 1.00 20.40 337 THR A O 1
ATOM 2655 N N . ASP A 1 338 ? -25.347 7.294 8.765 1.00 23.29 338 ASP A N 1
ATOM 2656 C CA . ASP A 1 338 ? -24.506 7.377 9.968 1.00 22.76 338 ASP A CA 1
ATOM 2657 C C . ASP A 1 338 ? -24.283 6.028 10.649 1.00 22.00 338 ASP A C 1
ATOM 2658 O O . ASP A 1 338 ? -23.174 5.724 11.088 1.00 23.60 338 ASP A O 1
ATOM 2663 N N . ILE A 1 339 ? -25.334 5.231 10.777 1.00 21.18 339 ILE A N 1
ATOM 2664 C CA . ILE A 1 339 ? -25.220 3.931 11.436 1.00 20.46 339 ILE A CA 1
ATOM 2665 C C . ILE A 1 339 ? -24.342 2.955 10.647 1.00 21.14 339 ILE A C 1
ATOM 2666 O O . ILE A 1 339 ? -23.483 2.276 11.215 1.00 20.31 339 ILE A O 1
ATOM 2671 N N . VAL A 1 340 ? -24.550 2.907 9.336 1.00 20.09 340 VAL A N 1
ATOM 2672 C CA . VAL A 1 340 ? -23.805 1.986 8.486 1.00 16.02 340 VAL A CA 1
ATOM 2673 C C . VAL A 1 340 ? -22.352 2.451 8.376 1.00 20.82 340 VAL A C 1
ATOM 2674 O O . VAL A 1 340 ? -21.438 1.664 8.596 1.00 23.74 340 VAL A O 1
ATOM 2678 N N . MET A 1 341 ? -22.137 3.731 8.067 1.00 13.84 341 MET A N 1
ATOM 2679 C CA . MET A 1 341 ? -20.764 4.270 7.937 1.00 19.84 341 MET A CA 1
ATOM 2680 C C . MET A 1 341 ? -19.958 4.081 9.232 1.00 24.90 341 MET A C 1
ATOM 2681 O O . MET A 1 341 ? -18.756 3.788 9.170 1.00 19.05 341 MET A O 1
ATOM 2686 N N . ASP A 1 342 ? -20.614 4.204 10.391 1.00 23.88 342 ASP A N 1
ATOM 2687 C CA . ASP A 1 342 ? -19.957 3.957 11.694 1.00 23.74 342 ASP A CA 1
ATOM 2688 C C . ASP A 1 342 ? -19.370 2.549 11.822 1.00 21.54 342 ASP A C 1
ATOM 2689 O O . ASP A 1 342 ? -18.233 2.363 12.278 1.00 19.72 342 ASP A O 1
ATOM 2694 N N . GLY A 1 343 ? -20.170 1.558 11.460 1.00 20.08 343 GLY A N 1
ATOM 2695 C CA . GLY A 1 343 ? -19.736 0.176 11.501 1.00 17.71 343 GLY A CA 1
ATOM 2696 C C . GLY A 1 343 ? -18.694 -0.108 10.431 1.00 19.95 343 GLY A C 1
ATOM 2697 O O . GLY A 1 343 ? -17.724 -0.820 10.696 1.00 25.99 343 GLY A O 1
ATOM 2698 N N . MET A 1 344 ? -18.884 0.441 9.226 1.00 16.02 344 MET A N 1
ATOM 2699 C CA . MET A 1 344 ? -17.879 0.297 8.162 1.00 21.14 344 MET A CA 1
ATOM 2700 C C . MET A 1 344 ? -16.490 0.844 8.576 1.00 20.06 344 MET A C 1
ATOM 2701 O O . MET A 1 344 ? -15.461 0.233 8.315 1.00 14.55 344 MET A O 1
ATOM 2706 N N . LEU A 1 345 ? -16.459 2.011 9.209 1.00 23.05 345 LEU A N 1
ATOM 2707 C CA . LEU A 1 345 ? -15.180 2.649 9.494 1.00 27.00 345 LEU A CA 1
ATOM 2708 C C . LEU A 1 345 ? -14.540 2.050 10.740 1.00 29.42 345 LEU A C 1
ATOM 2709 O O . LEU A 1 345 ? -13.312 1.988 10.840 1.00 24.36 345 LEU A O 1
ATOM 2714 N N . LYS A 1 346 ? -15.371 1.618 11.688 1.00 20.18 346 LYS A N 1
ATOM 2715 C CA . LYS A 1 346 ? -14.878 0.876 12.847 1.00 25.62 346 LYS A CA 1
ATOM 2716 C C . LYS A 1 346 ? -14.172 -0.407 12.374 1.00 26.59 346 LYS A C 1
ATOM 2717 O O . LYS A 1 346 ? -13.059 -0.745 12.811 1.00 19.06 346 LYS A O 1
ATOM 2723 N N . TYR A 1 347 ? -14.815 -1.098 11.443 1.00 24.60 347 TYR A N 1
ATOM 2724 C CA . TYR A 1 347 ? -14.221 -2.285 10.831 1.00 24.00 347 TYR A CA 1
ATOM 2725 C C . TYR A 1 347 ? -12.941 -1.943 10.056 1.00 22.62 347 TYR A C 1
ATOM 2726 O O . TYR A 1 347 ? -11.936 -2.650 10.153 1.00 15.79 347 TYR A O 1
ATOM 2735 N N . ALA A 1 348 ? -12.987 -0.863 9.277 1.00 16.76 348 ALA A N 1
ATOM 2736 C CA . ALA A 1 348 ? -11.806 -0.415 8.517 1.00 23.34 348 ALA A CA 1
ATOM 2737 C C . ALA A 1 348 ? -10.597 -0.132 9.416 1.00 18.90 348 ALA A C 1
ATOM 2738 O O . ALA A 1 348 ? -9.477 -0.516 9.112 1.00 17.16 348 ALA A O 1
ATOM 2740 N N . GLU A 1 349 ? -10.845 0.543 10.525 1.00 20.61 349 GLU A N 1
ATOM 2741 C CA . GLU A 1 349 ? -9.804 0.892 11.478 1.00 23.66 349 GLU A CA 1
ATOM 2742 C C . GLU A 1 349 ? -9.208 -0.366 12.134 1.00 20.45 349 GLU A C 1
ATOM 2743 O O . GLU A 1 349 ? -7.982 -0.503 12.272 1.00 21.81 349 GLU A O 1
ATOM 2749 N N . ASP A 1 350 ? -10.057 -1.309 12.513 1.00 22.58 350 ASP A N 1
ATOM 2750 C CA . ASP A 1 350 ? -9.552 -2.554 13.085 1.00 21.61 350 ASP A CA 1
ATOM 2751 C C . ASP A 1 350 ? -8.753 -3.361 12.062 1.00 23.64 350 ASP A C 1
ATO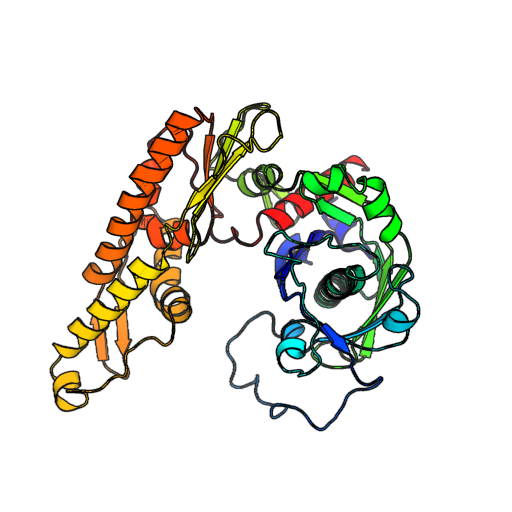M 2752 O O . ASP A 1 350 ? -7.705 -3.925 12.377 1.00 15.87 350 ASP A O 1
ATOM 2757 N N . GLN A 1 351 ? -9.234 -3.396 10.826 1.00 20.18 351 GLN A N 1
ATOM 2758 C CA . GLN A 1 351 ? -8.452 -4.018 9.772 1.00 21.11 351 GLN A CA 1
ATOM 2759 C C . GLN A 1 351 ? -7.150 -3.264 9.513 1.00 21.81 351 GLN A C 1
ATOM 2760 O O . GLN A 1 351 ? -6.120 -3.879 9.233 1.00 17.85 351 GLN A O 1
ATOM 2766 N N . LYS A 1 352 ? -7.202 -1.935 9.589 1.00 19.96 352 LYS A N 1
ATOM 2767 C CA . LYS A 1 352 ? -5.989 -1.140 9.365 1.00 22.01 352 LYS A CA 1
ATOM 2768 C C . LYS A 1 352 ? -4.863 -1.568 10.303 1.00 19.99 352 LYS A C 1
ATOM 2769 O O . LYS A 1 352 ? -3.742 -1.828 9.874 1.00 20.31 352 LYS A O 1
ATOM 2775 N N . ALA A 1 353 ? -5.174 -1.639 11.592 1.00 20.30 353 ALA A N 1
ATOM 2776 C CA . ALA A 1 353 ? -4.201 -2.046 12.591 1.00 27.40 353 ALA A CA 1
ATOM 2777 C C . ALA A 1 353 ? -3.640 -3.441 12.277 1.00 26.69 353 ALA A C 1
ATOM 2778 O O . ALA A 1 353 ? -2.446 -3.679 12.404 1.00 24.20 353 ALA A O 1
ATOM 2780 N N . SER A 1 354 ? -4.511 -4.351 11.852 1.00 17.64 354 SER A N 1
ATOM 2781 C CA . SER A 1 354 ? -4.099 -5.712 11.509 1.00 20.34 354 SER A CA 1
ATOM 2782 C C . SER A 1 354 ? -3.192 -5.769 10.266 1.00 16.51 354 SER A C 1
ATOM 2783 O O . SER A 1 354 ? -2.142 -6.443 1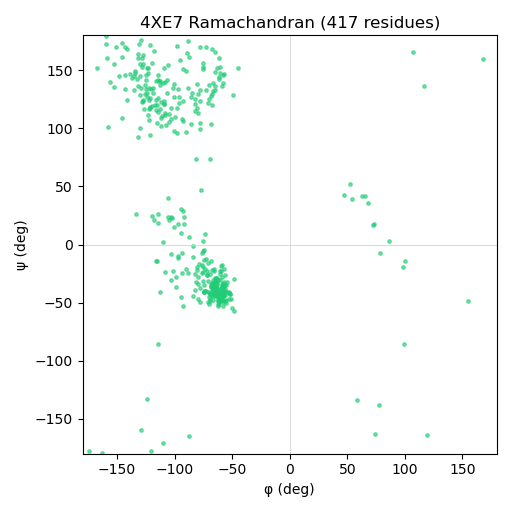0.253 1.00 14.88 354 SER A O 1
ATOM 2786 N N . LEU A 1 355 ? -3.628 -5.072 9.217 1.00 20.24 355 LEU A N 1
ATOM 2787 C CA . LEU A 1 355 ? -2.927 -5.050 7.936 1.00 20.79 355 LEU A CA 1
ATOM 2788 C C . LEU A 1 355 ? -1.580 -4.343 8.013 1.00 23.02 355 LEU A C 1
ATOM 2789 O O . LEU A 1 355 ? -0.610 -4.744 7.348 1.00 16.34 355 LEU A O 1
ATOM 2794 N N . MET A 1 356 ? -1.520 -3.272 8.795 1.00 17.40 356 MET A N 1
ATOM 2795 C CA . MET A 1 356 ? -0.244 -2.549 8.940 1.00 20.18 356 MET A CA 1
ATOM 2796 C C . MET A 1 356 ? 0.747 -3.414 9.718 1.00 22.89 356 MET A C 1
ATOM 2797 O O . MET A 1 356 ? 1.902 -3.542 9.333 1.00 17.13 356 MET A O 1
ATOM 2802 N N . LYS A 1 357 ? 0.276 -4.065 10.776 1.00 27.78 357 LYS A N 1
ATOM 2803 C CA . LYS A 1 357 ? 1.137 -4.965 11.532 1.00 36.38 357 LYS A CA 1
ATOM 2804 C C . LYS A 1 357 ? 1.675 -6.128 10.654 1.00 16.26 357 LYS A C 1
ATOM 2805 O O . LYS A 1 357 ? 2.850 -6.489 10.738 1.00 20.68 357 LYS A O 1
ATOM 2811 N N . PHE A 1 358 ? 0.823 -6.697 9.809 1.00 19.67 358 PHE A N 1
ATOM 2812 C CA . PHE A 1 358 ? 1.242 -7.794 8.959 1.00 15.51 358 PHE A CA 1
ATOM 2813 C C . PHE A 1 358 ? 2.251 -7.305 7.933 1.00 19.68 358 PHE A C 1
ATOM 2814 O O . PHE A 1 358 ? 3.143 -8.038 7.546 1.00 19.02 358 PHE A O 1
ATOM 2822 N N . TRP A 1 359 ? 2.059 -6.076 7.462 1.00 18.94 359 TRP A N 1
ATOM 2823 C CA . TRP A 1 359 ? 2.976 -5.487 6.511 1.00 19.57 359 TRP A CA 1
ATOM 2824 C C . TRP A 1 359 ? 4.379 -5.387 7.119 1.00 19.60 359 TRP A C 1
ATOM 2825 O O . TRP A 1 359 ? 5.356 -5.726 6.458 1.00 17.81 359 TRP A O 1
ATOM 2836 N N . PHE A 1 360 ? 4.479 -4.951 8.378 1.00 16.49 360 PHE A N 1
ATOM 2837 C CA . PHE A 1 360 ? 5.782 -4.814 9.007 1.00 17.00 360 PHE A CA 1
ATOM 2838 C C . PHE A 1 360 ? 6.358 -6.181 9.370 1.00 23.20 360 PHE A C 1
ATOM 2839 O O . PHE A 1 360 ? 7.561 -6.381 9.293 1.00 25.87 360 PHE A O 1
ATOM 2847 N N . LYS A 1 361 ? 5.510 -7.120 9.764 1.00 19.62 361 LYS A N 1
ATOM 2848 C CA . LYS A 1 361 ? 6.026 -8.452 10.106 1.00 22.92 361 LYS A CA 1
ATOM 2849 C C . LYS A 1 361 ? 6.624 -9.174 8.897 1.00 24.20 361 LYS A C 1
ATOM 2850 O O . LYS A 1 361 ? 7.633 -9.873 9.014 1.00 26.88 361 LYS A O 1
ATOM 2856 N N . THR A 1 362 ? 6.029 -8.972 7.729 1.00 22.02 362 THR A N 1
ATOM 2857 C CA . THR A 1 362 ? 6.506 -9.618 6.510 1.00 27.45 362 THR A CA 1
ATOM 2858 C C . THR A 1 362 ? 7.492 -8.762 5.702 1.00 31.95 362 THR A C 1
ATOM 2859 O O . THR A 1 362 ? 8.290 -9.285 4.925 1.00 19.73 362 THR A O 1
ATOM 2863 N N . ASN A 1 363 ? 7.410 -7.446 5.878 1.00 29.83 363 ASN A N 1
ATOM 2864 C CA . ASN A 1 363 ? 8.026 -6.490 4.950 1.00 22.91 363 ASN A CA 1
ATOM 2865 C C . ASN A 1 363 ? 7.728 -6.808 3.475 1.00 23.79 363 ASN A C 1
ATOM 2866 O O . ASN A 1 363 ? 8.612 -6.735 2.614 1.00 17.25 363 ASN A O 1
ATOM 2871 N N . ALA A 1 364 ? 6.477 -7.174 3.199 1.00 28.09 364 ALA A N 1
ATOM 2872 C CA . ALA A 1 364 ? 6.034 -7.472 1.840 1.00 31.79 364 ALA A CA 1
ATOM 2873 C C . ALA A 1 364 ? 6.211 -6.251 0.933 1.00 25.44 364 ALA A C 1
ATOM 2874 O O . ALA A 1 364 ? 6.094 -5.113 1.383 1.00 22.08 364 ALA A O 1
ATOM 2876 N N . ASP A 1 365 ? 6.494 -6.488 -0.341 1.00 22.10 365 ASP A N 1
ATOM 2877 C CA . ASP A 1 365 ? 6.699 -5.400 -1.288 1.00 23.74 365 ASP A CA 1
ATOM 2878 C C . ASP A 1 365 ? 5.369 -4.779 -1.642 1.00 23.23 365 ASP A C 1
ATOM 2879 O O . ASP A 1 365 ? 5.234 -3.553 -1.751 1.00 21.42 365 ASP A O 1
ATOM 2884 N N . LYS A 1 366 ? 4.383 -5.647 -1.809 1.00 26.79 366 LYS A N 1
ATOM 2885 C CA . LYS A 1 366 ? 3.021 -5.225 -2.065 1.00 22.59 366 LYS A CA 1
ATOM 2886 C C . LYS A 1 366 ? 2.112 -5.752 -0.952 1.00 21.72 366 LYS A C 1
ATOM 2887 O O . LYS A 1 366 ? 2.193 -6.919 -0.572 1.00 21.35 366 LYS A O 1
ATOM 2893 N N . ASN A 1 367 ? 1.254 -4.902 -0.423 1.00 20.81 367 ASN A N 1
ATOM 2894 C CA . ASN A 1 367 ? 0.274 -5.377 0.545 1.00 19.94 367 ASN A CA 1
ATOM 2895 C C . ASN A 1 367 ? -1.132 -5.319 -0.063 1.00 23.42 367 ASN A C 1
ATOM 2896 O O . ASN A 1 367 ? -1.671 -4.241 -0.299 1.00 22.20 367 ASN A O 1
ATOM 2901 N N . ILE A 1 368 ? -1.709 -6.492 -0.332 1.00 15.29 368 ILE A N 1
ATOM 2902 C CA . ILE A 1 368 ? -2.951 -6.587 -1.096 1.00 18.76 368 ILE A CA 1
ATOM 2903 C C . ILE A 1 368 ? -4.144 -7.028 -0.245 1.00 20.77 368 ILE A C 1
ATOM 2904 O O . ILE A 1 368 ? -3.999 -7.915 0.588 1.00 21.45 368 ILE A O 1
ATOM 2909 N N . VAL A 1 369 ? -5.316 -6.409 -0.453 1.00 16.59 369 VAL A N 1
ATOM 2910 C CA . VAL A 1 369 ? -6.536 -6.863 0.202 1.00 13.29 369 VAL A CA 1
ATOM 2911 C C . VAL A 1 369 ? -7.510 -7.413 -0.829 1.00 15.48 369 VAL A C 1
ATOM 2912 O O . VAL A 1 369 ? -7.619 -6.893 -1.938 1.00 24.00 369 VAL A O 1
ATOM 2916 N N . VAL A 1 370 ? -8.184 -8.501 -0.469 1.00 13.34 370 VAL A N 1
ATOM 2917 C CA . VAL A 1 370 ? -9.219 -9.099 -1.308 1.00 14.20 370 VAL A CA 1
ATOM 2918 C C . VAL A 1 370 ? -10.289 -9.586 -0.377 1.00 20.11 370 VAL A C 1
ATOM 2919 O O . VAL A 1 370 ? -10.073 -9.607 0.834 1.00 18.87 370 VAL A O 1
ATOM 2923 N N . GLY A 1 371 ? -11.439 -9.979 -0.927 1.00 19.68 371 GLY A N 1
ATOM 2924 C CA . GLY A 1 371 ? -12.490 -10.582 -0.129 1.00 21.18 371 GLY A CA 1
ATOM 2925 C C . GLY A 1 371 ? -13.643 -9.617 0.063 1.00 22.77 371 GLY A C 1
ATOM 2926 O O . GLY A 1 371 ? -13.482 -8.430 -0.176 1.00 21.34 371 GLY A O 1
ATOM 2927 N N . GLY A 1 372 ? -14.790 -10.131 0.512 1.00 24.35 372 GLY A N 1
ATOM 2928 C CA . GLY A 1 372 ? -15.980 -9.332 0.752 1.00 22.03 372 GLY A CA 1
ATOM 2929 C C . GLY A 1 372 ? -15.795 -8.238 1.798 1.00 21.41 372 GLY A C 1
ATOM 2930 O O . GLY A 1 372 ? -16.510 -7.239 1.787 1.00 22.30 372 GLY A O 1
ATOM 2931 N N . GLY A 1 373 ? -14.846 -8.435 2.706 1.00 14.62 373 GLY A N 1
ATOM 2932 C CA . GLY A 1 373 ? -14.524 -7.445 3.720 1.00 15.96 373 GLY A CA 1
ATOM 2933 C C . GLY A 1 373 ? -14.015 -6.132 3.130 1.00 22.80 373 GLY A C 1
ATOM 2934 O O . GLY A 1 373 ? -14.208 -5.062 3.701 1.00 22.59 373 GLY A O 1
ATOM 2935 N N . VAL A 1 374 ? -13.347 -6.205 1.985 1.00 17.77 374 VAL A N 1
ATOM 2936 C CA . VAL A 1 374 ? -12.872 -4.991 1.329 1.00 19.55 374 VAL A CA 1
ATOM 2937 C C . VAL A 1 374 ? -14.055 -4.156 0.855 1.00 25.34 374 VAL A C 1
ATOM 2938 O O . VAL A 1 374 ? -14.025 -2.924 0.901 1.00 13.49 374 VAL A O 1
ATOM 2942 N N . LEU A 1 375 ? -15.104 -4.845 0.425 1.00 23.40 375 LEU A N 1
ATOM 2943 C CA . LEU A 1 375 ? -16.315 -4.197 -0.047 1.00 24.48 375 LEU A CA 1
ATOM 2944 C C . LEU A 1 375 ? -17.071 -3.548 1.106 1.00 24.31 375 LEU A C 1
ATOM 2945 O O . LEU A 1 375 ? -17.530 -2.422 0.993 1.00 18.79 375 LEU A O 1
ATOM 2950 N N . PHE A 1 376 ? -17.205 -4.269 2.211 1.00 22.94 376 PHE A N 1
ATOM 2951 C CA . PHE A 1 376 ? -17.846 -3.717 3.401 1.00 28.35 376 PHE A CA 1
ATOM 2952 C C . PHE A 1 376 ? -17.063 -2.521 3.959 1.00 25.03 376 PHE A C 1
ATOM 2953 O O . PHE A 1 376 ? -17.650 -1.472 4.306 1.00 20.78 376 PHE A O 1
ATOM 2961 N N . GLY A 1 377 ? -15.740 -2.680 4.025 1.00 14.58 377 GLY A N 1
ATOM 2962 C CA . GLY A 1 377 ? -14.856 -1.688 4.635 1.00 15.97 377 GLY A CA 1
ATOM 2963 C C . GLY A 1 377 ? -14.259 -0.688 3.670 1.00 17.99 377 GLY A C 1
ATOM 2964 O O . GLY A 1 377 ? -13.388 0.102 4.047 1.00 25.28 377 GLY A O 1
ATOM 2965 N N . TYR A 1 378 ? -14.750 -0.698 2.433 1.00 15.73 378 TYR A N 1
ATOM 2966 C CA . TYR A 1 378 ? -14.190 0.131 1.365 1.00 20.40 378 TYR A CA 1
ATOM 2967 C C . TYR A 1 378 ? -14.059 1.621 1.735 1.00 21.23 378 TYR A C 1
ATOM 2968 O O . TYR A 1 378 ? -13.045 2.236 1.421 1.00 18.22 378 TYR A O 1
ATOM 2977 N N . ALA A 1 379 ? -15.066 2.201 2.389 1.00 17.98 379 ALA A N 1
ATOM 2978 C CA . ALA A 1 379 ? -15.037 3.640 2.667 1.00 18.71 379 ALA A CA 1
ATOM 2979 C C . ALA A 1 379 ? -13.811 4.054 3.465 1.00 22.15 379 ALA A C 1
ATOM 2980 O O . ALA A 1 379 ? -13.273 5.137 3.266 1.00 31.96 379 ALA A O 1
ATOM 2982 N N . GLY A 1 380 ? -13.356 3.182 4.356 1.00 20.80 380 GLY A N 1
ATOM 2983 C CA . GLY A 1 380 ? -12.144 3.445 5.113 1.00 22.06 380 GLY A CA 1
ATOM 2984 C C . GLY A 1 380 ? -10.884 2.847 4.492 1.00 28.75 380 GLY A C 1
ATOM 2985 O O . GLY A 1 380 ? -9.852 3.524 4.382 1.00 23.63 380 GLY A O 1
ATOM 2986 N N . LEU A 1 381 ? -10.968 1.589 4.062 1.00 20.26 381 LEU A N 1
ATOM 2987 C CA . LEU A 1 381 ? -9.790 0.886 3.537 1.00 18.24 381 LEU A CA 1
ATOM 2988 C C . LEU A 1 381 ? -9.150 1.630 2.373 1.00 19.32 381 LEU A C 1
ATOM 2989 O O . LEU A 1 381 ? -7.927 1.619 2.225 1.00 22.19 381 LEU A O 1
ATOM 2994 N N . ARG A 1 382 ? -9.954 2.288 1.546 1.00 15.77 382 ARG A N 1
ATOM 2995 C CA . ARG A 1 382 ? -9.365 2.981 0.386 1.00 18.94 382 ARG A CA 1
ATOM 2996 C C . ARG A 1 382 ? -8.357 4.073 0.775 1.00 21.82 382 ARG A C 1
ATOM 2997 O O . ARG A 1 382 ? -7.500 4.421 -0.021 1.00 22.08 382 ARG A O 1
ATOM 3005 N N . ASP A 1 383 ? -8.458 4.595 1.997 1.00 25.51 383 ASP A N 1
ATOM 3006 C CA . ASP A 1 383 ? -7.440 5.498 2.546 1.00 27.50 383 ASP A CA 1
ATOM 3007 C C . ASP A 1 383 ? -6.035 4.881 2.564 1.00 26.36 383 ASP A C 1
ATOM 3008 O O . ASP A 1 383 ? -5.036 5.592 2.429 1.00 26.13 383 ASP A O 1
ATOM 3013 N N . LEU A 1 384 ? -5.942 3.566 2.749 1.00 24.89 384 LEU A N 1
ATOM 3014 C CA . LEU A 1 384 ? -4.617 2.934 2.821 1.00 26.12 384 LEU A CA 1
ATOM 3015 C C . LEU A 1 384 ? -3.901 2.961 1.481 1.00 26.24 384 LEU A C 1
ATOM 3016 O O . LEU A 1 384 ? -2.694 2.717 1.410 1.00 25.43 384 LEU A O 1
ATOM 3021 N N . LYS A 1 385 ? -4.635 3.255 0.414 1.00 21.48 385 LYS A N 1
ATOM 3022 C CA . LYS A 1 385 ? -4.011 3.387 -0.904 1.00 26.42 385 LYS A CA 1
ATOM 3023 C C . LYS A 1 385 ? -2.938 4.469 -0.932 1.00 28.08 385 LYS A C 1
ATOM 3024 O O . LYS A 1 385 ? -2.104 4.487 -1.832 1.00 25.46 385 LYS A O 1
ATOM 3030 N N . GLU A 1 386 ? -2.951 5.361 0.055 1.00 26.65 386 GLU A N 1
ATOM 3031 C CA . GLU A 1 386 ? -1.906 6.374 0.163 1.00 36.17 386 GLU A CA 1
ATOM 3032 C C . GLU A 1 386 ? -0.567 5.748 0.544 1.00 42.58 386 GLU A C 1
ATOM 3033 O O . GLU A 1 386 ? 0.486 6.304 0.252 1.00 46.04 386 GLU A O 1
ATOM 3039 N N . GLN A 1 387 ? -0.610 4.597 1.201 1.00 34.37 387 GLN A N 1
ATOM 3040 C CA . GLN A 1 387 ? 0.610 3.854 1.490 1.00 35.33 387 GLN A CA 1
ATOM 3041 C C . GLN A 1 387 ? 1.156 3.278 0.187 1.00 37.40 387 GLN A C 1
ATOM 3042 O O . GLN A 1 387 ? 0.433 2.589 -0.523 1.00 29.46 387 GLN A O 1
ATOM 3048 N N . ASP A 1 388 ? 2.413 3.545 -0.155 1.00 42.71 388 ASP A N 1
ATOM 3049 C CA . ASP A 1 388 ? 2.931 2.971 -1.393 1.00 42.95 388 ASP A CA 1
ATOM 3050 C C . ASP A 1 388 ? 3.168 1.463 -1.207 1.00 32.19 388 ASP A C 1
ATOM 3051 O O . ASP A 1 388 ? 3.728 1.010 -0.205 1.00 25.78 388 ASP A O 1
ATOM 3056 N N . GLY A 1 389 ? 2.701 0.679 -2.166 1.00 29.57 389 GLY A N 1
ATOM 3057 C CA . GLY A 1 389 ? 2.785 -0.763 -2.039 1.00 25.52 389 GLY A CA 1
ATOM 3058 C C . GLY A 1 389 ? 1.464 -1.384 -1.595 1.00 24.54 389 GLY A C 1
ATOM 3059 O O . GLY A 1 389 ? 1.304 -2.603 -1.697 1.00 21.52 389 GLY A O 1
ATOM 3060 N N . PHE A 1 390 ? 0.526 -0.563 -1.113 1.00 27.86 390 PHE A N 1
ATOM 3061 C CA . PHE A 1 390 ? -0.802 -1.061 -0.729 1.00 24.57 390 PHE A CA 1
ATOM 3062 C C . PHE A 1 390 ? -1.741 -1.120 -1.923 1.00 30.80 390 PHE A C 1
ATOM 3063 O O . PHE A 1 390 ? -1.941 -0.129 -2.630 1.00 30.59 390 PHE A O 1
ATOM 3071 N N . ILE A 1 391 ? -2.329 -2.288 -2.134 1.00 18.92 391 ILE A N 1
ATOM 3072 C CA . ILE A 1 391 ? -3.167 -2.501 -3.304 1.00 25.03 391 ILE A CA 1
ATOM 3073 C C . ILE A 1 391 ? -4.594 -2.869 -2.921 1.00 23.64 391 ILE A C 1
ATOM 3074 O O . ILE A 1 391 ? -4.835 -3.879 -2.253 1.00 22.18 391 ILE A O 1
ATOM 3079 N N . LEU A 1 392 ? -5.535 -2.035 -3.331 1.00 15.79 392 LEU A N 1
ATOM 3080 C CA . LEU A 1 392 ? -6.950 -2.360 -3.236 1.00 21.52 392 LEU A CA 1
ATOM 3081 C C . LEU A 1 392 ? -7.388 -2.516 -4.683 1.00 26.30 392 LEU A C 1
ATOM 3082 O O . LEU A 1 392 ? -7.540 -1.522 -5.378 1.00 26.74 392 LEU A O 1
ATOM 3087 N N . PRO A 1 393 ? -7.541 -3.766 -5.150 1.00 21.97 393 PRO A N 1
ATOM 3088 C CA . PRO A 1 393 ? -7.746 -4.054 -6.580 1.00 33.71 393 PRO A CA 1
ATOM 3089 C C . PRO A 1 393 ? -8.989 -3.366 -7.131 1.00 39.94 393 PRO A C 1
ATOM 3090 O O . PRO A 1 393 ? -10.034 -3.372 -6.464 1.00 27.48 393 PRO A O 1
ATOM 3094 N N . LYS A 1 394 ? -8.875 -2.780 -8.322 1.00 46.71 394 LYS A N 1
ATOM 3095 C CA . LYS A 1 394 ? -9.997 -2.079 -8.947 1.00 50.45 394 LYS A CA 1
ATOM 3096 C C . LYS A 1 394 ? -11.199 -3.000 -9.128 1.00 40.04 394 LYS A C 1
ATOM 3097 O O . LYS A 1 394 ? -12.341 -2.583 -8.934 1.00 40.89 394 LYS A O 1
ATOM 3103 N N . ASN A 1 395 ? -10.916 -4.251 -9.478 1.00 37.70 395 ASN A N 1
ATOM 3104 C CA . ASN A 1 395 ? -11.924 -5.290 -9.707 1.00 37.40 395 ASN A CA 1
ATOM 3105 C C . ASN A 1 395 ? -12.209 -6.165 -8.476 1.00 33.19 395 ASN A C 1
ATOM 3106 O O . ASN A 1 395 ? -12.559 -7.352 -8.598 1.00 30.19 395 ASN A O 1
ATOM 3111 N N . ILE A 1 396 ? -12.059 -5.565 -7.298 1.00 27.27 396 ILE A N 1
ATOM 3112 C CA . ILE A 1 396 ? -12.323 -6.215 -6.009 1.00 23.98 396 ILE A CA 1
ATOM 3113 C C . ILE A 1 396 ? -13.678 -6.927 -5.978 1.00 26.13 396 ILE A C 1
ATOM 3114 O O . ILE A 1 396 ? -13.854 -7.928 -5.281 1.00 17.75 396 ILE A O 1
ATOM 3119 N N . GLN A 1 397 ? -14.642 -6.426 -6.748 1.00 32.55 397 GLN A N 1
ATOM 3120 C CA . GLN A 1 397 ? -15.955 -7.058 -6.816 1.00 31.99 397 GLN A CA 1
ATOM 3121 C C . GLN A 1 397 ? -15.866 -8.511 -7.321 1.00 31.56 397 GLN A C 1
ATOM 3122 O O . GLN A 1 397 ? -16.740 -9.335 -7.039 1.00 27.72 397 GLN A O 1
ATOM 3128 N N . GLU A 1 398 ? -14.794 -8.829 -8.043 1.00 35.53 398 GLU A N 1
ATOM 3129 C CA . GLU A 1 398 ? -14.634 -10.173 -8.596 1.00 36.70 398 GLU A CA 1
ATOM 3130 C C . GLU A 1 398 ? -13.758 -11.071 -7.721 1.00 30.66 398 GLU A C 1
ATOM 3131 O O . GLU A 1 398 ? -13.271 -12.112 -8.190 1.00 30.21 398 GLU A O 1
ATOM 3137 N N . SER A 1 399 ? -13.582 -10.675 -6.456 1.00 19.11 399 SER A N 1
ATOM 3138 C CA . SER A 1 399 ? -12.699 -11.372 -5.504 1.00 23.48 399 SER A CA 1
ATOM 3139 C C . SER A 1 399 ? -12.943 -12.873 -5.369 1.00 25.92 399 SER A C 1
ATOM 3140 O O . SER A 1 399 ? -11.989 -13.667 -5.283 1.00 22.38 399 SER A O 1
ATOM 3143 N N . ALA A 1 400 ? -14.211 -13.257 -5.308 1.00 22.78 400 ALA A N 1
ATOM 3144 C CA . ALA A 1 400 ? -14.571 -14.664 -5.152 1.00 35.52 400 ALA A CA 1
ATOM 3145 C C . ALA A 1 400 ? -13.967 -15.553 -6.247 1.00 29.90 400 ALA A C 1
ATOM 3146 O O . ALA A 1 400 ? -13.727 -16.732 -6.022 1.00 32.99 400 ALA A O 1
ATOM 3148 N N . TYR A 1 401 ? -13.692 -14.965 -7.409 1.00 34.12 401 TYR A N 1
ATOM 3149 C CA . TYR A 1 401 ? -13.237 -15.718 -8.572 1.00 28.53 401 TYR A CA 1
ATOM 3150 C C . TYR A 1 401 ? -11.803 -15.379 -9.007 1.00 22.30 401 TYR A C 1
ATOM 3151 O O . TYR A 1 401 ? -11.405 -15.660 -10.129 1.00 23.79 401 TYR A O 1
ATOM 3160 N N . PHE A 1 402 ? -11.024 -14.772 -8.121 1.00 26.38 402 PHE A N 1
ATOM 3161 C CA . PHE A 1 402 ? -9.663 -14.371 -8.482 1.00 20.22 402 PHE A CA 1
ATOM 3162 C C . PHE A 1 402 ? -8.804 -15.597 -8.824 1.00 19.81 402 PHE A C 1
ATOM 3163 O O . PHE A 1 402 ? -7.903 -15.530 -9.664 1.00 19.52 402 PHE A O 1
ATOM 3171 N N . THR A 1 403 ? -9.078 -16.715 -8.158 1.00 23.26 403 THR A N 1
ATOM 3172 C CA . THR A 1 403 ? -8.340 -17.943 -8.434 1.00 23.79 403 THR A CA 1
ATOM 3173 C C . THR A 1 403 ? -8.701 -18.505 -9.813 1.00 25.70 403 THR A C 1
ATOM 3174 O O . THR A 1 403 ? -7.814 -18.800 -10.614 1.00 23.73 403 THR A O 1
ATOM 3178 N N . SER A 1 404 ? -9.994 -18.661 -10.089 1.00 24.53 404 SER A N 1
ATOM 3179 C CA . SER A 1 404 ? -10.407 -19.168 -11.398 1.00 27.03 404 SER A CA 1
ATOM 3180 C C . SER A 1 404 ? -10.070 -18.194 -12.524 1.00 25.64 404 SER A C 1
ATOM 3181 O O . SER A 1 404 ? -9.693 -18.623 -13.616 1.00 21.27 404 SER A O 1
ATOM 3184 N N . ARG A 1 405 ? -10.214 -16.891 -12.276 1.00 18.43 405 ARG A N 1
ATOM 3185 C CA . ARG A 1 405 ? -9.822 -15.899 -13.269 1.00 20.68 405 ARG A CA 1
ATOM 3186 C C . ARG A 1 405 ? -8.326 -15.954 -13.553 1.00 21.73 405 ARG A C 1
ATOM 3187 O O . ARG A 1 405 ? -7.912 -15.790 -14.705 1.00 20.36 405 ARG A O 1
ATOM 3195 N N . SER A 1 406 ? -7.517 -16.181 -12.517 1.00 16.47 406 SER A N 1
ATOM 3196 C CA . SER A 1 406 ? -6.065 -16.309 -12.708 1.00 25.44 406 SER A CA 1
ATOM 3197 C C . SER A 1 406 ? -5.735 -17.503 -13.596 1.00 18.18 406 SER A C 1
ATOM 3198 O O . SER A 1 406 ? -4.944 -17.392 -14.530 1.00 25.35 406 SER A O 1
ATOM 3201 N N . TYR A 1 407 ? -6.321 -18.648 -13.277 1.00 17.62 407 TYR A N 1
ATOM 3202 C CA . TYR A 1 407 ? -6.167 -19.820 -14.126 1.00 22.11 407 TYR A CA 1
ATOM 3203 C C . TYR A 1 407 ? -6.597 -19.486 -15.558 1.00 22.37 407 TYR A C 1
ATOM 3204 O O . TYR A 1 407 ? -5.883 -19.788 -16.508 1.00 25.00 407 TYR A O 1
ATOM 3213 N N . LEU A 1 408 ? -7.759 -18.844 -15.714 1.00 26.72 408 LEU A N 1
ATOM 3214 C CA . LEU A 1 408 ? -8.267 -18.524 -17.051 1.00 17.47 408 LEU A CA 1
ATOM 3215 C C . LEU A 1 408 ? -7.260 -17.667 -17.840 1.00 22.70 408 LEU A C 1
ATOM 3216 O O . LEU A 1 408 ? -6.942 -17.970 -18.991 1.00 19.98 408 LEU A O 1
ATOM 3221 N N . ILE A 1 409 ? -6.762 -16.599 -17.223 1.00 20.55 409 ILE A N 1
ATOM 3222 C CA . ILE A 1 409 ? -5.760 -15.746 -17.875 1.00 22.99 409 ILE A CA 1
ATOM 3223 C C . ILE A 1 409 ? -4.493 -16.540 -18.259 1.00 24.08 409 ILE A C 1
ATOM 3224 O O . ILE A 1 409 ? -3.962 -16.381 -19.365 1.00 21.72 409 ILE A O 1
ATOM 3229 N N . ALA A 1 410 ? -4.021 -17.391 -17.350 1.00 23.86 410 ALA A N 1
ATOM 3230 C CA . ALA A 1 410 ? -2.882 -18.256 -17.627 1.00 26.27 410 ALA A CA 1
ATOM 3231 C C . ALA A 1 410 ? -3.204 -19.148 -18.815 1.00 28.67 410 ALA A C 1
ATOM 3232 O O . ALA A 1 410 ? -2.368 -19.350 -19.699 1.00 24.60 410 ALA A O 1
ATOM 3234 N N . ASN A 1 411 ? -4.431 -19.662 -18.843 1.00 23.84 411 ASN A N 1
ATOM 3235 C CA . ASN A 1 411 ? -4.867 -20.520 -19.943 1.00 23.79 411 ASN A CA 1
ATOM 3236 C C . ASN A 1 411 ? -4.880 -19.793 -21.296 1.00 27.13 411 ASN A C 1
ATOM 3237 O O . ASN A 1 411 ? -4.452 -20.348 -22.301 1.00 26.56 411 ASN A O 1
ATOM 3242 N N . LEU A 1 412 ? -5.372 -18.556 -21.319 1.00 21.51 412 LEU A N 1
ATOM 3243 C CA . LEU A 1 412 ? -5.377 -17.763 -22.549 1.00 25.91 412 LEU A CA 1
ATOM 3244 C C . LEU A 1 412 ? -3.947 -17.515 -23.025 1.00 28.67 412 LEU A C 1
ATOM 3245 O O . LEU A 1 412 ? -3.625 -17.720 -24.201 1.00 25.79 412 LEU A O 1
ATOM 3250 N N . LEU A 1 413 ? -3.083 -17.092 -22.105 1.00 27.45 413 LEU A N 1
ATOM 3251 C CA . LEU A 1 413 ? -1.686 -16.832 -22.439 1.00 33.39 413 LEU A CA 1
ATOM 3252 C C . LEU A 1 413 ? -0.994 -18.087 -22.988 1.00 28.25 413 LEU A C 1
ATOM 3253 O O . LEU A 1 413 ? -0.241 -18.025 -23.966 1.00 30.15 413 LEU A O 1
ATOM 3258 N N . GLU A 1 414 ? -1.277 -19.227 -22.375 1.00 24.06 414 GLU A N 1
ATOM 3259 C CA . GLU A 1 414 ? -0.776 -20.504 -22.871 1.00 28.20 414 GLU A CA 1
ATOM 3260 C C . GLU A 1 414 ? -1.237 -20.810 -24.309 1.00 30.55 414 GLU A C 1
ATOM 3261 O O . GLU A 1 414 ? -0.431 -21.222 -25.150 1.00 35.64 414 GLU A O 1
ATOM 3267 N N . GLN A 1 415 ? -2.517 -20.598 -24.602 1.00 18.71 415 GLN A N 1
ATOM 3268 C CA . GLN A 1 415 ? -3.034 -20.892 -25.948 1.00 27.19 415 GLN A CA 1
ATOM 3269 C C . GLN A 1 415 ? -2.471 -19.924 -26.986 1.00 31.19 415 GLN A C 1
ATOM 3270 O O . GLN A 1 415 ? -2.211 -20.317 -28.130 1.00 23.72 415 GLN A O 1
ATOM 3276 N N . LEU A 1 416 ? -2.286 -18.665 -26.587 1.00 20.48 416 LEU A N 1
ATOM 3277 C CA . LEU A 1 416 ? -1.687 -17.668 -27.464 1.00 26.03 416 LEU A CA 1
ATOM 3278 C C . LEU A 1 416 ? -0.215 -17.996 -27.725 1.00 41.18 416 LEU A C 1
ATOM 3279 O O . LEU A 1 416 ? 0.323 -17.704 -28.794 1.00 38.44 416 LEU A O 1
ATOM 3284 N N . ASN A 1 417 ? 0.442 -18.586 -26.732 1.00 31.57 417 ASN A N 1
ATOM 3285 C CA . ASN A 1 417 ? 1.834 -18.990 -26.894 1.00 31.00 417 ASN A CA 1
ATOM 3286 C C . ASN A 1 417 ? 1.970 -20.106 -27.944 1.00 28.56 417 ASN A C 1
ATOM 3287 O O . ASN A 1 417 ? 2.965 -20.160 -28.664 1.00 37.03 417 ASN A O 1
ATOM 3292 N N . LYS A 1 418 ? 0.967 -20.980 -28.036 1.00 28.88 418 LYS A N 1
ATOM 3293 C CA . LYS A 1 418 ? 0.900 -21.978 -29.107 1.00 42.51 418 LYS A CA 1
ATOM 3294 C C . LYS A 1 418 ? 0.897 -21.342 -30.499 1.00 54.36 418 LYS A C 1
ATOM 3295 O O . LYS A 1 418 ? 1.421 -21.922 -31.456 1.00 47.50 418 LYS A O 1
ATOM 3301 N N . GLU A 1 419 ? 0.278 -20.163 -30.589 1.00 66.61 419 GLU A N 1
ATOM 3302 C CA . GLU A 1 419 ? 0.000 -19.470 -31.850 1.00 73.46 419 GLU A CA 1
ATOM 3303 C C . GLU A 1 419 ? -0.777 -20.343 -32.829 1.00 78.43 419 GLU A C 1
ATOM 3304 O O . GLU A 1 419 ? -1.977 -20.145 -33.026 1.00 79.12 419 GLU A O 1
#

Sequence (419 aa):
MVEQMLSKNMLLGGFDTGNIKAKISFLNEKGNIESFAIPTVIAEAPPAKIDLKSAPSKKNDYVNEKDEDIELLHVRIISNSLDGDARSRAWYVGAYAKDQEDRQEPTVDEMGKTEDKFSQKNKKLHLIPLFTSMAVAAARIGKEEVSVPFSGGMPIEDYKLRGEEQILEMLYGEHTVEFLDGTYEGKKIKITINDGTMNVEGVSSVLAILFDIVNGEIVEVEGMDAEIGESYAINDLGAGTSDNAFFEDGELNKKLSTNTDLGTNKYIDEILKNIKERFMENEILKSFMTDEIESPFKTREDFIQRLVMPEVEKMIEDDTYKPTFSVKWGPVKENVTDIVMDGMLKYAEDQKASLMKFWFKTNADKNIVVGGGVLFGYAGLRDLKEQDGFILPKNIQESAYFTSRSYLIANLLEQLNKE

B-factor: mean 37.61, std 20.43, range [12.82, 153.73]

Secondary structure (DSSP, 8-state):
-HHHHHHSSB--EEEEE-SSEEEEEEE-TTS-EEEEEEES-EEEE-SS--SS-SS-TTGGGS---S-GGGSSEEEEEEETTS-HHHHHSEEEETHHHHT-TT-B-----SSSS---TTSTTTHHHHHHHHHHHHHHHHHHTT-SEEE--EEEEE-GGGGTT--HHHHHHHH-EEEEEEE-SSTTTT-EEEEEE--EEEEETTTTHHHHHHEEEETTEEEE-TT----TT--EEEEEE-SS-EEEEEEETTEE-TTT-EEES--SHHHHHHHHHHHHHHHTTSHHHHHHHTT----S-SSHHHIIIIIIHHHHHHHHH-TTPPP--EEEETTEEEE-HHHHHHHHHHHHHHHHHHHHHHHHHHT-SEEEEESHHHHHTHHHHGGGGGSTTEE--TTGGGGGGHHHHHHHHHHHHHHHHH-

Nearest PDB structures (foldseek):
  4xe7-assembly1_A  TM=1.002E+00  e=2.711E-92  Bacillus thuringiensis serovar kurstaki str. YBT-1520
  4xho-assembly1_A  TM=8.322E-01  e=4.490E-65  Bacillus thuringiensis serovar kurstaki str. YBT-1520
  4xe8-assembly1_A  TM=8.275E-01  e=3.985E-65  Bacillus thuringiensis serovar kurstaki str. YBT-1520
  4xhn-assembly1_A  TM=8.227E-01  e=1.997E-64  Bacillus thuringiensis serovar kurstaki str. YBT-1520
  4xhp-assembly1_A  TM=8.007E-01  e=4.845E-62  Bacillus thuringiensis serovar kurstaki str. YBT-1520